Protein AF-0000000083313608 (afdb_homodimer)

Organism: NCBI:txid1204385

Solvent-accessible surface area (backbone atoms only — not comparable to full-atom values): 38342 Å² total; per-residue (Å²): 134,85,76,83,75,80,79,80,77,81,78,80,79,77,79,76,76,73,76,68,73,76,68,70,75,75,74,73,69,70,66,75,70,77,57,54,72,40,33,37,26,24,22,64,70,67,58,75,55,66,58,62,51,44,51,51,26,62,77,64,52,37,40,78,38,62,42,59,48,38,35,33,39,41,20,50,52,54,51,62,74,24,50,92,61,47,89,32,18,26,44,39,45,51,28,68,88,46,39,56,62,54,59,71,65,65,45,51,38,66,54,83,57,84,56,56,82,46,35,53,68,91,59,62,82,43,94,70,26,30,46,41,56,40,33,32,43,40,37,21,35,33,31,29,48,64,65,31,62,76,69,69,48,80,78,66,73,45,78,73,44,55,49,36,78,94,39,46,49,26,38,30,37,31,31,47,77,27,9,54,67,18,31,42,50,51,52,19,36,35,53,63,50,30,89,86,33,29,61,59,52,50,47,41,27,53,74,28,42,51,42,76,31,62,26,62,61,54,31,39,35,54,30,16,22,60,62,30,74,59,74,18,76,14,48,25,30,65,41,46,36,32,45,26,28,50,45,28,74,70,41,86,81,73,50,87,58,50,57,42,42,75,41,68,34,84,30,50,18,25,75,43,38,29,22,35,28,37,31,44,78,26,89,44,58,71,61,30,51,52,50,52,49,45,50,47,30,55,72,46,21,43,44,30,46,82,48,57,41,37,44,48,34,30,74,82,38,60,75,56,66,64,46,62,75,45,40,56,80,77,90,42,48,35,72,69,58,68,68,56,46,62,73,37,44,68,60,53,46,51,54,48,44,48,64,75,76,95,143,78,85,78,74,80,77,79,76,80,76,79,78,77,77,75,76,70,76,68,73,76,69,68,76,75,76,72,68,70,68,76,70,77,58,53,73,41,34,38,28,26,22,64,70,68,59,74,55,67,59,62,51,45,52,50,25,63,77,63,52,35,40,80,36,61,44,60,48,38,35,33,38,42,22,50,52,54,53,61,74,25,50,92,61,48,89,32,17,26,43,38,44,50,28,67,89,47,39,57,62,54,60,71,65,66,43,51,38,65,54,85,57,84,54,55,82,45,36,53,69,91,59,61,82,43,95,70,26,30,45,41,57,39,31,32,43,38,36,22,36,34,31,30,49,62,64,32,61,75,68,69,47,80,77,66,72,46,80,73,44,54,49,37,78,92,38,47,48,26,38,31,36,30,32,48,77,26,9,54,67,18,30,41,50,51,51,19,37,35,52,62,51,30,88,85,33,29,62,59,51,51,48,42,26,52,76,27,42,51,42,76,30,62,25,61,62,55,32,39,36,53,30,16,21,60,62,30,74,58,74,19,75,14,47,26,31,64,42,46,34,33,47,25,27,49,45,29,73,70,41,87,81,73,51,86,58,50,57,41,43,74,41,66,35,84,30,49,18,27,75,41,40,29,21,35,28,37,31,44,80,26,90,44,58,70,61,30,52,51,50,52,48,46,49,47,30,54,73,46,23,42,44,31,47,83,46,56,41,36,44,48,34,31,71,81,38,61,77,55,66,63,46,62,74,44,40,56,78,76,90,42,49,36,74,69,57,68,66,57,46,62,74,37,44,68,60,53,45,52,53,48,43,49,64,75,75,93

Sequence (716 aa):
MNRKTFFLLLCSLLLVAACQPVAPPANMSTSEAEPATVVLASHDSFNVSEEVLAQFEESNQIQVQFLQLGDAGEALNKVILSKDAPLADVFFGVDNTFLSRALDADIFEPYTSPLLDQIDDELKLDPENRLLPVDYGYVNLNADRAWFEERGIPLPQSLEDLIKPEYANLLVVQNPATSSPGLAFLLTTVAYFGEDGYLDFWQALKENGVLVTDGWSEAYFDHFTVGSGGSGDRPLVVSYSTSPPADVVYATDGRTEPASVNISPPGGTFRQIEFVGVLRGAAHPEEARKLIDFMLDVPFQEDIPLQMFVYPANVNAQLPEVFVRFAEKPAEPAQLDPAAIDANRERWIEAWTNVMLRMNRKTFFLLLCSLLLVAACQPVAPPANMSTSEAEPATVVLASHDSFNVSEEVLAQFEESNQIQVQFLQLGDAGEALNKVILSKDAPLADVFFGVDNTFLSRALDADIFEPYTSPLLDQIDDELKLDPENRLLPVDYGYVNLNADRAWFEERGIPLPQSLEDLIKPEYANLLVVQNPATSSPGLAFLLTTVAYFGEDGYLDFWQALKENGVLVTDGWSEAYFDHFTVGSGGSGDRPLVVSYSTSPPADVVYATDGRTEPASVNISPPGGTFRQIEFVGVLRGAAHPEEARKLIDFMLDVPFQEDIPLQMFVYPANVNAQLPEVFVRFAEKPAEPAQLDPAAIDANRERWIEAWTNVMLR

Structure (mmCIF, N/CA/C/O backbone):
data_AF-0000000083313608-model_v1
#
loop_
_entity.id
_entity.type
_entity.pdbx_description
1 polymer 'Thiamine ABC transporter substrate-binding protein'
#
loop_
_atom_site.group_PDB
_atom_site.id
_atom_site.type_symbol
_atom_site.label_atom_id
_atom_site.label_alt_id
_atom_site.label_comp_id
_atom_site.label_asym_id
_atom_site.label_entity_id
_atom_site.label_seq_id
_atom_site.pdbx_PDB_ins_code
_atom_site.Cartn_x
_atom_site.Cartn_y
_atom_site.Cartn_z
_atom_site.occupancy
_atom_site.B_iso_or_equiv
_atom_site.auth_seq_id
_atom_site.auth_comp_id
_atom_site.auth_asym_id
_atom_site.auth_atom_id
_atom_site.pdbx_PDB_model_num
ATOM 1 N N . MET A 1 1 ? 86.062 -55.344 36.031 1 22.14 1 MET A N 1
ATOM 2 C CA . MET A 1 1 ? 85.812 -56.406 35.094 1 22.14 1 MET A CA 1
ATOM 3 C C . MET A 1 1 ? 84.562 -56.156 34.25 1 22.14 1 MET A C 1
ATOM 5 O O . MET A 1 1 ? 84.562 -56.469 33.062 1 22.14 1 MET A O 1
ATOM 9 N N . ASN A 1 2 ? 83.375 -55.875 34.906 1 22.73 2 ASN A N 1
ATOM 10 C CA . ASN A 1 2 ? 82.062 -56.281 34.438 1 22.73 2 ASN A CA 1
ATOM 11 C C . ASN A 1 2 ? 81.562 -55.344 33.312 1 22.73 2 ASN A C 1
ATOM 13 O O . ASN A 1 2 ? 81.562 -54.125 33.469 1 22.73 2 ASN A O 1
ATOM 17 N N . ARG A 1 3 ? 81.375 -55.969 32.125 1 25.41 3 ARG A N 1
ATOM 18 C CA . ARG A 1 3 ? 81.312 -55.438 30.75 1 25.41 3 ARG A CA 1
ATOM 19 C C . ARG A 1 3 ? 80.062 -54.688 30.484 1 25.41 3 ARG A C 1
ATOM 21 O O . ARG A 1 3 ? 78.938 -55.25 30.594 1 25.41 3 ARG A O 1
ATOM 28 N N . LYS A 1 4 ? 79.938 -53.344 30.828 1 29.72 4 LYS A N 1
ATOM 29 C CA . LYS A 1 4 ? 78.75 -52.469 30.75 1 29.72 4 LYS A CA 1
ATOM 30 C C . LYS A 1 4 ? 78.188 -52.438 29.344 1 29.72 4 LYS A C 1
ATOM 32 O O . LYS A 1 4 ? 78.75 -51.812 28.453 1 29.72 4 LYS A O 1
ATOM 37 N N . THR A 1 5 ? 77.75 -53.688 28.75 1 27.55 5 THR A N 1
ATOM 38 C CA . THR A 1 5 ? 77.375 -53.969 27.359 1 27.55 5 THR A CA 1
ATOM 39 C C . THR A 1 5 ? 76.188 -53.125 26.953 1 27.55 5 THR A C 1
ATOM 41 O O . THR A 1 5 ? 75.062 -53.25 27.531 1 27.55 5 THR A O 1
ATOM 44 N N . PHE A 1 6 ? 76.312 -51.844 26.625 1 31.11 6 PHE A N 1
ATOM 45 C CA . PHE A 1 6 ? 75.312 -50.844 26.328 1 31.11 6 PHE A CA 1
ATOM 46 C C . PHE A 1 6 ? 74.562 -51.188 25.047 1 31.11 6 PHE A C 1
ATOM 48 O O . PHE A 1 6 ? 75.125 -51.156 23.953 1 31.11 6 PHE A O 1
ATOM 55 N N . PHE A 1 7 ? 73.625 -52.281 25.016 1 27.84 7 PHE A N 1
ATOM 56 C CA . PHE A 1 7 ? 72.938 -52.844 23.875 1 27.84 7 PHE A CA 1
ATOM 57 C C . PHE A 1 7 ? 72.062 -51.812 23.219 1 27.84 7 PHE A C 1
ATOM 59 O O . PHE A 1 7 ? 71.25 -51.156 23.891 1 27.84 7 PHE A O 1
ATOM 66 N N . LEU A 1 8 ? 72.375 -51.25 22.094 1 29.41 8 LEU A N 1
ATOM 67 C CA . LEU A 1 8 ? 71.875 -50.25 21.172 1 29.41 8 LEU A CA 1
ATOM 68 C C . LEU A 1 8 ? 70.625 -50.688 20.5 1 29.41 8 LEU A C 1
ATOM 70 O O . LEU A 1 8 ? 70.625 -51.594 19.656 1 29.41 8 LEU A O 1
ATOM 74 N N . LEU A 1 9 ? 69.5 -51.062 21.266 1 29.39 9 LEU A N 1
ATOM 75 C CA . LEU A 1 9 ? 68.312 -51.625 20.625 1 29.39 9 LEU A CA 1
ATOM 76 C C . LEU A 1 9 ? 67.75 -50.625 19.641 1 29.39 9 LEU A C 1
ATOM 78 O O . LEU A 1 9 ? 67.438 -49.5 20.016 1 29.39 9 LEU A O 1
ATOM 82 N N . LEU A 1 10 ? 67.875 -50.781 18.312 1 29.83 10 LEU A N 1
ATOM 83 C CA . LEU A 1 10 ? 67.5 -50.125 17.078 1 29.83 10 LEU A CA 1
ATOM 84 C C . LEU A 1 10 ? 66 -50.125 16.922 1 29.83 10 LEU A C 1
ATOM 86 O O . LEU A 1 10 ? 65.375 -51.188 16.75 1 29.83 10 LEU A O 1
ATOM 90 N N . CYS A 1 11 ? 65.188 -49.469 17.797 1 28.62 11 CYS A N 1
ATOM 91 C CA . CYS A 1 11 ? 63.719 -49.562 17.719 1 28.62 11 CYS A CA 1
ATOM 92 C C . CYS A 1 11 ? 63.219 -49 16.391 1 28.62 11 CYS A C 1
ATOM 94 O O . CYS A 1 11 ? 63.562 -47.906 16 1 28.62 11 CYS A O 1
ATOM 96 N N . SER A 1 12 ? 62.781 -49.844 15.406 1 28.28 12 SER A N 1
ATOM 97 C CA . SER A 1 12 ? 62.188 -49.719 14.078 1 28.28 12 SER A CA 1
ATOM 98 C C . SER A 1 12 ? 60.938 -48.906 14.125 1 28.28 12 SER A C 1
ATOM 100 O O . SER A 1 12 ? 59.969 -49.219 14.836 1 28.28 12 SER A O 1
ATOM 102 N N . LEU A 1 13 ? 61 -47.594 14.047 1 28.72 13 LEU A N 1
ATOM 103 C CA . LEU A 1 13 ? 59.938 -46.594 14.039 1 28.72 13 LEU A CA 1
ATOM 104 C C . LEU A 1 13 ? 59 -46.781 12.828 1 28.72 13 LEU A C 1
ATOM 106 O O . LEU A 1 13 ? 59.438 -46.656 11.688 1 28.72 13 LEU A O 1
ATOM 110 N N . LEU A 1 14 ? 58.094 -47.844 12.859 1 28.72 14 LEU A N 1
ATOM 111 C CA . LEU A 1 14 ? 57.125 -48.094 11.812 1 28.72 14 LEU A CA 1
ATOM 112 C C . LEU A 1 14 ? 56.312 -46.812 11.539 1 28.72 14 LEU A C 1
ATOM 114 O O . LEU A 1 14 ? 55.781 -46.219 12.469 1 28.72 14 LEU A O 1
ATOM 118 N N . LEU A 1 15 ? 56.562 -46.125 10.43 1 29.2 15 LEU A N 1
ATOM 119 C CA . LEU A 1 15 ? 55.969 -45 9.766 1 29.2 15 LEU A CA 1
ATOM 120 C C . LEU A 1 15 ? 54.5 -45.25 9.469 1 29.2 15 LEU A C 1
ATOM 122 O O . LEU A 1 15 ? 54.156 -46.125 8.648 1 29.2 15 LEU A O 1
ATOM 126 N N . VAL A 1 16 ? 53.625 -45.438 10.539 1 32.38 16 VAL A N 1
ATOM 127 C CA . VAL A 1 16 ? 52.188 -45.562 10.242 1 32.38 16 VAL A CA 1
ATOM 128 C C . VAL A 1 16 ? 51.75 -44.406 9.375 1 32.38 16 VAL A C 1
ATOM 130 O O . VAL A 1 16 ? 51.844 -43.25 9.773 1 32.38 16 VAL A O 1
ATOM 133 N N . ALA A 1 17 ? 51.812 -44.562 8.016 1 32.44 17 ALA A N 1
ATOM 134 C CA . ALA A 1 17 ? 51.219 -43.719 6.969 1 32.44 17 ALA A CA 1
ATOM 135 C C . ALA A 1 17 ? 49.781 -43.375 7.266 1 32.44 17 ALA A C 1
ATOM 137 O O . ALA A 1 17 ? 48.906 -44.281 7.273 1 32.44 17 ALA A O 1
ATOM 138 N N . ALA A 1 18 ? 49.469 -42.625 8.359 1 31.81 18 ALA A N 1
ATOM 139 C CA . ALA A 1 18 ? 48.094 -42.156 8.648 1 31.81 18 ALA A CA 1
ATOM 140 C C . ALA A 1 18 ? 47.469 -41.594 7.395 1 31.81 18 ALA A C 1
ATOM 142 O O . ALA A 1 18 ? 47.938 -40.594 6.84 1 31.81 18 ALA A O 1
ATOM 143 N N . CYS A 1 19 ? 46.969 -42.5 6.445 1 31.5 19 CYS A N 1
ATOM 144 C CA . CYS A 1 19 ? 46.062 -42.031 5.383 1 31.5 19 CYS A CA 1
ATOM 145 C C . CYS A 1 19 ? 45.094 -41 5.914 1 31.5 19 CYS A C 1
ATOM 147 O O . CYS A 1 19 ? 44.281 -41.312 6.789 1 31.5 19 CYS A O 1
ATOM 149 N N . GLN A 1 20 ? 45.562 -39.75 6.137 1 30.92 20 GLN A N 1
ATOM 150 C CA . GLN A 1 20 ? 44.656 -38.656 6.469 1 30.92 20 GLN A CA 1
ATOM 151 C C . GLN A 1 20 ? 43.406 -38.656 5.578 1 30.92 20 GLN A C 1
ATOM 153 O O . GLN A 1 20 ? 43.531 -38.75 4.352 1 30.92 20 GLN A O 1
ATOM 158 N N . PRO A 1 21 ? 42.281 -39.219 6.117 1 33.66 21 PRO A N 1
ATOM 159 C CA . PRO A 1 21 ? 41.062 -39.125 5.312 1 33.66 21 PRO A CA 1
ATOM 160 C C . PRO A 1 21 ? 40.906 -37.781 4.613 1 33.66 21 PRO A C 1
ATOM 162 O O . PRO A 1 21 ? 41.219 -36.75 5.191 1 33.66 21 PRO A O 1
ATOM 165 N N . VAL A 1 22 ? 41.094 -37.812 3.283 1 36.72 22 VAL A N 1
ATOM 166 C CA . VAL A 1 22 ? 40.688 -36.688 2.432 1 36.72 22 VAL A CA 1
ATOM 167 C C . VAL A 1 22 ? 39.312 -36.188 2.869 1 36.72 22 VAL A C 1
ATOM 169 O O . VAL A 1 22 ? 38.344 -36.938 2.877 1 36.72 22 VAL A O 1
ATOM 172 N N . ALA A 1 23 ? 39.344 -35.219 3.84 1 35.16 23 ALA A N 1
ATOM 173 C CA . ALA A 1 23 ? 38.094 -34.531 4.184 1 35.16 23 ALA A CA 1
ATOM 174 C C . ALA A 1 23 ? 37.281 -34.219 2.93 1 35.16 23 ALA A C 1
ATOM 176 O O . ALA A 1 23 ? 37.844 -33.75 1.928 1 35.16 23 ALA A O 1
ATOM 177 N N . PRO A 1 24 ? 36.188 -35.031 2.707 1 34.22 24 PRO A N 1
ATOM 178 C CA . PRO A 1 24 ? 35.344 -34.625 1.578 1 34.22 24 PRO A CA 1
ATOM 179 C C . PRO A 1 24 ? 35.25 -33.094 1.442 1 34.22 24 PRO A C 1
ATOM 181 O O . PRO A 1 24 ? 35.438 -32.375 2.43 1 34.22 24 PRO A O 1
ATOM 184 N N . PRO A 1 25 ? 35.594 -32.594 0.226 1 30.95 25 PRO A N 1
ATOM 185 C CA . PRO A 1 25 ? 35.438 -31.141 0.074 1 30.95 25 PRO A CA 1
ATOM 186 C C . PRO A 1 25 ? 34.281 -30.578 0.867 1 30.95 25 PRO A C 1
ATOM 188 O O . PRO A 1 25 ? 33.281 -31.281 1.115 1 30.95 25 PRO A O 1
ATOM 191 N N . ALA A 1 26 ? 34.625 -29.641 1.716 1 33.84 26 ALA A N 1
ATOM 192 C CA . ALA A 1 26 ? 33.656 -28.766 2.387 1 33.84 26 ALA A CA 1
ATOM 193 C C . ALA A 1 26 ? 32.469 -28.453 1.474 1 33.84 26 ALA A C 1
ATOM 195 O O . ALA A 1 26 ? 32.656 -27.938 0.366 1 33.84 26 ALA A O 1
ATOM 196 N N . ASN A 1 27 ? 31.516 -29.453 1.362 1 28.39 27 ASN A N 1
ATOM 197 C CA . ASN A 1 27 ? 30.234 -29.031 0.809 1 28.39 27 ASN A CA 1
ATOM 198 C C . ASN A 1 27 ? 29.969 -27.562 1.061 1 28.39 27 ASN A C 1
ATOM 200 O O . ASN A 1 27 ? 29.828 -27.125 2.209 1 28.39 27 ASN A O 1
ATOM 204 N N . MET A 1 28 ? 30.625 -26.688 0.359 1 31.11 28 MET A N 1
ATOM 205 C CA . MET A 1 28 ? 30.234 -25.281 0.35 1 31.11 28 MET A CA 1
ATOM 206 C C . MET A 1 28 ? 28.719 -25.141 0.322 1 31.11 28 MET A C 1
ATOM 208 O O . MET A 1 28 ? 28.094 -25.297 -0.729 1 31.11 28 MET A O 1
ATOM 212 N N . SER A 1 29 ? 28.016 -25.859 1.104 1 32.97 29 SER A N 1
ATOM 213 C CA . SER A 1 29 ? 26.641 -25.406 1.312 1 32.97 29 SER A CA 1
ATOM 214 C C . SER A 1 29 ? 26.562 -23.875 1.317 1 32.97 29 SER A C 1
ATOM 216 O O . SER A 1 29 ? 26.969 -23.234 2.283 1 32.97 29 SER A O 1
ATOM 218 N N . THR A 1 30 ? 27.031 -23.234 0.336 1 35.53 30 THR A N 1
ATOM 219 C CA . THR A 1 30 ? 26.734 -21.812 0.29 1 35.53 30 THR A CA 1
ATOM 220 C C . THR A 1 30 ? 25.328 -21.531 0.811 1 35.53 30 THR A C 1
ATOM 222 O O . THR A 1 30 ? 24.344 -21.828 0.132 1 35.53 30 THR A O 1
ATOM 225 N N . SER A 1 31 ? 24.953 -21.828 1.91 1 38.81 31 SER A N 1
ATOM 226 C CA . SER A 1 31 ? 23.797 -21.281 2.604 1 38.81 31 SER A CA 1
ATOM 227 C C . SER A 1 31 ? 23.547 -19.828 2.182 1 38.81 31 SER A C 1
ATOM 229 O O . SER A 1 31 ? 24.312 -18.938 2.51 1 38.81 31 SER A O 1
ATOM 231 N N . GLU A 1 32 ? 23.391 -19.531 0.973 1 44.31 32 GLU A N 1
ATOM 232 C CA . GLU A 1 32 ? 23.031 -18.156 0.649 1 44.31 32 GLU A CA 1
ATOM 233 C C . GLU A 1 32 ? 22.203 -17.516 1.768 1 44.31 32 GLU A C 1
ATOM 235 O O . GLU A 1 32 ? 21.156 -18.047 2.156 1 44.31 32 GLU A O 1
ATOM 240 N N . ALA A 1 33 ? 22.703 -16.922 2.666 1 52.75 33 ALA A N 1
ATOM 241 C CA . ALA A 1 33 ? 22.219 -16.188 3.832 1 52.75 33 ALA A CA 1
ATOM 242 C C . ALA A 1 33 ? 20.938 -15.422 3.508 1 52.75 33 ALA A C 1
ATOM 244 O O . ALA A 1 33 ? 20.828 -14.805 2.443 1 52.75 33 ALA A O 1
ATOM 245 N N . GLU A 1 34 ? 19.891 -15.812 4.086 1 70.69 34 GLU A N 1
ATOM 246 C CA . GLU A 1 34 ? 18.625 -15.07 4.012 1 70.69 34 GLU A CA 1
ATOM 247 C C . GLU A 1 34 ? 18.875 -13.562 4.066 1 70.69 34 GLU A C 1
ATOM 249 O O . GLU A 1 34 ? 19.719 -13.094 4.832 1 70.69 34 GLU A O 1
ATOM 254 N N . PRO A 1 35 ? 18.328 -12.875 3.062 1 83 35 PRO A N 1
ATOM 255 C CA . PRO A 1 35 ? 18.516 -11.422 3.055 1 83 35 PRO A CA 1
ATOM 256 C C . PRO A 1 35 ? 18.141 -10.773 4.387 1 83 35 PRO A C 1
ATOM 258 O O . PRO A 1 35 ? 17.219 -11.227 5.066 1 83 35 PRO A O 1
ATOM 261 N N . ALA A 1 36 ? 19.016 -9.859 4.73 1 91.44 36 ALA A N 1
ATOM 262 C CA . ALA A 1 36 ? 18.688 -9.07 5.918 1 91.44 36 ALA A CA 1
ATOM 263 C C . ALA A 1 36 ? 17.359 -8.359 5.754 1 91.44 36 ALA A C 1
ATOM 265 O O . ALA A 1 36 ? 17.016 -7.914 4.656 1 91.44 36 ALA A O 1
ATOM 266 N N . THR A 1 37 ? 16.609 -8.258 6.844 1 92.31 37 THR A N 1
ATOM 267 C CA . THR A 1 37 ? 15.352 -7.516 6.84 1 92.31 37 THR A CA 1
ATOM 268 C C . THR A 1 37 ? 15.516 -6.156 7.512 1 92.31 37 THR A C 1
ATOM 270 O O . THR A 1 37 ? 15.836 -6.086 8.703 1 92.31 37 THR A O 1
ATOM 273 N N . VAL A 1 38 ? 15.328 -5.137 6.754 1 96.75 38 VAL A N 1
ATOM 274 C CA . VAL A 1 38 ? 15.352 -3.773 7.273 1 96.75 38 VAL A CA 1
ATOM 275 C C . VAL A 1 38 ? 13.938 -3.307 7.582 1 96.75 38 VAL A C 1
ATOM 277 O O . VAL A 1 38 ? 13.039 -3.432 6.742 1 96.75 38 VAL A O 1
ATOM 280 N N . VAL A 1 39 ? 13.734 -2.725 8.773 1 95.25 39 VAL A N 1
ATOM 281 C CA . VAL A 1 39 ? 12.414 -2.246 9.18 1 95.25 39 VAL A CA 1
ATOM 282 C C . VAL A 1 39 ? 12.336 -0.733 8.992 1 95.25 39 VAL A C 1
ATOM 284 O O . VAL A 1 39 ? 13.148 0.012 9.539 1 95.25 39 VAL A O 1
ATOM 287 N N . LEU A 1 40 ? 11.391 -0.299 8.203 1 97.62 40 LEU A N 1
ATOM 288 C CA . LEU A 1 40 ? 11.086 1.114 8 1 97.62 40 LEU A CA 1
ATOM 289 C C . LEU A 1 40 ? 9.836 1.513 8.766 1 97.62 40 LEU A C 1
ATOM 291 O O . LEU A 1 40 ? 8.727 1.085 8.422 1 97.62 40 LEU A O 1
ATOM 295 N N . ALA A 1 41 ? 9.992 2.275 9.805 1 96.62 41 ALA A N 1
ATOM 296 C CA . ALA A 1 41 ? 8.852 2.887 10.477 1 96.62 41 ALA A CA 1
ATOM 297 C C . ALA A 1 41 ? 8.422 4.168 9.773 1 96.62 41 ALA A C 1
ATOM 299 O O . ALA A 1 41 ? 9.258 4.91 9.25 1 96.62 41 ALA A O 1
ATOM 300 N N . SER A 1 42 ? 7.117 4.383 9.734 1 96.44 42 SER A N 1
ATOM 301 C CA . SER A 1 42 ? 6.586 5.562 9.055 1 96.44 42 SER A CA 1
ATOM 302 C C . SER A 1 42 ? 5.199 5.926 9.586 1 96.44 42 SER A C 1
ATOM 304 O O . SER A 1 42 ? 4.676 5.254 10.477 1 96.44 42 SER A O 1
ATOM 306 N N . HIS A 1 43 ? 4.699 7.027 9.102 1 93.75 43 HIS A N 1
ATOM 307 C CA . HIS A 1 43 ? 3.283 7.32 9.297 1 93.75 43 HIS A CA 1
ATOM 308 C C . HIS A 1 43 ? 2.41 6.453 8.398 1 93.75 43 HIS A C 1
ATOM 310 O O . HIS A 1 43 ? 2.918 5.766 7.512 1 93.75 43 HIS A O 1
ATOM 316 N N . ASP A 1 44 ? 1.159 6.59 8.578 1 87.5 44 ASP A N 1
ATOM 317 C CA . ASP A 1 44 ? 0.195 5.668 7.984 1 87.5 44 ASP A CA 1
ATOM 318 C C . ASP A 1 44 ? 0.06 5.914 6.48 1 87.5 44 ASP A C 1
ATOM 320 O O . ASP A 1 44 ? -0.347 5.02 5.738 1 87.5 44 ASP A O 1
ATOM 324 N N . SER A 1 45 ? 0.437 7.082 6.055 1 90.5 45 SER A N 1
ATOM 325 C CA . SER A 1 45 ? 0.199 7.445 4.66 1 90.5 45 SER A CA 1
ATOM 326 C C . SER A 1 45 ? 1.384 7.066 3.779 1 90.5 45 SER A C 1
ATOM 328 O O . SER A 1 45 ? 1.375 7.324 2.574 1 90.5 45 SER A O 1
ATOM 330 N N . PHE A 1 46 ? 2.422 6.422 4.359 1 94.44 46 PHE A N 1
ATOM 331 C CA . PHE A 1 46 ? 3.547 5.965 3.557 1 94.44 46 PHE A CA 1
A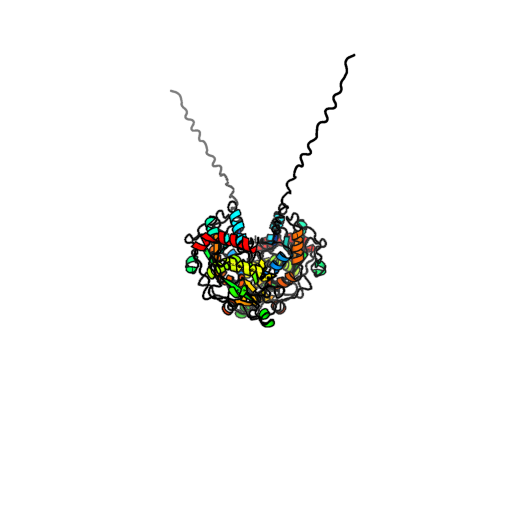TOM 332 C C . PHE A 1 46 ? 3.105 4.895 2.564 1 94.44 46 PHE A C 1
ATOM 334 O O . PHE A 1 46 ? 2.322 4.008 2.908 1 94.44 46 PHE A O 1
ATOM 341 N N . ASN A 1 47 ? 3.646 5.09 1.4 1 93.06 47 ASN A N 1
ATOM 342 C CA . ASN A 1 47 ? 3.377 4.074 0.387 1 93.06 47 ASN A CA 1
ATOM 343 C C . ASN A 1 47 ? 4.488 4.016 -0.657 1 93.06 47 ASN A C 1
ATOM 345 O O . ASN A 1 47 ? 5.148 5.023 -0.924 1 93.06 47 ASN A O 1
ATOM 349 N N . VAL A 1 48 ? 4.777 2.836 -1.2 1 94.5 48 VAL A N 1
ATOM 350 C CA . VAL A 1 48 ? 5.68 2.557 -2.312 1 94.5 48 VAL A CA 1
ATOM 351 C C . VAL A 1 48 ? 5.094 1.458 -3.193 1 94.5 48 VAL A C 1
ATOM 353 O O . VAL A 1 48 ? 4.492 0.505 -2.691 1 94.5 48 VAL A O 1
ATOM 356 N N . SER A 1 49 ? 5.238 1.679 -4.461 1 90.56 49 SER A N 1
ATOM 357 C CA . SER A 1 49 ? 4.711 0.656 -5.355 1 90.56 49 SER A CA 1
ATOM 358 C C . SER A 1 49 ? 5.492 -0.647 -5.23 1 90.56 49 SER A C 1
ATOM 360 O O . SER A 1 49 ? 6.695 -0.632 -4.961 1 90.56 49 SER A O 1
ATOM 362 N N . GLU A 1 50 ? 4.836 -1.734 -5.43 1 86.75 50 GLU A N 1
ATOM 363 C CA . GLU A 1 50 ? 5.449 -3.055 -5.32 1 86.75 50 GLU A CA 1
ATOM 364 C C . GLU A 1 50 ? 6.621 -3.201 -6.285 1 86.75 50 GLU A C 1
ATOM 366 O O . GLU A 1 50 ? 7.645 -3.789 -5.941 1 86.75 50 GLU A O 1
ATOM 371 N N . GLU A 1 51 ? 6.453 -2.723 -7.531 1 87.25 51 GLU A N 1
ATOM 372 C CA . GLU A 1 51 ? 7.496 -2.812 -8.547 1 87.25 51 GLU A CA 1
ATOM 373 C C . GLU A 1 51 ? 8.773 -2.127 -8.086 1 87.25 51 GLU A C 1
ATOM 375 O O . GLU A 1 51 ? 9.859 -2.713 -8.156 1 87.25 51 GLU A O 1
ATOM 380 N N . VAL A 1 52 ? 8.57 -0.93 -7.605 1 93.5 52 VAL A N 1
ATOM 381 C CA . VAL A 1 52 ? 9.719 -0.124 -7.199 1 93.5 52 VAL A CA 1
ATOM 382 C C . VAL A 1 52 ? 10.398 -0.762 -5.992 1 93.5 52 VAL A C 1
ATOM 384 O O . VAL A 1 52 ? 11.625 -0.836 -5.93 1 93.5 52 VAL A O 1
ATOM 387 N N . LEU A 1 53 ? 9.664 -1.287 -5.051 1 93.12 53 LEU A N 1
ATOM 388 C CA . LEU A 1 53 ? 10.219 -1.944 -3.871 1 93.12 53 LEU A CA 1
ATOM 389 C C . LEU A 1 53 ? 10.961 -3.221 -4.258 1 93.12 53 LEU A C 1
ATOM 391 O O . LEU A 1 53 ? 12.055 -3.486 -3.752 1 93.12 53 LEU A O 1
ATOM 395 N N . ALA A 1 54 ? 10.383 -3.98 -5.137 1 88.31 54 ALA A N 1
ATOM 396 C CA . ALA A 1 54 ? 10.977 -5.246 -5.559 1 88.31 54 ALA A CA 1
ATOM 397 C C . ALA A 1 54 ? 12.328 -5.027 -6.223 1 88.31 54 ALA A C 1
ATOM 399 O O . ALA A 1 54 ? 13.273 -5.785 -5.992 1 88.31 54 ALA A O 1
ATOM 400 N N . GLN A 1 55 ? 12.391 -4.055 -7.039 1 90.12 55 GLN A N 1
ATOM 401 C CA . GLN A 1 55 ? 13.648 -3.742 -7.711 1 90.12 55 GLN A CA 1
ATOM 402 C C . GLN A 1 55 ? 14.742 -3.408 -6.699 1 90.12 55 GLN A C 1
ATOM 404 O O . GLN A 1 55 ? 15.883 -3.854 -6.844 1 90.12 55 GLN A O 1
ATOM 409 N N . PHE A 1 56 ? 14.422 -2.652 -5.684 1 95.75 56 PHE A N 1
ATOM 410 C CA . PHE A 1 56 ? 15.383 -2.328 -4.633 1 95.75 56 PHE A CA 1
ATOM 411 C C . PHE A 1 56 ? 15.82 -3.588 -3.898 1 95.75 56 PHE A C 1
ATOM 413 O O . PHE A 1 56 ? 17.016 -3.797 -3.678 1 95.75 56 PHE A O 1
ATOM 420 N N . GLU A 1 57 ? 14.852 -4.352 -3.457 1 92.06 57 GLU A N 1
ATOM 421 C CA . GLU A 1 57 ? 15.148 -5.543 -2.666 1 92.06 57 GLU A CA 1
ATOM 422 C C . GLU A 1 57 ? 16.047 -6.508 -3.439 1 92.06 57 GLU A C 1
ATOM 424 O O . GLU A 1 57 ? 17 -7.062 -2.883 1 92.06 57 GLU A O 1
ATOM 429 N N . GLU A 1 58 ? 15.781 -6.621 -4.66 1 86.88 58 GLU A N 1
ATOM 430 C CA . GLU A 1 58 ? 16.578 -7.523 -5.492 1 86.88 58 GLU A CA 1
ATOM 431 C C . GLU A 1 58 ? 17.984 -6.992 -5.691 1 86.88 58 GLU A C 1
ATOM 433 O O . GLU A 1 58 ? 18.969 -7.719 -5.496 1 86.88 58 GLU A O 1
ATOM 438 N N . SER A 1 59 ? 18.062 -5.773 -5.992 1 92.12 59 SER A N 1
ATOM 439 C CA . SER A 1 59 ? 19.359 -5.172 -6.332 1 92.12 59 SER A CA 1
ATOM 440 C C . SER A 1 59 ? 20.281 -5.133 -5.125 1 92.12 59 SER A C 1
ATOM 442 O O . SER A 1 59 ? 21.5 -5.152 -5.273 1 92.12 59 SER A O 1
ATOM 444 N N . ASN A 1 60 ? 19.641 -5.125 -3.941 1 95.06 60 ASN A N 1
ATOM 445 C CA . ASN A 1 60 ? 20.453 -4.957 -2.744 1 95.06 60 ASN A CA 1
ATOM 446 C C . ASN A 1 60 ? 20.453 -6.211 -1.877 1 95.06 60 ASN A C 1
ATOM 448 O O . ASN A 1 60 ? 21.141 -6.273 -0.859 1 95.06 60 ASN A O 1
ATOM 452 N N . GLN A 1 61 ? 19.609 -7.172 -2.312 1 90.75 61 GLN A N 1
ATOM 453 C CA . GLN A 1 61 ? 19.453 -8.398 -1.541 1 90.75 61 GLN A CA 1
ATOM 454 C C . GLN A 1 61 ? 19.062 -8.094 -0.101 1 90.75 61 GLN A C 1
ATOM 456 O O . GLN A 1 61 ? 19.688 -8.586 0.841 1 90.75 61 GLN A O 1
ATOM 461 N N . ILE A 1 62 ? 18.109 -7.215 0.013 1 93.56 62 ILE A N 1
ATOM 462 C CA . ILE A 1 62 ? 17.531 -6.781 1.274 1 93.56 62 ILE A CA 1
ATOM 463 C C . ILE A 1 62 ? 16 -6.945 1.217 1 93.56 62 ILE A C 1
ATOM 465 O O . ILE A 1 62 ? 15.398 -6.801 0.151 1 93.56 62 ILE A O 1
ATOM 469 N N . GLN A 1 63 ? 15.453 -7.297 2.332 1 89.62 63 GLN A N 1
ATOM 470 C CA . GLN A 1 63 ? 14 -7.219 2.494 1 89.62 63 GLN A CA 1
ATOM 471 C C . GLN A 1 63 ? 13.609 -6.008 3.338 1 89.62 63 GLN A C 1
ATOM 473 O O . GLN A 1 63 ? 14.289 -5.676 4.312 1 89.62 63 GLN A O 1
ATOM 478 N N . VAL A 1 64 ? 12.523 -5.402 2.945 1 93.75 64 VAL A N 1
ATOM 479 C CA . VAL A 1 64 ? 12.055 -4.246 3.699 1 93.75 64 VAL A CA 1
ATOM 480 C C . VAL A 1 64 ? 10.727 -4.582 4.375 1 93.75 64 VAL A C 1
ATOM 482 O O . VAL A 1 64 ? 9.812 -5.105 3.738 1 93.75 64 VAL A O 1
ATOM 485 N N . GLN A 1 65 ? 10.68 -4.32 5.652 1 89.25 65 GLN A N 1
ATOM 486 C CA . GLN A 1 65 ? 9.445 -4.414 6.422 1 89.25 65 GLN A CA 1
ATOM 487 C C . GLN A 1 65 ? 8.953 -3.033 6.848 1 89.25 65 GLN A C 1
ATOM 489 O O . GLN A 1 65 ? 9.75 -2.197 7.281 1 89.25 65 GLN A O 1
ATOM 494 N N . PHE A 1 66 ? 7.664 -2.834 6.699 1 90.62 66 PHE A N 1
ATOM 495 C CA . PHE A 1 66 ? 7.09 -1.541 7.047 1 90.62 66 PHE A CA 1
ATOM 496 C C . PHE A 1 66 ? 6.359 -1.617 8.383 1 90.62 66 PHE A C 1
ATOM 498 O O . PHE A 1 66 ? 5.656 -2.59 8.656 1 90.62 66 PHE A O 1
ATOM 505 N N . LEU A 1 67 ? 6.641 -0.641 9.164 1 89.88 67 LEU A N 1
ATOM 506 C CA . LEU A 1 67 ? 5.965 -0.466 10.445 1 89.88 67 LEU A CA 1
ATOM 507 C C . LEU A 1 67 ? 5.281 0.895 10.523 1 89.88 67 LEU A C 1
ATOM 509 O O . LEU A 1 67 ? 5.906 1.887 10.906 1 89.88 67 LEU A O 1
ATOM 513 N N . GLN A 1 68 ? 3.998 0.916 10.211 1 87.81 68 GLN A N 1
ATOM 514 C CA . GLN A 1 68 ? 3.242 2.162 10.266 1 87.81 68 GLN A CA 1
ATOM 515 C C . GLN A 1 68 ? 2.707 2.422 11.672 1 87.81 68 GLN A C 1
ATOM 517 O O . GLN A 1 68 ? 2.002 1.582 12.234 1 87.81 68 GLN A O 1
ATOM 522 N N . LEU A 1 69 ? 2.998 3.586 12.148 1 88.31 69 LEU A N 1
ATOM 523 C CA . LEU A 1 69 ? 2.859 3.799 13.586 1 88.31 69 LEU A CA 1
ATOM 524 C C . LEU A 1 69 ? 1.865 4.918 13.883 1 88.31 69 LEU A C 1
ATOM 526 O O . LEU A 1 69 ? 1.959 5.582 14.914 1 88.31 69 LEU A O 1
ATOM 530 N N . GLY A 1 70 ? 0.981 5.238 12.906 1 85.69 70 GLY A N 1
ATOM 531 C CA . GLY A 1 70 ? 0.024 6.312 13.109 1 85.69 70 GLY A CA 1
ATOM 532 C C . GLY A 1 70 ? 0.352 7.559 12.305 1 85.69 70 GLY A C 1
ATOM 533 O O . GLY A 1 70 ? 1.056 7.484 11.297 1 85.69 70 GLY A O 1
ATOM 534 N N . ASP A 1 71 ? -0.3 8.609 12.664 1 89.88 71 ASP A N 1
ATOM 535 C CA . ASP A 1 71 ? 0.018 9.875 12.008 1 89.88 71 ASP A CA 1
ATOM 536 C C . ASP A 1 71 ? 1.416 10.359 12.383 1 89.88 71 ASP A C 1
ATOM 538 O O . ASP A 1 71 ? 2.021 9.836 13.328 1 89.88 71 ASP A O 1
ATOM 542 N N . ALA A 1 72 ? 1.944 11.312 11.727 1 92.75 72 ALA A N 1
ATOM 543 C CA . ALA A 1 72 ? 3.359 11.68 11.766 1 92.75 72 ALA A CA 1
ATOM 544 C C . ALA A 1 72 ? 3.809 11.984 13.195 1 92.75 72 ALA A C 1
ATOM 546 O O . ALA A 1 72 ? 4.844 11.484 13.648 1 92.75 72 ALA A O 1
ATOM 547 N N . GLY A 1 73 ? 3.068 12.852 13.93 1 91.81 73 GLY A N 1
ATOM 548 C CA . GLY A 1 73 ? 3.42 13.164 15.305 1 91.81 73 GLY A CA 1
ATOM 549 C C . GLY A 1 73 ? 3.338 11.969 16.234 1 91.81 73 GLY A C 1
ATOM 550 O O . GLY A 1 73 ? 4.215 11.766 17.078 1 91.81 73 GLY A O 1
ATOM 551 N N . GLU A 1 74 ? 2.301 11.219 16.062 1 90.12 74 GLU A N 1
ATOM 552 C CA . GLU A 1 74 ? 2.129 9.992 16.844 1 90.12 74 GLU A CA 1
ATOM 553 C C . GLU A 1 74 ? 3.266 9.008 16.578 1 90.12 74 GLU A C 1
ATOM 555 O O . GLU A 1 74 ? 3.814 8.422 17.516 1 90.12 74 GLU A O 1
ATOM 560 N N . ALA A 1 75 ? 3.611 8.836 15.336 1 93.31 75 ALA A N 1
ATOM 561 C CA . ALA A 1 75 ? 4.688 7.934 14.945 1 93.31 75 ALA A CA 1
ATOM 562 C C . ALA A 1 75 ? 6.02 8.367 15.555 1 93.31 75 ALA A C 1
ATOM 564 O O . ALA A 1 75 ? 6.758 7.547 16.094 1 93.31 75 ALA A O 1
ATOM 565 N N . LEU A 1 76 ? 6.324 9.633 15.484 1 95.06 76 LEU A N 1
ATOM 566 C CA . LEU A 1 76 ? 7.566 10.148 16.047 1 95.06 76 LEU A CA 1
ATOM 567 C C . LEU A 1 76 ? 7.641 9.883 17.547 1 95.06 76 LEU A C 1
ATOM 569 O O . LEU A 1 76 ? 8.68 9.461 18.047 1 95.06 76 LEU A O 1
ATOM 573 N N . ASN A 1 77 ? 6.559 10.133 18.234 1 93.56 77 ASN A N 1
ATOM 574 C CA . ASN A 1 77 ? 6.531 9.883 19.672 1 93.56 77 ASN A CA 1
ATOM 575 C C . ASN A 1 77 ? 6.832 8.422 20 1 93.56 77 ASN A C 1
ATOM 577 O O . ASN A 1 77 ? 7.609 8.133 20.906 1 93.56 77 ASN A O 1
ATOM 581 N N . LYS A 1 78 ? 6.254 7.543 19.266 1 91.75 78 LYS A N 1
ATOM 582 C CA . LYS A 1 78 ? 6.477 6.117 19.484 1 91.75 78 LYS A CA 1
ATOM 583 C C . LYS A 1 78 ? 7.93 5.738 19.219 1 91.75 78 LYS A C 1
ATOM 585 O O . LYS A 1 78 ? 8.508 4.938 19.953 1 91.75 78 LYS A O 1
ATOM 590 N N . VAL A 1 79 ? 8.469 6.312 18.219 1 96.56 79 VAL A N 1
ATOM 591 C CA . VAL A 1 79 ? 9.867 6.039 17.891 1 96.56 79 VAL A CA 1
ATOM 592 C C . VAL A 1 79 ? 10.773 6.59 18.984 1 96.56 79 VAL A C 1
ATOM 594 O O . VAL A 1 79 ? 11.727 5.93 19.391 1 96.56 79 VAL A O 1
ATOM 597 N N . ILE A 1 80 ? 10.508 7.766 19.516 1 96.12 80 ILE A N 1
ATOM 598 C CA . ILE A 1 80 ? 11.289 8.367 20.594 1 96.12 80 ILE A CA 1
ATOM 599 C C . ILE A 1 80 ? 11.195 7.504 21.844 1 96.12 80 ILE A C 1
ATOM 601 O O . ILE A 1 80 ? 12.203 7.246 22.5 1 96.12 80 ILE A O 1
ATOM 605 N N . LEU A 1 81 ? 10.016 7 22.141 1 94.38 81 LEU A N 1
ATOM 606 C CA . LEU A 1 81 ? 9.781 6.211 23.344 1 94.38 81 LEU A CA 1
ATOM 607 C C . LEU A 1 81 ? 10.5 4.867 23.266 1 94.38 81 LEU A C 1
ATOM 609 O O . LEU A 1 81 ? 10.781 4.246 24.297 1 94.38 81 LEU A O 1
ATOM 613 N N . SER A 1 82 ? 10.844 4.449 22.047 1 94 82 SER A N 1
ATOM 614 C CA . SER A 1 82 ? 11.477 3.148 21.844 1 94 82 SER A CA 1
ATOM 615 C C . SER A 1 82 ? 12.977 3.291 21.641 1 94 82 SER A C 1
ATOM 617 O O . SER A 1 82 ? 13.633 2.373 21.141 1 94 82 SER A O 1
ATOM 619 N N . LYS A 1 83 ? 13.539 4.375 21.984 1 93.62 83 LYS A N 1
ATOM 620 C CA . LYS A 1 83 ? 14.914 4.711 21.625 1 93.62 83 LYS A CA 1
ATOM 621 C C . LYS A 1 83 ? 15.898 3.711 22.219 1 93.62 83 LYS A C 1
ATOM 623 O O . LYS A 1 83 ? 16.953 3.457 21.641 1 93.62 83 LYS A O 1
ATOM 628 N N . ASP A 1 84 ? 15.648 3.105 23.359 1 92.81 84 ASP A N 1
ATOM 629 C CA . ASP A 1 84 ? 16.578 2.188 24.016 1 92.81 84 ASP A CA 1
ATOM 630 C C . ASP A 1 84 ? 16.516 0.801 23.375 1 92.81 84 ASP A C 1
ATOM 632 O O . ASP A 1 84 ? 17.422 -0.012 23.562 1 92.81 84 ASP A O 1
ATOM 636 N N . ALA A 1 85 ? 15.453 0.54 22.766 1 92.62 85 ALA A N 1
ATOM 637 C CA . ALA A 1 85 ? 15.25 -0.65 21.938 1 92.62 85 ALA A CA 1
ATOM 638 C C . ALA A 1 85 ? 14.469 -0.315 20.672 1 92.62 85 ALA A C 1
ATOM 640 O O . ALA A 1 85 ? 13.273 -0.606 20.578 1 92.62 85 ALA A O 1
ATOM 641 N N . PRO A 1 86 ? 15.133 0.149 19.75 1 92.5 86 PRO A N 1
ATOM 642 C CA . PRO A 1 86 ? 14.438 0.703 18.594 1 92.5 86 PRO A CA 1
ATOM 643 C C . PRO A 1 86 ? 13.547 -0.325 17.891 1 92.5 86 PRO A C 1
ATOM 645 O O . PRO A 1 86 ? 13.938 -1.488 17.766 1 92.5 86 PRO A O 1
ATOM 648 N N . LEU A 1 87 ? 12.43 0.157 17.453 1 90.12 87 LEU A N 1
ATOM 649 C CA . LEU A 1 87 ? 11.438 -0.666 16.781 1 90.12 87 LEU A CA 1
ATOM 650 C C . LEU A 1 87 ? 11.805 -0.871 15.312 1 90.12 87 LEU A C 1
ATOM 652 O O . LEU A 1 87 ? 11.266 -1.76 14.648 1 90.12 87 LEU A O 1
ATOM 656 N N . ALA A 1 88 ? 12.695 -0.021 14.828 1 96.94 88 ALA A N 1
ATOM 657 C CA . ALA A 1 88 ? 12.984 0.019 13.398 1 96.94 88 ALA A CA 1
ATOM 658 C C . ALA A 1 88 ? 14.438 0.419 13.148 1 96.94 88 ALA A C 1
ATOM 660 O O . ALA A 1 88 ? 15.172 0.734 14.086 1 96.94 88 ALA A O 1
ATOM 661 N N . ASP A 1 89 ? 14.805 0.279 11.906 1 98.38 89 ASP A N 1
ATOM 662 C CA . ASP A 1 89 ? 16.141 0.674 11.477 1 98.38 89 ASP A CA 1
ATOM 663 C C . ASP A 1 89 ? 16.141 2.094 10.914 1 98.38 89 ASP A C 1
ATOM 665 O O . ASP A 1 89 ? 17.141 2.805 11.016 1 98.38 89 ASP A O 1
ATOM 669 N N . VAL A 1 90 ? 15.039 2.393 10.258 1 98.69 90 VAL A N 1
ATOM 670 C CA . VAL A 1 90 ? 14.852 3.668 9.578 1 98.69 90 VAL A CA 1
ATOM 671 C C . VAL A 1 90 ? 13.508 4.277 9.969 1 98.69 90 VAL A C 1
ATOM 673 O O . VAL A 1 90 ? 12.531 3.555 10.188 1 98.69 90 VAL A O 1
ATOM 676 N N . PHE A 1 91 ? 13.469 5.559 10.18 1 98.62 91 PHE A N 1
ATOM 677 C CA . PHE A 1 91 ? 12.203 6.25 10.383 1 98.62 91 PHE A CA 1
ATOM 678 C C . PHE A 1 91 ? 11.992 7.32 9.312 1 98.62 91 PHE A C 1
ATOM 680 O O . PHE A 1 91 ? 12.867 8.172 9.102 1 98.62 91 PHE A O 1
ATOM 687 N N . PHE A 1 92 ? 10.922 7.227 8.586 1 98.5 92 PHE A N 1
ATOM 688 C CA . PHE A 1 92 ? 10.453 8.227 7.633 1 98.5 92 PHE A CA 1
ATOM 689 C C . PHE A 1 92 ? 9.188 8.906 8.133 1 98.5 92 PHE A C 1
ATOM 691 O O . PHE A 1 92 ? 8.289 8.242 8.656 1 98.5 92 PHE A O 1
ATOM 698 N N . GLY A 1 93 ? 9.188 10.227 7.949 1 95.69 93 GLY A N 1
ATOM 699 C CA . GLY A 1 93 ? 7.906 10.891 8.133 1 95.69 93 GLY A CA 1
ATOM 700 C C . GLY A 1 93 ? 7.973 12.062 9.102 1 95.69 93 GLY A C 1
ATOM 701 O O . GLY A 1 93 ? 6.98 12.758 9.305 1 95.69 93 GLY A O 1
ATOM 702 N N . VAL A 1 94 ? 9.195 12.289 9.617 1 94.44 94 VAL A N 1
ATOM 703 C CA . VAL A 1 94 ? 9.398 13.555 10.32 1 94.44 94 VAL A CA 1
ATOM 704 C C . VAL A 1 94 ? 9.328 14.711 9.328 1 94.44 94 VAL A C 1
ATOM 706 O O . VAL A 1 94 ? 9.992 14.688 8.289 1 94.44 94 VAL A O 1
ATOM 709 N N . ASP A 1 95 ? 8.484 15.688 9.68 1 96.25 95 ASP A N 1
ATOM 710 C CA . ASP A 1 95 ? 8.5 16.859 8.797 1 96.25 95 ASP A CA 1
ATOM 711 C C . ASP A 1 95 ? 9.07 18.078 9.516 1 96.25 95 ASP A C 1
ATOM 713 O O . ASP A 1 95 ? 9.547 17.969 10.641 1 96.25 95 ASP A O 1
ATOM 717 N N . ASN A 1 96 ? 9.148 19.172 8.805 1 94.94 96 ASN A N 1
ATOM 718 C CA . ASN A 1 96 ? 9.781 20.391 9.32 1 94.94 96 ASN A CA 1
ATOM 719 C C . ASN A 1 96 ? 8.977 20.984 10.477 1 94.94 96 ASN A C 1
ATOM 721 O O . ASN A 1 96 ? 9.492 21.828 11.227 1 94.94 96 ASN A O 1
ATOM 725 N N . THR A 1 97 ? 7.797 20.531 10.695 1 93.06 97 THR A N 1
ATOM 726 C CA . THR A 1 97 ? 7.059 21 11.867 1 93.06 97 THR A CA 1
ATOM 727 C C . THR A 1 97 ? 7.527 20.281 13.125 1 93.06 97 THR A C 1
ATOM 729 O O . THR A 1 97 ? 7.508 20.844 14.219 1 93.06 97 THR A O 1
ATOM 732 N N . PHE A 1 98 ? 7.973 19.062 12.984 1 92.56 98 PHE A N 1
ATOM 733 C CA . PHE A 1 98 ? 8.414 18.234 14.109 1 92.56 98 PHE A CA 1
ATOM 734 C C . PHE A 1 98 ? 9.93 18.078 14.094 1 92.56 98 PHE A C 1
ATOM 736 O O . PHE A 1 98 ? 10.477 17.312 14.898 1 92.56 98 PHE A O 1
ATOM 743 N N . LEU A 1 99 ? 10.648 18.719 13.312 1 94 99 LEU A N 1
ATOM 744 C CA . LEU A 1 99 ? 12.062 18.469 13.062 1 94 99 LEU A CA 1
ATOM 745 C C . LEU A 1 99 ? 12.891 18.688 14.328 1 94 99 LEU A C 1
ATOM 747 O O . LEU A 1 99 ? 13.703 17.828 14.688 1 94 99 LEU A O 1
ATOM 751 N N . SER A 1 100 ? 12.742 19.781 15.016 1 92.75 100 SER A N 1
ATOM 752 C CA . SER A 1 100 ? 13.547 20.078 16.203 1 92.75 100 SER A CA 1
ATOM 753 C C . SER A 1 100 ? 13.32 19.047 17.297 1 92.75 100 SER A C 1
ATOM 755 O O . SER A 1 100 ? 14.258 18.656 17.984 1 92.75 100 SER A O 1
ATOM 757 N N . ARG A 1 101 ? 12.055 18.672 17.453 1 91.31 101 ARG A N 1
ATOM 758 C CA . ARG A 1 101 ? 11.75 17.641 18.438 1 91.31 101 ARG A CA 1
ATOM 759 C C . ARG A 1 101 ? 12.5 16.344 18.125 1 91.31 101 ARG A C 1
ATOM 761 O O . ARG A 1 101 ? 13.047 15.703 19.016 1 91.31 101 ARG A O 1
ATOM 768 N N . ALA A 1 102 ? 12.422 15.984 16.891 1 95.25 102 ALA A N 1
ATOM 769 C CA . ALA A 1 102 ? 13.102 14.773 16.438 1 95.25 102 ALA A CA 1
ATOM 770 C C . ALA A 1 102 ? 14.602 14.859 16.672 1 95.25 102 ALA A C 1
ATOM 772 O O . ALA A 1 102 ? 15.219 13.914 17.156 1 95.25 102 ALA A O 1
ATOM 773 N N . LEU A 1 103 ? 15.211 15.977 16.344 1 95.44 103 LEU A N 1
ATOM 774 C CA . LEU A 1 103 ? 16.656 16.156 16.469 1 95.44 103 LEU A CA 1
ATOM 775 C C . LEU A 1 103 ? 17.062 16.234 17.938 1 95.44 103 LEU A C 1
ATOM 777 O O . LEU A 1 103 ? 18.094 15.688 18.328 1 95.44 103 LEU A O 1
ATOM 781 N N . ASP A 1 104 ? 16.25 16.828 18.797 1 94.25 104 ASP A N 1
ATOM 782 C CA . ASP A 1 104 ? 16.531 16.969 20.219 1 94.25 104 ASP A CA 1
ATOM 783 C C . ASP A 1 104 ? 16.484 15.625 20.922 1 94.25 104 ASP A C 1
ATOM 785 O O . ASP A 1 104 ? 17.172 15.414 21.922 1 94.25 104 ASP A O 1
ATOM 789 N N . ALA A 1 105 ? 15.664 14.773 20.422 1 96.19 105 ALA A N 1
ATOM 790 C CA . ALA A 1 105 ? 15.523 13.445 21.016 1 96.19 105 ALA A CA 1
ATOM 791 C C . ALA A 1 105 ? 16.781 12.617 20.797 1 96.19 105 ALA A C 1
ATOM 793 O O . ALA A 1 105 ? 16.984 11.586 21.438 1 96.19 105 ALA A O 1
ATOM 794 N N . ASP A 1 106 ? 17.656 12.992 19.828 1 97.25 106 ASP A N 1
ATOM 795 C CA . ASP A 1 106 ? 18.953 12.383 19.578 1 97.25 106 ASP A CA 1
ATOM 796 C C . ASP A 1 106 ? 18.812 10.898 19.25 1 97.25 106 ASP A C 1
ATOM 798 O O . ASP A 1 106 ? 19.531 10.07 19.828 1 97.25 106 ASP A O 1
ATOM 802 N N . ILE A 1 107 ? 17.922 10.602 18.391 1 98.06 107 ILE A N 1
ATOM 803 C CA . ILE A 1 107 ? 17.641 9.203 18.094 1 98.06 107 ILE A CA 1
ATOM 804 C C . ILE A 1 107 ? 18.125 8.852 16.688 1 98.06 107 ILE A C 1
ATOM 806 O O . ILE A 1 107 ? 17.969 7.719 16.234 1 98.06 107 ILE A O 1
ATOM 810 N N . PHE A 1 108 ? 18.734 9.727 15.992 1 98.44 108 PHE A N 1
ATOM 811 C CA . PHE A 1 108 ? 19.156 9.5 14.617 1 98.44 108 PHE A CA 1
ATOM 812 C C . PHE A 1 108 ? 20.672 9.539 14.5 1 98.44 108 PHE A C 1
ATOM 814 O O . PHE A 1 108 ? 21.344 10.32 15.18 1 98.44 108 PHE A O 1
ATOM 821 N N . GLU A 1 109 ? 21.188 8.711 13.617 1 98.19 109 GLU A N 1
ATOM 822 C CA . GLU A 1 109 ? 22.609 8.734 13.234 1 98.19 109 GLU A CA 1
ATOM 823 C C . GLU A 1 109 ? 22.828 9.586 11.992 1 98.19 109 GLU A C 1
ATOM 825 O O . GLU A 1 109 ? 22.031 9.531 11.047 1 98.19 109 GLU A O 1
ATOM 830 N N . PRO A 1 110 ? 23.922 10.375 12.047 1 98.5 110 PRO A N 1
ATOM 831 C CA . PRO A 1 110 ? 24.234 11.117 10.82 1 98.5 110 PRO A CA 1
ATOM 832 C C . PRO A 1 110 ? 24.609 10.195 9.656 1 98.5 110 PRO A C 1
ATOM 834 O O . PRO A 1 110 ? 25.266 9.18 9.852 1 98.5 110 PRO A O 1
ATOM 837 N N . TYR A 1 111 ? 24.156 10.523 8.5 1 98.69 111 TYR A N 1
ATOM 838 C CA . TYR A 1 111 ? 24.5 9.844 7.258 1 98.69 111 TYR A CA 1
ATOM 839 C C . TYR A 1 111 ? 24.5 10.812 6.082 1 98.69 111 TYR A C 1
ATOM 841 O O . TYR A 1 111 ? 23.469 11.422 5.77 1 98.69 111 TYR A O 1
ATOM 849 N N . THR A 1 112 ? 25.641 10.945 5.434 1 98.56 112 THR A N 1
ATOM 850 C CA . THR A 1 112 ? 25.75 11.797 4.254 1 98.56 112 THR A CA 1
ATOM 851 C C . THR A 1 112 ? 25.609 10.969 2.979 1 98.56 112 THR A C 1
ATOM 853 O O . THR A 1 112 ? 26.594 10.477 2.432 1 98.56 112 THR A O 1
ATOM 856 N N . SER A 1 113 ? 24.453 10.859 2.562 1 98.62 113 SER A N 1
ATOM 857 C CA . SER A 1 113 ? 24.172 10.117 1.333 1 98.62 113 SER A CA 1
ATOM 858 C C . SER A 1 113 ? 24.859 10.773 0.135 1 98.62 113 SER A C 1
ATOM 860 O O . SER A 1 113 ? 24.844 12 0.007 1 98.62 113 SER A O 1
ATOM 862 N N . PRO A 1 114 ? 25.344 9.992 -0.767 1 98.25 114 PRO A N 1
ATOM 863 C CA . PRO A 1 114 ? 25.906 10.57 -1.997 1 98.25 114 PRO A CA 1
ATOM 864 C C . PRO A 1 114 ? 24.828 11.219 -2.875 1 98.25 114 PRO A C 1
ATOM 866 O O . PRO A 1 114 ? 25.156 12.031 -3.748 1 98.25 114 PRO A O 1
ATOM 869 N N . LEU A 1 115 ? 23.609 10.922 -2.631 1 98.56 115 LEU A N 1
ATOM 870 C CA . LEU A 1 115 ? 22.531 11.414 -3.473 1 98.56 115 LEU A CA 1
ATOM 871 C C . LEU A 1 115 ? 22.078 12.805 -3.021 1 98.56 115 LEU A C 1
ATOM 873 O O . LEU A 1 115 ? 21.281 13.453 -3.699 1 98.56 115 LEU A O 1
ATOM 877 N N . LEU A 1 116 ? 22.594 13.297 -1.932 1 98.56 116 LEU A N 1
ATOM 878 C CA . LEU A 1 116 ? 22.25 14.625 -1.455 1 98.56 116 LEU A CA 1
ATOM 879 C C . LEU A 1 116 ? 22.578 15.688 -2.496 1 98.56 116 LEU A C 1
ATOM 881 O O . LEU A 1 116 ? 21.984 16.766 -2.518 1 98.56 116 LEU A O 1
ATOM 885 N N . ASP A 1 117 ? 23.516 15.375 -3.389 1 97.81 117 ASP A N 1
ATOM 886 C CA . ASP A 1 117 ? 23.891 16.297 -4.457 1 97.81 117 ASP A CA 1
ATOM 887 C C . ASP A 1 117 ? 22.734 16.5 -5.441 1 97.81 117 ASP A C 1
ATOM 889 O O . ASP A 1 117 ? 22.734 17.469 -6.199 1 97.81 117 ASP A O 1
ATOM 893 N N . GLN A 1 118 ? 21.812 15.586 -5.441 1 98.5 118 GLN A N 1
ATOM 894 C CA . GLN A 1 118 ? 20.688 15.641 -6.371 1 98.5 118 GLN A CA 1
ATOM 895 C C . GLN A 1 118 ? 19.422 16.156 -5.688 1 98.5 118 GLN A C 1
ATOM 897 O O . GLN A 1 118 ? 18.359 16.203 -6.297 1 98.5 118 GLN A O 1
ATOM 902 N N . ILE A 1 119 ? 19.547 16.562 -4.441 1 98.62 119 ILE A N 1
ATOM 903 C CA . ILE A 1 119 ? 18.422 17.078 -3.672 1 98.62 119 ILE A CA 1
ATOM 904 C C . ILE A 1 119 ? 18.516 18.609 -3.611 1 98.62 119 ILE A C 1
ATOM 906 O O . ILE A 1 119 ? 19.594 19.172 -3.416 1 98.62 119 ILE A O 1
ATOM 910 N N . ASP A 1 120 ? 17.438 19.266 -3.809 1 96.31 120 ASP A N 1
ATOM 911 C CA . ASP A 1 120 ? 17.359 20.719 -3.715 1 96.31 120 ASP A CA 1
ATOM 912 C C . ASP A 1 120 ? 17.891 21.203 -2.369 1 96.31 120 ASP A C 1
ATOM 914 O O . ASP A 1 120 ? 17.453 20.734 -1.315 1 96.31 120 ASP A O 1
ATOM 918 N N . ASP A 1 121 ? 18.781 22.188 -2.381 1 96.19 121 ASP A N 1
ATOM 919 C CA . ASP A 1 121 ? 19.422 22.688 -1.173 1 96.19 121 ASP A CA 1
ATOM 920 C C . ASP A 1 121 ? 18.406 23.328 -0.228 1 96.19 121 ASP A C 1
ATOM 922 O O . ASP A 1 121 ? 18.562 23.266 0.993 1 96.19 121 ASP A O 1
ATOM 926 N N . GLU A 1 122 ? 17.359 23.844 -0.751 1 94.88 122 GLU A N 1
ATOM 927 C CA . GLU A 1 122 ? 16.344 24.531 0.055 1 94.88 122 GLU A CA 1
ATOM 928 C C . GLU A 1 122 ? 15.625 23.547 0.973 1 94.88 122 GLU A C 1
ATOM 930 O O . GLU A 1 122 ? 14.984 23.953 1.947 1 94.88 122 GLU A O 1
ATOM 935 N N . LEU A 1 123 ? 15.719 22.266 0.651 1 97.44 123 LEU A N 1
ATOM 936 C CA . LEU A 1 123 ? 15 21.266 1.431 1 97.44 123 LEU A CA 1
ATOM 937 C C . LEU A 1 123 ? 15.883 20.719 2.551 1 97.44 123 LEU A C 1
ATOM 939 O O . LEU A 1 123 ? 15.398 20.031 3.455 1 97.44 123 LEU A O 1
ATOM 943 N N . LYS A 1 124 ? 17.141 21 2.465 1 97.25 124 LYS A N 1
ATOM 944 C CA . LYS A 1 124 ? 18.094 20.5 3.455 1 97.25 124 LYS A CA 1
ATOM 945 C C . LYS A 1 124 ? 18.094 21.375 4.707 1 97.25 124 LYS A C 1
ATOM 947 O O . LYS A 1 124 ? 18.688 22.453 4.719 1 97.25 124 LYS A O 1
ATOM 952 N N . LEU A 1 125 ? 17.531 20.828 5.809 1 95.19 125 LEU A N 1
ATOM 953 C CA . LEU A 1 125 ? 17.312 21.688 6.973 1 95.19 125 LEU A CA 1
ATOM 954 C C . LEU A 1 125 ? 18.172 21.219 8.148 1 95.19 125 LEU A C 1
ATOM 956 O O . LEU A 1 125 ? 18.25 21.906 9.172 1 95.19 125 LEU A O 1
ATOM 960 N N . ASP A 1 126 ? 18.812 20.062 8.062 1 96.12 126 ASP A N 1
ATOM 961 C CA . ASP A 1 126 ? 19.672 19.547 9.109 1 96.12 126 ASP A CA 1
ATOM 962 C C . ASP A 1 126 ? 21.141 19.531 8.664 1 96.12 126 ASP A C 1
ATOM 964 O O . ASP A 1 126 ? 21.562 18.594 7.98 1 96.12 126 ASP A O 1
ATOM 968 N N . PRO A 1 127 ? 21.969 20.375 9.117 1 95.31 127 PRO A N 1
ATOM 969 C CA . PRO A 1 127 ? 23.344 20.469 8.656 1 95.31 127 PRO A CA 1
ATOM 970 C C . PRO A 1 127 ? 24.172 19.219 8.992 1 95.31 127 PRO A C 1
ATOM 972 O O . PRO A 1 127 ? 25.188 18.953 8.352 1 95.31 127 PRO A O 1
ATOM 975 N N . GLU A 1 128 ? 23.734 18.453 9.93 1 97.31 128 GLU A N 1
ATOM 976 C CA . GLU A 1 128 ? 24.484 17.266 10.32 1 97.31 128 GLU A CA 1
ATOM 977 C C . GLU A 1 128 ? 24.016 16.031 9.555 1 97.31 128 GLU A C 1
ATOM 979 O O . GLU A 1 128 ? 24.578 14.945 9.711 1 97.31 128 GLU A O 1
ATOM 984 N N . ASN A 1 129 ? 22.984 16.125 8.773 1 98.44 129 ASN A N 1
ATOM 985 C CA . ASN A 1 129 ? 22.469 15.078 7.914 1 98.44 129 ASN A CA 1
ATOM 986 C C . ASN A 1 129 ? 21.969 13.883 8.727 1 98.44 129 ASN A C 1
ATOM 988 O O . ASN A 1 129 ? 22.203 12.734 8.352 1 98.44 129 ASN A O 1
ATOM 992 N N . ARG A 1 130 ? 21.391 14.227 9.906 1 98.5 130 ARG A N 1
ATOM 993 C CA . ARG A 1 130 ? 20.703 13.164 10.633 1 98.5 130 ARG A CA 1
ATOM 994 C C . ARG A 1 130 ? 19.359 12.859 9.992 1 98.5 130 ARG A C 1
ATOM 996 O O . ARG A 1 130 ? 18.891 11.711 10.023 1 98.5 130 ARG A O 1
ATOM 1003 N N . LEU A 1 131 ? 18.766 13.828 9.461 1 98.62 131 LEU A N 1
ATOM 1004 C CA . LEU A 1 131 ? 17.484 13.742 8.75 1 98.62 131 LEU A CA 1
ATOM 1005 C C . LEU A 1 131 ? 17.609 14.305 7.34 1 98.62 131 LEU A C 1
ATOM 1007 O O . LEU A 1 131 ? 17.953 15.477 7.168 1 98.62 131 LEU A O 1
ATOM 1011 N N . LEU A 1 132 ? 17.359 13.453 6.348 1 98.88 132 LEU A N 1
ATOM 1012 C CA . LEU A 1 132 ? 17.5 13.82 4.945 1 98.88 132 LEU A CA 1
ATOM 1013 C C . LEU A 1 132 ? 16.141 14.031 4.293 1 98.88 132 LEU A C 1
ATOM 1015 O O . LEU A 1 132 ? 15.211 13.258 4.523 1 98.88 132 LEU A O 1
ATOM 1019 N N . PRO A 1 133 ? 15.992 15.094 3.51 1 98.75 133 PRO A N 1
ATOM 1020 C CA . PRO A 1 133 ? 14.703 15.359 2.877 1 98.75 133 PRO A CA 1
ATOM 1021 C C . PRO A 1 133 ? 14.367 14.352 1.779 1 98.75 133 PRO A C 1
ATOM 1023 O O . PRO A 1 133 ? 15.219 14.016 0.958 1 98.75 133 PRO A O 1
ATOM 1026 N N . VAL A 1 134 ? 13.109 13.859 1.749 1 98.81 134 VAL A N 1
ATOM 1027 C CA . VAL A 1 134 ? 12.664 12.859 0.788 1 98.81 134 VAL A CA 1
ATOM 1028 C C . VAL A 1 134 ? 11.609 13.461 -0.138 1 98.81 134 VAL A C 1
ATOM 1030 O O . VAL A 1 134 ? 11.57 13.141 -1.329 1 98.81 134 VAL A O 1
ATOM 1033 N N . ASP A 1 135 ? 10.703 14.242 0.392 1 98.69 135 ASP A N 1
ATOM 1034 C CA . ASP A 1 135 ? 9.609 14.828 -0.374 1 98.69 135 ASP A CA 1
ATOM 1035 C C . ASP A 1 135 ? 9.156 16.156 0.241 1 98.69 135 ASP A C 1
ATOM 1037 O O . ASP A 1 135 ? 9.68 16.578 1.274 1 98.69 135 ASP A O 1
ATOM 1041 N N . TYR A 1 136 ? 8.312 16.844 -0.463 1 98.06 136 TYR A N 1
ATOM 1042 C CA . TYR A 1 136 ? 7.727 18.078 0.063 1 98.06 136 TYR A CA 1
ATOM 1043 C C . TYR A 1 136 ? 6.344 18.312 -0.534 1 98.06 136 TYR A C 1
ATOM 1045 O O . TYR A 1 136 ? 5.973 17.688 -1.529 1 98.06 136 TYR A O 1
ATOM 1053 N N . GLY A 1 137 ? 5.613 19.078 0.117 1 97.56 137 GLY A N 1
ATOM 1054 C CA . GLY A 1 137 ? 4.281 19.484 -0.313 1 97.56 137 GLY A CA 1
ATOM 1055 C C . GLY A 1 137 ? 3.797 20.75 0.363 1 97.56 137 GLY A C 1
ATOM 1056 O O . GLY A 1 137 ? 4.551 21.406 1.086 1 97.56 137 GLY A O 1
ATOM 1057 N N . TYR A 1 138 ? 2.611 21.109 0.027 1 98 138 TYR A N 1
ATOM 1058 C CA . TYR A 1 138 ? 2 22.312 0.602 1 98 138 TYR A CA 1
ATOM 1059 C C . TYR A 1 138 ? 0.667 21.969 1.262 1 98 138 TYR A C 1
ATOM 1061 O O . TYR A 1 138 ? -0.258 21.5 0.6 1 98 138 TYR A O 1
ATOM 1069 N N . VAL A 1 139 ? 0.67 22.234 2.557 1 98.12 139 VAL A N 1
ATOM 1070 C CA . VAL A 1 139 ? -0.577 22.078 3.295 1 98.12 139 VAL A CA 1
ATOM 1071 C C . VAL A 1 139 ? -1.461 23.312 3.094 1 98.12 139 VAL A C 1
ATOM 1073 O O . VAL A 1 139 ? -1.008 24.438 3.268 1 98.12 139 VAL A O 1
ATOM 1076 N N . ASN A 1 140 ? -2.674 23.094 2.65 1 97.81 140 ASN A N 1
ATOM 1077 C CA . ASN A 1 140 ? -3.654 24.156 2.414 1 97.81 140 ASN A CA 1
ATOM 1078 C C . ASN A 1 140 ? -5.078 23.656 2.658 1 97.81 140 ASN A C 1
ATOM 1080 O O . ASN A 1 140 ? -5.281 22.625 3.303 1 97.81 140 ASN A O 1
ATOM 1084 N N . LEU A 1 141 ? -6.051 24.484 2.332 1 98.31 141 LEU A N 1
ATOM 1085 C CA . LEU A 1 141 ? -7.457 24.094 2.383 1 98.31 141 LEU A CA 1
ATOM 1086 C C . LEU A 1 141 ? -7.918 23.547 1.04 1 98.31 141 LEU A C 1
ATOM 1088 O O . LEU A 1 141 ? -7.531 24.047 -0.014 1 98.31 141 LEU A O 1
ATOM 1092 N N . ASN A 1 142 ? -8.625 22.484 1.088 1 98.5 142 ASN A N 1
ATOM 1093 C CA . ASN A 1 142 ? -9.336 21.953 -0.067 1 98.5 142 ASN A CA 1
ATOM 1094 C C . ASN A 1 142 ? -10.852 22.062 0.115 1 98.5 142 ASN A C 1
ATOM 1096 O O . ASN A 1 142 ? -11.359 21.906 1.228 1 98.5 142 ASN A O 1
ATOM 1100 N N . ALA A 1 143 ? -11.562 22.328 -0.96 1 98.75 143 ALA A N 1
ATOM 1101 C CA . ALA A 1 143 ? -13.016 22.484 -0.92 1 98.75 143 ALA A CA 1
ATOM 1102 C C . ALA A 1 143 ? -13.688 21.578 -1.946 1 98.75 143 ALA A C 1
ATOM 1104 O O . ALA A 1 143 ? -13.141 21.328 -3.021 1 98.75 143 ALA A O 1
ATOM 1105 N N . ASP A 1 144 ? -14.836 21.094 -1.55 1 98.06 144 ASP A N 1
ATOM 1106 C CA . ASP A 1 144 ? -15.734 20.406 -2.473 1 98.06 144 ASP A CA 1
ATOM 1107 C C . ASP A 1 144 ? -16.453 21.422 -3.369 1 98.06 144 ASP A C 1
ATOM 1109 O O . ASP A 1 144 ? -17.5 21.969 -2.988 1 98.06 144 ASP A O 1
ATOM 1113 N N . ARG A 1 145 ? -15.992 21.531 -4.551 1 96.56 145 ARG A N 1
ATOM 1114 C CA . ARG A 1 145 ? -16.484 22.562 -5.461 1 96.56 145 ARG A CA 1
ATOM 1115 C C . ARG A 1 145 ? -17.984 22.359 -5.738 1 96.56 145 ARG A C 1
ATOM 1117 O O . ARG A 1 145 ? -18.75 23.312 -5.668 1 96.56 145 ARG A O 1
ATOM 1124 N N . ALA A 1 146 ? -18.344 21.203 -6.043 1 96.25 146 ALA A N 1
ATOM 1125 C CA . ALA A 1 146 ? -19.734 20.906 -6.391 1 96.25 146 ALA A CA 1
ATOM 1126 C C . ALA A 1 146 ? -20.656 21.203 -5.219 1 96.25 146 ALA A C 1
ATOM 1128 O O . ALA A 1 146 ? -21.766 21.719 -5.41 1 96.25 146 ALA A O 1
ATOM 1129 N N . TRP A 1 147 ? -20.297 20.828 -4.043 1 97.56 147 TRP A N 1
ATOM 1130 C CA . TRP A 1 147 ? -21.078 21.062 -2.842 1 97.56 147 TRP A CA 1
ATOM 1131 C C . TRP A 1 147 ? -21.391 22.562 -2.688 1 97.56 147 TRP A C 1
ATOM 1133 O O . TRP A 1 147 ? -22.531 22.938 -2.439 1 97.56 147 TRP A O 1
ATOM 1143 N N . PHE A 1 148 ? -20.422 23.406 -2.828 1 98.31 148 PHE A N 1
ATOM 1144 C CA . PHE A 1 148 ? -20.562 24.859 -2.66 1 98.31 148 PHE A CA 1
ATOM 1145 C C . PHE A 1 148 ? -21.406 25.453 -3.777 1 98.31 148 PHE A C 1
ATOM 1147 O O . PHE A 1 148 ? -22.266 26.297 -3.525 1 98.31 148 PHE A O 1
ATOM 1154 N N . GLU A 1 149 ? -21.172 25.016 -5.023 1 97.69 149 GLU A N 1
ATOM 1155 C CA . GLU A 1 149 ? -21.938 25.516 -6.164 1 97.69 149 GLU A CA 1
ATOM 1156 C C . GLU A 1 149 ? -23.422 25.188 -6.012 1 97.69 149 GLU A C 1
ATOM 1158 O O . GLU A 1 149 ? -24.281 26.047 -6.227 1 97.69 149 GLU A O 1
ATOM 1163 N N . GLU A 1 150 ? -23.734 24.016 -5.637 1 97.75 150 GLU A N 1
ATOM 1164 C CA . GLU A 1 150 ? -25.125 23.562 -5.48 1 97.75 150 GLU A CA 1
ATOM 1165 C C . GLU A 1 150 ? -25.859 24.375 -4.422 1 97.75 150 GLU A C 1
ATOM 1167 O O . GLU A 1 150 ? -27.062 24.594 -4.523 1 97.75 150 GLU A O 1
ATOM 1172 N N . ARG A 1 151 ? -25.188 24.844 -3.525 1 97.44 151 ARG A N 1
ATOM 1173 C CA . ARG A 1 151 ? -25.812 25.531 -2.398 1 97.44 151 ARG A CA 1
ATOM 1174 C C . ARG A 1 151 ? -25.672 27.047 -2.533 1 97.44 151 ARG A C 1
ATOM 1176 O O . ARG A 1 151 ? -26.234 27.797 -1.738 1 97.44 151 ARG A O 1
ATOM 1183 N N . GLY A 1 152 ? -24.938 27.453 -3.455 1 97.75 152 GLY A N 1
ATOM 1184 C CA . GLY A 1 152 ? -24.75 28.875 -3.719 1 97.75 152 GLY A CA 1
ATOM 1185 C C . GLY A 1 152 ? -23.922 29.578 -2.662 1 97.75 152 GLY A C 1
ATOM 1186 O O . GLY A 1 152 ? -24.125 30.766 -2.395 1 97.75 152 GLY A O 1
ATOM 1187 N N . ILE A 1 153 ? -23.109 28.922 -2.016 1 98.25 153 ILE A N 1
ATOM 1188 C CA . ILE A 1 153 ? -22.188 29.5 -1.043 1 98.25 153 ILE A CA 1
ATOM 1189 C C . ILE A 1 153 ? -20.828 29.766 -1.705 1 98.25 153 ILE A C 1
ATOM 1191 O O . ILE A 1 153 ? -20.266 28.859 -2.336 1 98.25 153 ILE A O 1
ATOM 1195 N N . PRO A 1 154 ? -20.328 30.953 -1.643 1 97.94 154 PRO A N 1
ATOM 1196 C CA . PRO A 1 154 ? -19 31.188 -2.215 1 97.94 154 PRO A CA 1
ATOM 1197 C C . PRO A 1 154 ? -17.891 30.438 -1.479 1 97.94 154 PRO A C 1
ATOM 1199 O O . PRO A 1 154 ? -18.016 30.172 -0.278 1 97.94 154 PRO A O 1
ATOM 1202 N N . LEU A 1 155 ? -16.859 30.125 -2.199 1 98.31 155 LEU A N 1
ATOM 1203 C CA . LEU A 1 155 ? -15.68 29.547 -1.551 1 98.31 155 LEU A CA 1
ATOM 1204 C C . LEU A 1 155 ? -15.016 30.578 -0.635 1 98.31 155 LEU A C 1
ATOM 1206 O O . LEU A 1 155 ? -14.984 31.766 -0.944 1 98.31 155 LEU A O 1
ATOM 1210 N N . PRO A 1 156 ? -14.492 30.109 0.476 1 98.12 156 PRO A N 1
ATOM 1211 C CA . PRO A 1 156 ? -13.719 31.047 1.291 1 98.12 156 PRO A CA 1
ATOM 1212 C C . PRO A 1 156 ? -12.516 31.609 0.549 1 98.12 156 PRO A C 1
ATOM 1214 O O . PRO A 1 156 ? -11.867 30.906 -0.227 1 98.12 156 PRO A O 1
ATOM 1217 N N . GLN A 1 157 ? -12.156 32.875 0.847 1 96.25 157 GLN A N 1
ATOM 1218 C CA . GLN A 1 157 ? -11.07 33.562 0.146 1 96.25 157 GLN A CA 1
ATOM 1219 C C . GLN A 1 157 ? -9.922 33.875 1.096 1 96.25 157 GLN A C 1
ATOM 1221 O O . GLN A 1 157 ? -8.844 34.281 0.656 1 96.25 157 GLN A O 1
ATOM 1226 N N . SER A 1 158 ? -10.195 33.75 2.34 1 96.94 158 SER A N 1
ATOM 1227 C CA . SER A 1 158 ? -9.227 34.031 3.395 1 96.94 158 SER A CA 1
ATOM 1228 C C . SER A 1 158 ? -9.453 33.125 4.598 1 96.94 158 SER A C 1
ATOM 1230 O O . SER A 1 158 ? -10.477 32.438 4.688 1 96.94 158 SER A O 1
ATOM 1232 N N . LEU A 1 159 ? -8.477 33.125 5.496 1 98 159 LEU A N 1
ATOM 1233 C CA . LEU A 1 159 ? -8.672 32.344 6.723 1 98 159 LEU A CA 1
ATOM 1234 C C . LEU A 1 159 ? -9.789 32.938 7.566 1 98 159 LEU A C 1
ATOM 1236 O O . LEU A 1 159 ? -10.523 32.219 8.242 1 98 159 LEU A O 1
ATOM 1240 N N . GLU A 1 160 ? -10 34.312 7.488 1 98.06 160 GLU A N 1
ATOM 1241 C CA . GLU A 1 160 ? -11.055 34.969 8.234 1 98.06 160 GLU A CA 1
ATOM 1242 C C . GLU A 1 160 ? -12.438 34.5 7.801 1 98.06 160 GLU A C 1
ATOM 1244 O O . GLU A 1 160 ? -13.367 34.438 8.617 1 98.06 160 GLU A O 1
ATOM 1249 N N . ASP A 1 161 ? -12.539 34.094 6.562 1 98.31 161 ASP A N 1
ATOM 1250 C CA . ASP A 1 161 ? -13.828 33.656 6.055 1 98.31 161 ASP A CA 1
ATOM 1251 C C . ASP A 1 161 ? -14.297 32.406 6.781 1 98.31 161 ASP A C 1
ATOM 1253 O O . ASP A 1 161 ? -15.5 32.188 6.941 1 98.31 161 ASP A O 1
ATOM 1257 N N . LEU A 1 162 ? -13.438 31.609 7.254 1 98.56 162 LEU A N 1
ATOM 1258 C CA . LEU A 1 162 ? -13.742 30.297 7.824 1 98.56 162 LEU A CA 1
ATOM 1259 C C . LEU A 1 162 ? -14.555 30.453 9.109 1 98.56 162 LEU A C 1
ATOM 1261 O O . LEU A 1 162 ? -15.188 29.484 9.562 1 98.56 162 LEU A O 1
ATOM 1265 N N . IL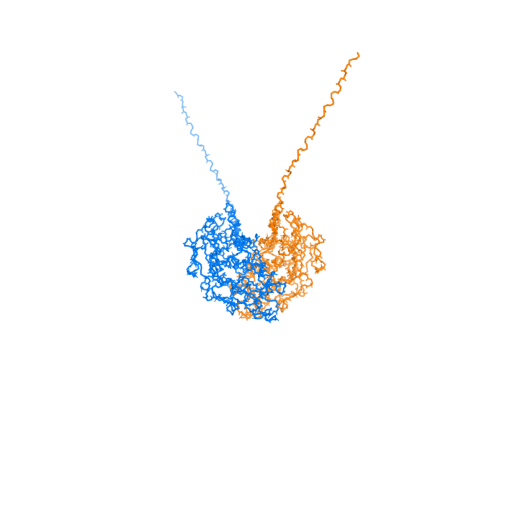E A 1 163 ? -14.484 31.641 9.742 1 98.38 163 ILE A N 1
ATOM 1266 C CA . ILE A 1 163 ? -15.18 31.797 11.016 1 98.38 163 ILE A CA 1
ATOM 1267 C C . ILE A 1 163 ? -16.484 32.562 10.789 1 98.38 163 ILE A C 1
ATOM 1269 O O . ILE A 1 163 ? -17.188 32.906 11.75 1 98.38 163 ILE A O 1
ATOM 1273 N N . LYS A 1 164 ? -16.828 32.875 9.562 1 98.38 164 LYS A N 1
ATOM 1274 C CA . LYS A 1 164 ? -18.141 33.469 9.258 1 98.38 164 LYS A CA 1
ATOM 1275 C C . LYS A 1 164 ? -19.25 32.438 9.398 1 98.38 164 LYS A C 1
ATOM 1277 O O . LYS A 1 164 ? -19.031 31.234 9.18 1 98.38 164 LYS A O 1
ATOM 1282 N N . PRO A 1 165 ? -20.484 32.906 9.656 1 98.19 165 PRO A N 1
ATOM 1283 C CA . PRO A 1 165 ? -21.609 32 9.891 1 98.19 165 PRO A CA 1
ATOM 1284 C C . PRO A 1 165 ? -21.938 31.141 8.672 1 98.19 165 PRO A C 1
ATOM 1286 O O . PRO A 1 165 ? -22.391 30 8.812 1 98.19 165 PRO A O 1
ATOM 1289 N N . GLU A 1 166 ? -21.703 31.578 7.496 1 97.81 166 GLU A N 1
ATOM 1290 C CA . GLU A 1 166 ? -22.047 30.844 6.285 1 97.81 166 GLU A CA 1
ATOM 1291 C C . GLU A 1 166 ? -21.156 29.609 6.117 1 97.81 166 GLU A C 1
ATOM 1293 O O . GLU A 1 166 ? -21.484 28.703 5.348 1 97.81 166 GLU A O 1
ATOM 1298 N N . TYR A 1 167 ? -20.062 29.547 6.887 1 98.62 167 TYR A N 1
ATOM 1299 C CA . TYR A 1 167 ? -19.156 28.406 6.793 1 98.62 167 TYR A CA 1
ATOM 1300 C C . TYR A 1 167 ? -19.219 27.547 8.055 1 98.62 167 TYR A C 1
ATOM 1302 O O . TYR A 1 167 ? -18.328 26.75 8.32 1 98.62 167 TYR A O 1
ATOM 1310 N N . ALA A 1 168 ? -20.312 27.75 8.906 1 98.5 168 ALA A N 1
ATOM 1311 C CA . ALA A 1 168 ? -20.484 27 10.141 1 98.5 168 ALA A CA 1
ATOM 1312 C C . ALA A 1 168 ? -20.609 25.5 9.852 1 98.5 168 ALA A C 1
ATOM 1314 O O . ALA A 1 168 ? -21.328 25.094 8.938 1 98.5 168 ALA A O 1
ATOM 1315 N N . ASN A 1 169 ? -19.859 24.703 10.586 1 98.56 169 ASN A N 1
ATOM 1316 C CA . ASN A 1 169 ? -19.906 23.25 10.586 1 98.56 169 ASN A CA 1
ATOM 1317 C C . ASN A 1 169 ? -19.422 22.672 9.258 1 98.56 169 ASN A C 1
ATOM 1319 O O . ASN A 1 169 ? -19.828 21.578 8.875 1 98.56 169 ASN A O 1
ATOM 1323 N N . LEU A 1 170 ? -18.5 23.391 8.539 1 98.81 170 LEU A N 1
ATOM 1324 C CA . LEU A 1 170 ? -18.156 22.922 7.203 1 98.81 170 LEU A CA 1
ATOM 1325 C C . LEU A 1 170 ? -16.719 22.422 7.16 1 98.81 170 LEU A C 1
ATOM 1327 O O . LEU A 1 170 ? -16.344 21.703 6.238 1 98.81 170 LEU A O 1
ATOM 1331 N N . LEU A 1 171 ? -15.891 22.734 8.164 1 98.88 171 LEU A N 1
ATOM 1332 C CA . LEU A 1 171 ? -14.453 22.516 8.078 1 98.88 171 LEU A CA 1
ATOM 1333 C C . LEU A 1 171 ? -14.023 21.375 9.008 1 98.88 171 LEU A C 1
ATOM 1335 O O . LEU A 1 171 ? -14.438 21.328 10.172 1 98.88 171 LEU A O 1
ATOM 1339 N N . VAL A 1 172 ? -13.25 20.453 8.469 1 98.81 172 VAL A N 1
ATOM 1340 C CA . VAL A 1 172 ? -12.547 19.469 9.289 1 98.81 172 VAL A CA 1
ATOM 1341 C C . VAL A 1 172 ? -11.047 19.719 9.227 1 98.81 172 VAL A C 1
ATOM 1343 O O . VAL A 1 172 ? -10.5 20.031 8.164 1 98.81 172 VAL A O 1
ATOM 1346 N N . VAL A 1 173 ? -10.367 19.703 10.383 1 98.69 173 VAL A N 1
ATOM 1347 C CA . VAL A 1 173 ? -8.922 19.844 10.547 1 98.69 173 VAL A CA 1
ATOM 1348 C C . VAL A 1 173 ? -8.383 18.703 11.398 1 98.69 173 VAL A C 1
ATOM 1350 O O . VAL A 1 173 ? -9.117 17.766 11.734 1 98.69 173 VAL A O 1
ATOM 1353 N N . GLN A 1 174 ? -7.051 18.703 11.625 1 97.88 174 GLN A N 1
ATOM 1354 C CA . GLN A 1 174 ? -6.445 17.672 12.445 1 97.88 174 GLN A CA 1
ATOM 1355 C C . GLN A 1 174 ? -5.801 18.25 13.695 1 97.88 174 GLN A C 1
ATOM 1357 O O . GLN A 1 174 ? -5.5 19.453 13.742 1 97.88 174 GLN A O 1
ATOM 1362 N N . ASN A 1 175 ? -5.66 17.406 14.648 1 97.5 175 ASN A N 1
ATOM 1363 C CA . ASN A 1 175 ? -4.988 17.75 15.906 1 97.5 175 ASN A CA 1
ATOM 1364 C C . ASN A 1 175 ? -3.502 18 15.695 1 97.5 175 ASN A C 1
ATOM 1366 O O . ASN A 1 175 ? -2.764 17.109 15.273 1 97.5 175 ASN A O 1
ATOM 1370 N N . PRO A 1 176 ? -3.035 19.234 16.016 1 97.75 176 PRO A N 1
ATOM 1371 C CA . PRO A 1 176 ? -1.629 19.562 15.781 1 97.75 176 PRO A CA 1
ATOM 1372 C C . PRO A 1 176 ? -0.674 18.734 16.625 1 97.75 176 PRO A C 1
ATOM 1374 O O . PRO A 1 176 ? 0.517 18.641 16.328 1 97.75 176 PRO A O 1
ATOM 1377 N N . ALA A 1 177 ? -1.14 18.125 17.688 1 93.62 177 ALA A N 1
ATOM 1378 C CA . ALA A 1 177 ? -0.281 17.344 18.562 1 93.62 177 ALA A CA 1
ATOM 1379 C C . ALA A 1 177 ? 0.045 15.984 17.938 1 93.62 177 ALA A C 1
ATOM 1381 O O . ALA A 1 177 ? 1.063 15.367 18.266 1 93.62 177 ALA A O 1
ATOM 1382 N N . THR A 1 178 ? -0.811 15.492 17 1 92.06 178 THR A N 1
ATOM 1383 C CA . THR A 1 178 ? -0.65 14.125 16.531 1 92.06 178 THR A CA 1
ATOM 1384 C C . THR A 1 178 ? -0.486 14.102 15.008 1 92.06 178 THR A C 1
ATOM 1386 O O . THR A 1 178 ? -0.043 13.094 14.445 1 92.06 178 THR A O 1
ATOM 1389 N N . SER A 1 179 ? -0.846 15.188 14.367 1 94.94 179 SER A N 1
ATOM 1390 C CA . SER A 1 179 ? -0.903 15.203 12.906 1 94.94 179 SER A CA 1
ATOM 1391 C C . SER A 1 179 ? -0.034 16.312 12.336 1 94.94 179 SER A C 1
ATOM 1393 O O . SER A 1 179 ? -0.105 17.469 12.781 1 94.94 179 SER A O 1
ATOM 1395 N N . SER A 1 180 ? 0.724 15.977 11.32 1 94.88 180 SER A N 1
ATOM 1396 C CA . SER A 1 180 ? 1.602 16.984 10.727 1 94.88 180 SER A CA 1
ATOM 1397 C C . SER A 1 180 ? 0.806 18.016 9.93 1 94.88 180 SER A C 1
ATOM 1399 O O . SER A 1 180 ? 1.069 19.203 10.016 1 94.88 180 SER A O 1
ATOM 1401 N N . PRO A 1 181 ? -0.211 17.625 9.164 1 96.94 181 PRO A N 1
ATOM 1402 C CA . PRO A 1 181 ? -1.011 18.672 8.539 1 96.94 181 PRO A CA 1
ATOM 1403 C C . PRO A 1 181 ? -1.745 19.547 9.555 1 96.94 181 PRO A C 1
ATOM 1405 O O . PRO A 1 181 ? -1.932 20.75 9.32 1 96.94 181 PRO A O 1
ATOM 1408 N N . GLY A 1 182 ? -2.189 18.984 10.617 1 98.06 182 GLY A N 1
ATOM 1409 C CA . GLY A 1 182 ? -2.766 19.781 11.695 1 98.06 182 GLY A CA 1
ATOM 1410 C C . GLY A 1 182 ? -1.806 20.797 12.258 1 98.06 182 GLY A C 1
ATOM 1411 O O . GLY A 1 182 ? -2.172 21.969 12.445 1 98.06 182 GLY A O 1
ATOM 1412 N N . LEU A 1 183 ? -0.608 20.359 12.531 1 97.44 183 LEU A N 1
ATOM 1413 C CA . LEU A 1 183 ? 0.4 21.266 13.055 1 97.44 183 LEU A CA 1
ATOM 1414 C C . LEU A 1 183 ? 0.767 22.328 12.016 1 97.44 183 LEU A C 1
ATOM 1416 O O . LEU A 1 183 ? 0.954 23.5 12.352 1 97.44 183 LEU A O 1
ATOM 1420 N N . ALA A 1 184 ? 0.875 21.938 10.789 1 97.69 184 ALA A N 1
ATOM 1421 C CA . ALA A 1 184 ? 1.145 22.875 9.711 1 97.69 184 ALA A CA 1
ATOM 1422 C C . ALA A 1 184 ? 0.08 23.969 9.664 1 97.69 184 ALA A C 1
ATOM 1424 O O . ALA A 1 184 ? 0.397 25.156 9.477 1 97.69 184 ALA A O 1
ATOM 1425 N N . PHE A 1 185 ? -1.163 23.578 9.797 1 98.56 185 PHE A N 1
ATOM 1426 C CA . PHE A 1 185 ? -2.236 24.578 9.773 1 98.56 185 PHE A CA 1
ATOM 1427 C C . PHE A 1 185 ? -2.168 25.484 10.992 1 98.56 185 PHE A C 1
ATOM 1429 O O . PHE A 1 185 ? -2.377 26.688 10.891 1 98.56 185 PHE A O 1
ATOM 1436 N N . LEU A 1 186 ? -1.884 24.906 12.164 1 98.56 186 LEU A N 1
ATOM 1437 C CA . LEU A 1 186 ? -1.691 25.75 13.344 1 98.56 186 LEU A CA 1
ATOM 1438 C C . LEU A 1 186 ? -0.584 26.766 13.109 1 98.56 186 LEU A C 1
ATOM 1440 O O . LEU A 1 186 ? -0.769 27.953 13.375 1 98.56 186 LEU A O 1
ATOM 1444 N N . LEU A 1 187 ? 0.54 26.312 12.602 1 97.94 187 LEU A N 1
ATOM 1445 C CA . LEU A 1 187 ? 1.667 27.203 12.352 1 97.94 187 LEU A CA 1
ATOM 1446 C C . LEU A 1 187 ? 1.31 28.266 11.312 1 97.94 187 LEU A C 1
ATOM 1448 O O . LEU A 1 187 ? 1.743 29.406 11.414 1 97.94 187 LEU A O 1
ATOM 1452 N N . THR A 1 188 ? 0.545 27.828 10.336 1 97.88 188 THR A N 1
ATOM 1453 C CA . THR A 1 188 ? 0.038 28.781 9.359 1 97.88 188 THR A CA 1
ATOM 1454 C C . THR A 1 188 ? -0.76 29.891 10.039 1 97.88 188 THR A C 1
ATOM 1456 O O . THR A 1 188 ? -0.579 31.078 9.734 1 97.88 188 THR A O 1
ATOM 1459 N N . THR A 1 189 ? -1.638 29.531 10.992 1 98.12 189 THR A N 1
ATOM 1460 C CA . THR A 1 189 ? -2.477 30.531 11.656 1 98.12 189 THR A CA 1
ATOM 1461 C C . THR A 1 189 ? -1.638 31.422 12.562 1 98.12 189 THR A C 1
ATOM 1463 O O . THR A 1 189 ? -1.934 32.594 12.719 1 98.12 189 THR A O 1
ATOM 1466 N N . VAL A 1 190 ? -0.6 30.875 13.156 1 98.06 190 VAL A N 1
ATOM 1467 C CA . VAL A 1 190 ? 0.317 31.672 13.953 1 98.06 190 VAL A CA 1
ATOM 1468 C C . VAL A 1 190 ? 1.01 32.719 13.062 1 98.06 190 VAL A C 1
ATOM 1470 O O . VAL A 1 190 ? 1.108 33.875 13.43 1 98.06 190 VAL A O 1
ATOM 1473 N N . ALA A 1 191 ? 1.452 32.281 11.961 1 97 191 ALA A N 1
ATOM 1474 C CA . ALA A 1 191 ? 2.133 33.188 11.023 1 97 191 ALA A CA 1
ATOM 1475 C C . ALA A 1 191 ? 1.176 34.219 10.477 1 97 191 ALA A C 1
ATOM 1477 O O . ALA A 1 191 ? 1.559 35.375 10.297 1 97 191 ALA A O 1
ATOM 1478 N N . TYR A 1 192 ? -0.011 33.844 10.203 1 96.25 192 TYR A N 1
ATOM 1479 C CA . TYR A 1 192 ? -1.007 34.656 9.516 1 96.25 192 TYR A CA 1
ATOM 1480 C C . TYR A 1 192 ? -1.595 35.688 10.461 1 96.25 192 TYR A C 1
ATOM 1482 O O . TYR A 1 192 ? -1.688 36.875 10.109 1 96.25 192 TYR A O 1
ATOM 1490 N N . PHE A 1 193 ? -1.939 35.312 11.703 1 97.19 193 PHE A N 1
ATOM 1491 C CA . PHE A 1 193 ? -2.658 36.188 12.633 1 97.19 193 PHE A CA 1
ATOM 1492 C C . PHE A 1 193 ? -1.719 36.75 13.695 1 97.19 193 PHE A C 1
ATOM 1494 O O . PHE A 1 193 ? -2.074 37.656 14.43 1 97.19 193 PHE A O 1
ATOM 1501 N N . GLY A 1 194 ? -0.559 36.156 13.82 1 95.25 194 GLY A N 1
ATOM 1502 C CA . GLY A 1 194 ? 0.373 36.531 14.867 1 95.25 194 GLY A CA 1
ATOM 1503 C C . GLY A 1 194 ? 0.084 35.875 16.188 1 95.25 194 GLY A C 1
ATOM 1504 O O . GLY A 1 194 ? -0.974 35.25 16.375 1 95.25 194 GLY A O 1
ATOM 1505 N N . GLU A 1 195 ? 0.997 35.938 17.125 1 92.31 195 GLU A N 1
ATOM 1506 C CA . GLU A 1 195 ? 0.932 35.312 18.438 1 92.31 195 GLU A CA 1
ATOM 1507 C C . GLU A 1 195 ? -0.278 35.812 19.234 1 92.31 195 GLU A C 1
ATOM 1509 O O . GLU A 1 195 ? -0.861 35.062 20.016 1 92.31 195 GLU A O 1
ATOM 1514 N N . ASP A 1 196 ? -0.66 36.938 18.953 1 90.88 196 ASP A N 1
ATOM 1515 C CA . ASP A 1 196 ? -1.741 37.562 19.719 1 90.88 196 ASP A CA 1
ATOM 1516 C C . ASP A 1 196 ? -3.1 37.25 19.094 1 90.88 196 ASP A C 1
ATOM 1518 O O . ASP A 1 196 ? -4.137 37.406 19.75 1 90.88 196 ASP A O 1
ATOM 1522 N N . GLY A 1 197 ? -3.105 36.75 17.875 1 97 197 GLY A N 1
ATOM 1523 C CA . GLY A 1 197 ? -4.371 36.656 17.172 1 97 197 GLY A CA 1
ATOM 1524 C C . GLY A 1 197 ? -4.777 35.219 16.844 1 97 197 GLY A C 1
ATOM 1525 O O . GLY A 1 197 ? -5.961 34.938 16.625 1 97 197 GLY A O 1
ATOM 1526 N N . TYR A 1 198 ? -3.848 34.312 16.812 1 97.94 198 TYR A N 1
ATOM 1527 C CA . TYR A 1 198 ? -4.148 32.969 16.312 1 97.94 198 TYR A CA 1
ATOM 1528 C C . TYR A 1 198 ? -5.125 32.25 17.219 1 97.94 198 TYR A C 1
ATOM 1530 O O . TYR A 1 198 ? -6.012 31.516 16.75 1 97.94 198 TYR A O 1
ATOM 1538 N N . LEU A 1 199 ? -5.098 32.469 18.531 1 98.31 199 LEU A N 1
ATOM 1539 C CA . LEU A 1 199 ? -5.98 31.75 19.453 1 98.31 199 LEU A CA 1
ATOM 1540 C C . LEU A 1 199 ? -7.41 32.281 19.344 1 98.31 199 LEU A C 1
ATOM 1542 O O . LEU A 1 199 ? -8.367 31.516 19.5 1 98.31 199 LEU A O 1
ATOM 1546 N N . ASP A 1 200 ? -7.566 33.594 19.125 1 98.19 200 ASP A N 1
ATOM 1547 C CA . ASP A 1 200 ? -8.898 34.156 18.891 1 98.19 200 ASP A CA 1
ATOM 1548 C C . ASP A 1 200 ? -9.547 33.531 17.656 1 98.19 200 ASP A C 1
ATOM 1550 O O . ASP A 1 200 ? -10.742 33.25 17.656 1 98.19 200 ASP A O 1
ATOM 1554 N N . PHE A 1 201 ? -8.805 33.406 16.641 1 98.5 201 PHE A N 1
ATOM 1555 C CA . PHE A 1 201 ? -9.289 32.75 15.438 1 98.5 201 PHE A CA 1
ATOM 1556 C C . PHE A 1 201 ? -9.758 31.312 15.742 1 98.5 201 PHE A C 1
ATOM 1558 O O . PHE A 1 201 ? -10.852 30.922 15.336 1 98.5 201 PHE A O 1
ATOM 1565 N N . TRP A 1 202 ? -8.938 30.516 16.469 1 98.75 202 TRP A N 1
ATOM 1566 C CA . TRP A 1 202 ? -9.266 29.125 16.766 1 98.75 202 TRP A CA 1
ATOM 1567 C C . TRP A 1 202 ? -10.477 29.047 17.672 1 98.75 202 TRP A C 1
ATOM 1569 O O . TRP A 1 202 ? -11.305 28.141 17.547 1 98.75 202 TRP A O 1
ATOM 1579 N N . GLN A 1 203 ? -10.578 29.969 18.656 1 98.31 203 GLN A N 1
ATOM 1580 C CA . GLN A 1 203 ? -11.789 30.016 19.469 1 98.31 203 GLN A CA 1
ATOM 1581 C C . GLN A 1 203 ? -13.023 30.266 18.609 1 98.31 203 GLN A C 1
ATOM 1583 O O . GLN A 1 203 ? -14.062 29.625 18.812 1 98.31 203 GLN A O 1
ATOM 1588 N N . ALA A 1 204 ? -12.93 31.172 17.703 1 98.5 204 ALA A N 1
ATOM 1589 C CA . ALA A 1 204 ? -14.039 31.469 16.797 1 98.5 204 ALA A CA 1
ATOM 1590 C C . ALA A 1 204 ? -14.359 30.266 15.914 1 98.5 204 ALA A C 1
ATOM 1592 O O . ALA A 1 204 ? -15.523 30 15.617 1 98.5 204 ALA A O 1
ATOM 1593 N N . LEU A 1 205 ? -13.305 29.578 15.438 1 98.56 205 LEU A N 1
ATOM 1594 C CA . LEU A 1 205 ? -13.5 28.359 14.648 1 98.56 205 LEU A CA 1
ATOM 1595 C C . LEU A 1 205 ? -14.266 27.312 15.445 1 98.56 205 LEU A C 1
ATOM 1597 O O . LEU A 1 205 ? -15.133 26.625 14.906 1 98.56 205 LEU A O 1
ATOM 1601 N N . LYS A 1 206 ? -13.828 27.141 16.688 1 98.38 206 LYS A N 1
ATOM 1602 C CA . LYS A 1 206 ? -14.508 26.219 17.578 1 98.38 206 LYS A CA 1
ATOM 1603 C C . LYS A 1 206 ? -15.992 26.562 17.703 1 98.38 206 LYS A C 1
ATOM 1605 O O . LYS A 1 206 ? -16.844 25.688 17.578 1 98.38 206 LYS A O 1
ATOM 1610 N N . GLU A 1 207 ? -16.297 27.797 17.922 1 97.94 207 GLU A N 1
ATOM 1611 C CA . GLU A 1 207 ? -17.672 28.266 18.047 1 97.94 207 GLU A CA 1
ATOM 1612 C C . GLU A 1 207 ? -18.453 28.094 16.734 1 97.94 207 GLU A C 1
ATOM 1614 O O . GLU A 1 207 ? -19.656 27.891 16.75 1 97.94 207 GLU A O 1
ATOM 1619 N N . ASN A 1 208 ? -17.656 28.125 15.633 1 98.19 208 ASN A N 1
ATOM 1620 C CA . ASN A 1 208 ? -18.266 27.969 14.32 1 98.19 208 ASN A CA 1
ATOM 1621 C C . ASN A 1 208 ? -18.391 26.5 13.922 1 98.19 208 ASN A C 1
ATOM 1623 O O . ASN A 1 208 ? -18.75 26.172 12.789 1 98.19 208 ASN A O 1
ATOM 1627 N N . GLY A 1 209 ? -18.016 25.562 14.805 1 98.38 209 GLY A N 1
ATOM 1628 C CA . GLY A 1 209 ? -18.344 24.156 14.633 1 98.38 209 GLY A CA 1
ATOM 1629 C C . GLY A 1 209 ? -17.297 23.375 13.867 1 98.38 209 GLY A C 1
ATOM 1630 O O . GLY A 1 209 ? -17.594 22.359 13.227 1 98.38 209 GLY A O 1
ATOM 1631 N N . VAL A 1 210 ? -16.016 23.812 13.867 1 98.69 210 VAL A N 1
ATOM 1632 C CA . VAL A 1 210 ? -14.945 23.062 13.219 1 98.69 210 VAL A CA 1
ATOM 1633 C C . VAL A 1 210 ? -14.836 21.672 13.836 1 98.69 210 VAL A C 1
ATOM 1635 O O . VAL A 1 210 ? -14.992 21.5 15.047 1 98.69 210 VAL A O 1
ATOM 1638 N N . LEU A 1 211 ? -14.602 20.656 12.992 1 98.56 211 LEU A N 1
ATOM 1639 C CA . LEU A 1 211 ? -14.328 19.297 13.453 1 98.56 211 LEU A CA 1
ATOM 1640 C C . LEU A 1 211 ? -12.82 19.047 13.523 1 98.56 211 LEU A C 1
ATOM 1642 O O . LEU A 1 211 ? -12.086 19.375 12.594 1 98.56 211 LEU A O 1
ATOM 1646 N N . VAL A 1 212 ? -12.344 18.516 14.672 1 98.19 212 VAL A N 1
ATOM 1647 C CA . VAL A 1 212 ? -10.938 18.156 14.852 1 98.19 212 VAL A CA 1
ATOM 1648 C C . VAL A 1 212 ? -10.789 16.641 14.914 1 98.19 212 VAL A C 1
ATOM 1650 O O . VAL A 1 212 ? -11.422 15.984 15.75 1 98.19 212 VAL A O 1
ATOM 1653 N N . THR A 1 213 ? -10.008 16.094 14 1 95.38 213 THR A N 1
ATOM 1654 C CA . THR A 1 213 ? -9.672 14.672 14.047 1 95.38 213 THR A CA 1
ATOM 1655 C C . THR A 1 213 ? -8.234 14.477 14.531 1 95.38 213 THR A C 1
ATOM 1657 O O . THR A 1 213 ? -7.438 15.422 14.523 1 95.38 213 THR A O 1
ATOM 1660 N N . ASP A 1 214 ? -7.906 13.266 14.891 1 90 214 ASP A N 1
ATOM 1661 C CA . ASP A 1 214 ? -6.562 13 15.391 1 90 214 ASP A CA 1
ATOM 1662 C C . ASP A 1 214 ? -5.566 12.859 14.242 1 90 214 ASP A C 1
ATOM 1664 O O . ASP A 1 214 ? -4.363 13.078 14.422 1 90 214 ASP A O 1
ATOM 1668 N N . GLY A 1 215 ? -6.078 12.469 13.086 1 92.25 215 GLY A N 1
ATOM 1669 C CA . GLY A 1 215 ? -5.184 12.242 11.961 1 92.25 215 GLY A CA 1
ATOM 1670 C C . GLY A 1 215 ? -5.77 12.688 10.633 1 92.25 215 GLY A C 1
ATOM 1671 O O . GLY A 1 215 ? -6.965 12.961 10.539 1 92.25 215 GLY A O 1
ATOM 1672 N N . TRP A 1 216 ? -4.91 12.789 9.633 1 94.5 216 TRP A N 1
ATOM 1673 C CA . TRP A 1 216 ? -5.273 13.258 8.305 1 94.5 216 TRP A CA 1
ATOM 1674 C C . TRP A 1 216 ? -6.211 12.273 7.613 1 94.5 216 TRP A C 1
ATOM 1676 O O . TRP A 1 216 ? -7.195 12.68 6.988 1 94.5 216 TRP A O 1
ATOM 1686 N N . SER A 1 217 ? -5.898 11.016 7.699 1 91.88 217 SER A N 1
ATOM 1687 C CA . SER A 1 217 ? -6.68 10 7.004 1 91.88 217 SER A CA 1
ATOM 1688 C C . SER A 1 217 ? -8.148 10.062 7.395 1 91.88 217 SER A C 1
ATOM 1690 O O . SER A 1 217 ? -9.031 9.992 6.535 1 91.88 217 SER A O 1
ATOM 1692 N N . GLU A 1 218 ? -8.398 10.148 8.648 1 90.94 218 GLU A N 1
ATOM 1693 C CA . GLU A 1 218 ? -9.781 10.281 9.109 1 90.94 218 GLU A CA 1
ATOM 1694 C C . GLU A 1 218 ? -10.43 11.539 8.547 1 90.94 218 GLU A C 1
ATOM 1696 O O . GLU A 1 218 ? -11.555 11.492 8.055 1 90.94 218 GLU A O 1
ATOM 1701 N N . ALA A 1 219 ? -9.719 12.633 8.609 1 96.56 219 ALA A N 1
ATOM 1702 C CA . ALA A 1 219 ? -10.25 13.898 8.109 1 96.56 219 ALA A CA 1
ATOM 1703 C C . ALA A 1 219 ? -10.609 13.797 6.629 1 96.56 219 ALA A C 1
ATOM 1705 O O . ALA A 1 219 ? -11.711 14.188 6.223 1 96.56 219 ALA A O 1
ATOM 1706 N N . TYR A 1 220 ? -9.766 13.25 5.895 1 95.19 220 TYR A N 1
ATOM 1707 C CA . TYR A 1 220 ? -9.883 13.273 4.441 1 95.19 220 TYR A CA 1
ATOM 1708 C C . TYR A 1 220 ? -10.844 12.195 3.959 1 95.19 220 TYR A C 1
ATOM 1710 O O . TYR A 1 220 ? -11.742 12.461 3.156 1 95.19 220 TYR A O 1
ATOM 1718 N N . PHE A 1 221 ? -10.789 10.984 4.457 1 91.69 221 PHE A N 1
ATOM 1719 C CA . PHE A 1 221 ? -11.508 9.859 3.873 1 91.69 221 PHE A CA 1
ATOM 1720 C C . PHE A 1 221 ? -12.836 9.633 4.586 1 91.69 221 PHE A C 1
ATOM 1722 O O . PHE A 1 221 ? -13.734 8.984 4.047 1 91.69 221 PHE A O 1
ATOM 1729 N N . ASP A 1 222 ? -12.992 10.133 5.84 1 91.75 222 ASP A N 1
ATOM 1730 C CA . ASP A 1 222 ? -14.234 9.883 6.566 1 91.75 222 ASP A CA 1
ATOM 1731 C C . ASP A 1 222 ? -15.125 11.125 6.562 1 91.75 222 ASP A C 1
ATOM 1733 O O . ASP A 1 222 ? -16.359 11.008 6.516 1 91.75 222 ASP A O 1
ATOM 1737 N N . HIS A 1 223 ? -14.469 12.273 6.586 1 96.5 223 HIS A N 1
ATOM 1738 C CA . HIS A 1 223 ? -15.289 13.438 6.875 1 96.5 223 HIS A CA 1
ATOM 1739 C C . HIS A 1 223 ? -15.367 14.375 5.668 1 96.5 223 HIS A C 1
ATOM 1741 O O . HIS A 1 223 ? -16.391 15.023 5.445 1 96.5 223 HIS A O 1
ATOM 1747 N N . PHE A 1 224 ? -14.32 14.531 4.918 1 97.31 224 PHE A N 1
ATOM 1748 C CA . PHE A 1 224 ? -14.352 15.383 3.734 1 97.31 224 PHE A CA 1
ATOM 1749 C C . PHE A 1 224 ? -15.281 14.797 2.676 1 97.31 224 PHE A C 1
ATOM 1751 O O . PHE A 1 224 ? -15.156 13.625 2.312 1 97.31 224 PHE A O 1
ATOM 1758 N N . THR A 1 225 ? -16.125 15.609 2.16 1 96.38 225 THR A N 1
ATOM 1759 C CA . THR A 1 225 ? -17.188 15.141 1.271 1 96.38 225 THR A CA 1
ATOM 1760 C C . THR A 1 225 ? -16.594 14.516 0.01 1 96.38 225 THR A C 1
ATOM 1762 O O . THR A 1 225 ? -17.094 13.5 -0.479 1 96.38 225 THR A O 1
ATOM 1765 N N . VAL A 1 226 ? -15.508 15.039 -0.503 1 93.94 226 VAL A N 1
ATOM 1766 C CA . VAL A 1 226 ? -14.914 14.523 -1.731 1 93.94 226 VAL A CA 1
ATOM 1767 C C . VAL A 1 226 ? -14.148 13.242 -1.432 1 93.94 226 VAL A C 1
ATOM 1769 O O . VAL A 1 226 ? -14.359 12.211 -2.078 1 93.94 226 VAL A O 1
ATOM 1772 N N . GLY A 1 227 ? -13.297 13.281 -0.429 1 91.69 227 GLY A N 1
ATOM 1773 C CA . GLY A 1 227 ? -12.438 12.156 -0.1 1 91.69 227 GLY A CA 1
ATOM 1774 C C . GLY A 1 227 ? -13.211 10.93 0.348 1 91.69 227 GLY A C 1
ATOM 1775 O O . GLY A 1 227 ? -12.766 9.797 0.131 1 91.69 227 GLY A O 1
ATOM 1776 N N . SER A 1 228 ? -14.367 11.102 0.897 1 89 228 SER A N 1
ATOM 1777 C CA . SER A 1 228 ? -15.203 10.016 1.399 1 89 228 SER A CA 1
ATOM 1778 C C . SER A 1 228 ? -16.109 9.469 0.305 1 89 228 SER A C 1
ATOM 1780 O O . SER A 1 228 ? -16.969 8.625 0.571 1 89 228 SER A O 1
ATOM 1782 N N . GLY A 1 229 ? -15.969 10.031 -0.842 1 85 229 GLY A N 1
ATOM 1783 C CA . GLY A 1 229 ? -16.844 9.602 -1.921 1 85 229 GLY A CA 1
ATOM 1784 C C . GLY A 1 229 ? -18.281 10.086 -1.755 1 85 229 GLY A C 1
ATOM 1785 O O . GLY A 1 229 ? -19.203 9.461 -2.266 1 85 229 GLY A O 1
ATOM 1786 N N . GLY A 1 230 ? -18.453 11.039 -0.943 1 88.5 230 GLY A N 1
ATOM 1787 C CA . GLY A 1 230 ? -19.781 11.641 -0.792 1 88.5 230 GLY A CA 1
ATOM 1788 C C . GLY A 1 230 ? -20.422 11.328 0.544 1 88.5 230 GLY A C 1
ATOM 1789 O O . GLY A 1 230 ? -21.453 11.914 0.891 1 88.5 230 GLY A O 1
ATOM 1790 N N . SER A 1 231 ? -19.828 10.539 1.352 1 88.62 231 SER A N 1
ATOM 1791 C CA . SER A 1 231 ? -20.453 10.133 2.605 1 88.62 231 SER A CA 1
ATOM 1792 C C . SER A 1 231 ? -20.094 11.086 3.74 1 88.62 231 SER A C 1
ATOM 1794 O O . SER A 1 231 ? -20.734 11.07 4.793 1 88.62 231 SER A O 1
ATOM 1796 N N . GLY A 1 232 ? -19.078 11.875 3.553 1 94.88 232 GLY A N 1
ATOM 1797 C CA . GLY A 1 232 ? -18.641 12.797 4.586 1 94.88 232 GLY A CA 1
ATOM 1798 C C . GLY A 1 232 ? -19.562 14 4.746 1 94.88 232 GLY A C 1
ATOM 1799 O O . GLY A 1 232 ? -20.406 14.25 3.891 1 94.88 232 GLY A O 1
ATOM 1800 N N . ASP A 1 233 ? -19.344 14.727 5.883 1 97.62 233 ASP A N 1
ATOM 1801 C CA . ASP A 1 233 ? -20.25 15.828 6.211 1 97.62 233 ASP A CA 1
ATOM 1802 C C . ASP A 1 233 ? -19.516 17.172 6.203 1 97.62 233 ASP A C 1
ATOM 1804 O O . ASP A 1 233 ? -20.078 18.188 6.617 1 97.62 233 ASP A O 1
ATOM 1808 N N . ARG A 1 234 ? -18.25 17.203 5.84 1 98.75 234 ARG A N 1
ATOM 1809 C CA . ARG A 1 234 ? -17.453 18.422 5.824 1 98.75 234 ARG A CA 1
ATOM 1810 C C . ARG A 1 234 ? -16.953 18.75 4.414 1 98.75 234 ARG A C 1
ATOM 1812 O O . ARG A 1 234 ? -16.094 18.047 3.879 1 98.75 234 ARG A O 1
ATOM 1819 N N . PRO A 1 235 ? -17.375 19.812 3.77 1 98.81 235 PRO A N 1
ATOM 1820 C CA . PRO A 1 235 ? -16.969 20.125 2.4 1 98.81 235 PRO A CA 1
ATOM 1821 C C . PRO A 1 235 ? -15.656 20.906 2.342 1 98.81 235 PRO A C 1
ATOM 1823 O O . PRO A 1 235 ? -15.172 21.219 1.252 1 98.81 235 PRO A O 1
ATOM 1826 N N . LEU A 1 236 ? -15.078 21.25 3.51 1 98.81 236 LEU A N 1
ATOM 1827 C CA . LEU A 1 236 ? -13.766 21.875 3.645 1 98.81 236 LEU A CA 1
ATOM 1828 C C . LEU A 1 236 ? -12.844 21 4.492 1 98.81 236 LEU A C 1
ATOM 1830 O O . LEU A 1 236 ? -13.273 20.422 5.496 1 98.81 236 LEU A O 1
ATOM 1834 N N . VAL A 1 237 ? -11.562 20.922 4.004 1 98.81 237 VAL A N 1
ATOM 1835 C CA . VAL A 1 237 ? -10.602 20.125 4.762 1 98.81 237 VAL A CA 1
ATOM 1836 C C . VAL A 1 237 ? -9.211 20.75 4.664 1 98.81 237 VAL A C 1
ATOM 1838 O O . VAL A 1 237 ? -8.852 21.312 3.633 1 98.81 237 VAL A O 1
ATOM 1841 N N . VAL A 1 238 ? -8.477 20.719 5.789 1 98.69 238 VAL A N 1
ATOM 1842 C CA . VAL A 1 238 ? -7.039 20.953 5.719 1 98.69 238 VAL A CA 1
ATOM 1843 C C . VAL A 1 238 ? -6.336 19.719 5.156 1 98.69 238 VAL A C 1
ATOM 1845 O O . VAL A 1 238 ? -6.422 18.641 5.73 1 98.69 238 VAL A O 1
ATOM 1848 N N . SER A 1 239 ? -5.723 19.891 4.066 1 98 239 SER A N 1
ATOM 1849 C CA . SER A 1 239 ? -4.996 18.844 3.359 1 98 239 SER A CA 1
ATOM 1850 C C . SER A 1 239 ? -3.885 19.438 2.492 1 98 239 SER A C 1
ATOM 1852 O O . SER A 1 239 ? -3.211 20.391 2.895 1 98 239 SER A O 1
ATOM 1854 N N . TYR A 1 240 ? -3.656 18.812 1.363 1 97.69 240 TYR A N 1
ATOM 1855 C CA . TYR A 1 240 ? -2.52 19.219 0.545 1 97.69 240 TYR A CA 1
ATOM 1856 C C . TYR A 1 240 ? -2.986 19.828 -0.771 1 97.69 240 TYR A C 1
ATOM 1858 O O . TYR A 1 240 ? -4.055 19.484 -1.278 1 97.69 240 TYR A O 1
ATOM 1866 N N . SER A 1 241 ? -2.119 20.703 -1.302 1 97.44 241 SER A N 1
ATOM 1867 C CA . SER A 1 241 ? -2.385 21.312 -2.604 1 97.44 241 SER A CA 1
ATOM 1868 C C . SER A 1 241 ? -2.346 20.266 -3.715 1 97.44 241 SER A C 1
ATOM 1870 O O . SER A 1 241 ? -2.754 20.547 -4.848 1 97.44 241 SER A O 1
ATOM 1872 N N . THR A 1 242 ? -1.947 19.047 -3.406 1 96.56 242 THR A N 1
ATOM 1873 C CA . THR A 1 242 ? -1.871 17.922 -4.344 1 96.56 242 THR A CA 1
ATOM 1874 C C . THR A 1 242 ? -3.016 16.938 -4.109 1 96.56 242 THR A C 1
ATOM 1876 O O . THR A 1 242 ? -3.014 15.836 -4.656 1 96.56 242 THR A O 1
ATOM 1879 N N . SER A 1 243 ? -4 17.344 -3.387 1 94.31 243 SER A N 1
ATOM 1880 C CA . SER A 1 243 ? -5.199 16.531 -3.219 1 94.31 243 SER A CA 1
ATOM 1881 C C . SER A 1 243 ? -5.992 16.438 -4.52 1 94.31 243 SER A C 1
ATOM 1883 O O . SER A 1 243 ? -6.535 15.383 -4.848 1 94.31 243 SER A O 1
ATOM 1885 N N . PRO A 1 244 ? -6.066 17.453 -5.348 1 93.88 244 PRO A N 1
ATOM 1886 C CA . PRO A 1 244 ? -6.863 17.391 -6.574 1 93.88 244 PRO A CA 1
ATOM 1887 C C . PRO A 1 244 ? -6.402 16.281 -7.523 1 93.88 244 PRO A C 1
ATOM 1889 O O . PRO A 1 244 ? -7.223 15.508 -8.016 1 93.88 244 PRO A O 1
ATOM 1892 N N . PRO A 1 245 ? -5.113 16.094 -7.793 1 92.44 245 PRO A N 1
ATOM 1893 C CA . PRO A 1 245 ? -4.754 14.945 -8.633 1 92.44 245 PRO A CA 1
ATOM 1894 C C . PRO A 1 245 ? -5.152 13.609 -8.008 1 92.44 245 PRO A C 1
ATOM 1896 O O . PRO A 1 245 ? -5.5 12.672 -8.727 1 92.44 245 PRO A O 1
ATOM 1899 N N . ALA A 1 246 ? -5.121 13.477 -6.738 1 88.56 246 ALA A N 1
ATOM 1900 C CA . ALA A 1 246 ? -5.535 12.242 -6.066 1 88.56 246 ALA A CA 1
ATOM 1901 C C . ALA A 1 246 ? -7.004 11.938 -6.336 1 88.56 246 ALA A C 1
ATOM 1903 O O . ALA A 1 246 ? -7.383 10.781 -6.508 1 88.56 246 ALA A O 1
ATOM 1904 N N . ASP A 1 247 ? -7.805 13.016 -6.402 1 88.44 247 ASP A N 1
ATOM 1905 C CA . ASP A 1 247 ? -9.227 12.875 -6.691 1 88.44 247 ASP A CA 1
ATOM 1906 C C . ASP A 1 247 ? -9.453 12.18 -8.031 1 88.44 247 ASP A C 1
ATOM 1908 O O . ASP A 1 247 ? -10.453 11.484 -8.219 1 88.44 247 ASP A O 1
ATOM 1912 N N . VAL A 1 248 ? -8.57 12.461 -8.914 1 85.81 248 VAL A N 1
ATOM 1913 C CA . VAL A 1 248 ? -8.711 11.938 -10.273 1 85.81 248 VAL A CA 1
ATOM 1914 C C . VAL A 1 248 ? -8.203 10.5 -10.328 1 85.81 248 VAL A C 1
ATOM 1916 O O . VAL A 1 248 ? -8.875 9.617 -10.867 1 85.81 248 VAL A O 1
ATOM 1919 N N . VAL A 1 249 ? -7.102 10.312 -9.758 1 80.44 249 VAL A N 1
ATOM 1920 C CA . VAL A 1 249 ? -6.414 9.031 -9.867 1 80.44 249 VAL A CA 1
ATOM 1921 C C . VAL A 1 249 ? -7.207 7.957 -9.125 1 80.44 249 VAL A C 1
ATOM 1923 O O . VAL A 1 249 ? -7.285 6.812 -9.57 1 80.44 249 VAL A O 1
ATOM 1926 N N . TYR A 1 250 ? -7.816 8.289 -8.008 1 75.88 250 TYR A N 1
ATOM 1927 C CA . TYR A 1 250 ? -8.516 7.312 -7.184 1 75.88 250 TYR A CA 1
ATOM 1928 C C . TYR A 1 250 ? -10 7.273 -7.523 1 75.88 250 TYR A C 1
ATOM 1930 O O . TYR A 1 250 ? -10.766 6.535 -6.898 1 75.88 250 TYR A O 1
ATOM 1938 N N . ALA A 1 251 ? -10.367 7.988 -8.516 1 75.62 251 ALA A N 1
ATOM 1939 C CA . ALA A 1 251 ? -11.789 8.062 -8.844 1 75.62 251 ALA A CA 1
ATOM 1940 C C . ALA A 1 251 ? -12.305 6.723 -9.336 1 75.62 251 ALA A C 1
ATOM 1942 O O . ALA A 1 251 ? -11.625 6.027 -10.094 1 75.62 251 ALA A O 1
ATOM 1943 N N . THR A 1 252 ? -13.438 6.332 -8.781 1 66.5 252 THR A N 1
ATOM 1944 C CA . THR A 1 252 ? -14.086 5.105 -9.234 1 66.5 252 THR A CA 1
ATOM 1945 C C . THR A 1 252 ? -15.227 5.422 -10.195 1 66.5 252 THR A C 1
ATOM 1947 O O . THR A 1 252 ? -15.828 4.512 -10.766 1 66.5 252 THR A O 1
ATOM 1950 N N . ASP A 1 253 ? -15.484 6.688 -10.383 1 71 253 ASP A N 1
ATOM 1951 C CA . ASP A 1 253 ? -16.625 7.094 -11.203 1 71 253 ASP A CA 1
ATOM 1952 C C . ASP A 1 253 ? -16.172 7.527 -12.594 1 71 253 ASP A C 1
ATOM 1954 O O . ASP A 1 253 ? -16.953 8.07 -13.367 1 71 253 ASP A O 1
ATOM 1958 N N . GLY A 1 254 ? -14.93 7.383 -12.883 1 73.88 254 GLY A N 1
ATOM 1959 C CA . GLY A 1 254 ? -14.414 7.676 -14.211 1 73.88 254 GLY A CA 1
ATOM 1960 C C . GLY A 1 254 ? -14.148 9.148 -14.438 1 73.88 254 GLY A C 1
ATOM 1961 O O . GLY A 1 254 ? -13.898 9.578 -15.57 1 73.88 254 GLY A O 1
ATOM 1962 N N . ARG A 1 255 ? -14.148 9.992 -13.391 1 83.25 255 ARG A N 1
ATOM 1963 C CA . ARG A 1 255 ? -13.922 11.422 -13.562 1 83.25 255 ARG A CA 1
ATOM 1964 C C . ARG A 1 255 ? -12.508 11.695 -14.078 1 83.25 255 ARG A C 1
ATOM 1966 O O . ARG A 1 255 ? -11.57 10.977 -13.727 1 83.25 255 ARG A O 1
ATOM 1973 N N . THR A 1 256 ? -12.391 12.781 -14.898 1 87.88 256 THR A N 1
ATOM 1974 C CA . THR A 1 256 ? -11.102 13.164 -15.469 1 87.88 256 THR A CA 1
ATOM 1975 C C . THR A 1 256 ? -10.656 14.523 -14.93 1 87.88 256 THR A C 1
ATOM 1977 O O . THR A 1 256 ? -9.578 15.008 -15.281 1 87.88 256 THR A O 1
ATOM 1980 N N . GLU A 1 257 ? -11.547 15.133 -14.125 1 93 257 GLU A N 1
ATOM 1981 C CA . GLU A 1 257 ? -11.258 16.391 -13.438 1 93 257 GLU A CA 1
ATOM 1982 C C . GLU A 1 257 ? -11.391 16.234 -11.93 1 93 257 GLU A C 1
ATOM 1984 O O . GLU A 1 257 ? -12.203 15.438 -11.445 1 93 257 GLU A O 1
ATOM 1989 N N . PRO A 1 258 ? -10.594 17.016 -11.25 1 95.06 258 PRO A N 1
ATOM 1990 C CA . PRO A 1 258 ? -10.688 16.891 -9.789 1 95.06 258 PRO A CA 1
ATOM 1991 C C . PRO A 1 258 ? -12.031 17.375 -9.242 1 95.06 258 PRO A C 1
ATOM 1993 O O . PRO A 1 258 ? -12.617 18.312 -9.773 1 95.06 258 PRO A O 1
ATOM 1996 N N . ALA A 1 259 ? -12.438 16.734 -8.188 1 94 259 ALA A N 1
ATOM 1997 C CA . ALA A 1 259 ? -13.656 17.125 -7.492 1 94 259 ALA A CA 1
ATOM 1998 C C . ALA A 1 259 ? -13.383 18.234 -6.48 1 94 259 ALA A C 1
ATOM 2000 O O . ALA A 1 259 ? -14.25 19.078 -6.211 1 94 259 ALA A O 1
ATOM 2001 N N . SER A 1 260 ? -12.211 18.219 -5.953 1 96.44 260 SER A N 1
ATOM 2002 C CA . SER A 1 260 ? -11.852 19.234 -4.977 1 96.44 260 SER A CA 1
ATOM 2003 C C . SER A 1 260 ? -11.047 20.359 -5.625 1 96.44 260 SER A C 1
ATOM 2005 O O . SER A 1 260 ? -10.469 20.172 -6.699 1 96.44 260 SER A O 1
ATOM 2007 N N . VAL A 1 261 ? -11.07 21.547 -5.02 1 97.25 261 VAL A N 1
ATOM 2008 C CA . VAL A 1 261 ? -10.273 22.688 -5.438 1 97.25 261 VAL A CA 1
ATOM 2009 C C . VAL A 1 261 ? -9.453 23.219 -4.258 1 97.25 261 VAL A C 1
ATOM 2011 O O . VAL A 1 261 ? -9.844 23.047 -3.102 1 97.25 261 VAL A O 1
ATOM 2014 N N . ASN A 1 262 ? -8.336 23.766 -4.594 1 97.56 262 ASN A N 1
ATOM 2015 C CA . ASN A 1 262 ? -7.465 24.344 -3.586 1 97.56 262 ASN A CA 1
ATOM 2016 C C . ASN A 1 262 ? -7.941 25.734 -3.178 1 97.56 262 ASN A C 1
ATOM 2018 O O . ASN A 1 262 ? -8.383 26.516 -4.02 1 97.56 262 ASN A O 1
ATOM 2022 N N . ILE A 1 263 ? -7.953 26 -1.921 1 97.06 263 ILE A N 1
ATOM 2023 C CA . ILE A 1 263 ? -8.078 27.344 -1.34 1 97.06 263 ILE A CA 1
ATOM 2024 C C . ILE A 1 263 ? -6.754 27.734 -0.689 1 97.06 263 ILE A C 1
ATOM 2026 O O . ILE A 1 263 ? -6.438 27.297 0.416 1 97.06 263 ILE A O 1
ATOM 2030 N N . SER A 1 264 ? -6.055 28.641 -1.402 1 95.44 264 SER A N 1
ATOM 2031 C CA . SER A 1 264 ? -4.699 28.984 -0.979 1 95.44 264 SER A CA 1
ATOM 2032 C C . SER A 1 264 ? -4.5 30.5 -0.917 1 95.44 264 SER A C 1
ATOM 2034 O O . SER A 1 264 ? -3.68 31.047 -1.652 1 95.44 264 SER A O 1
ATOM 2036 N N . PRO A 1 265 ? -5.137 31.172 0.018 1 95.5 265 PRO A N 1
ATOM 2037 C CA . PRO A 1 265 ? -4.879 32.625 0.135 1 95.5 265 PRO A CA 1
ATOM 2038 C C . PRO A 1 265 ? -3.43 32.938 0.501 1 95.5 265 PRO A C 1
ATOM 2040 O O . PRO A 1 265 ? -2.732 32.062 1.056 1 95.5 265 PRO A O 1
ATOM 2043 N N . PRO A 1 266 ? -3.002 34.188 0.122 1 95.06 266 PRO A N 1
ATOM 2044 C CA . PRO A 1 266 ? -1.639 34.562 0.506 1 95.06 266 PRO A CA 1
ATOM 2045 C C . PRO A 1 266 ? -1.368 34.375 1.995 1 95.06 266 PRO A C 1
ATOM 2047 O O . PRO A 1 266 ? -2.145 34.844 2.836 1 95.06 266 PRO A O 1
ATOM 2050 N N . GLY A 1 267 ? -0.339 33.656 2.248 1 96.19 267 GLY A N 1
ATOM 2051 C CA . GLY A 1 267 ? 0.043 33.406 3.627 1 96.19 267 GLY A CA 1
ATOM 2052 C C . GLY A 1 267 ? -0.777 32.312 4.285 1 96.19 267 GLY A C 1
ATOM 2053 O O . GLY A 1 267 ? -0.578 32 5.461 1 96.19 267 GLY A O 1
ATOM 2054 N N . GLY A 1 268 ? -1.651 31.672 3.533 1 96.94 268 GLY A N 1
ATOM 2055 C CA . GLY A 1 268 ? -2.586 30.719 4.105 1 96.94 268 GLY A CA 1
ATOM 2056 C C . GLY A 1 268 ? -2.178 29.281 3.883 1 96.94 268 GLY A C 1
ATOM 2057 O O . GLY A 1 268 ? -2.971 28.359 4.105 1 96.94 268 GLY A O 1
ATOM 2058 N N . THR A 1 269 ? -0.939 29.016 3.41 1 97.75 269 THR A N 1
ATOM 2059 C CA . THR A 1 269 ? -0.427 27.688 3.135 1 97.75 269 THR A CA 1
ATOM 2060 C C . THR A 1 269 ? 0.91 27.453 3.834 1 97.75 269 THR A C 1
ATOM 2062 O O . THR A 1 269 ? 1.545 28.406 4.289 1 97.75 269 THR A O 1
ATOM 2065 N N . PHE A 1 270 ? 1.302 26.234 4 1 97.62 270 PHE A N 1
ATOM 2066 C CA . PHE A 1 270 ? 2.549 25.875 4.668 1 97.62 270 PHE A CA 1
ATOM 2067 C C . PHE A 1 270 ? 3.342 24.875 3.83 1 97.62 270 PHE A C 1
ATOM 2069 O O . PHE A 1 270 ? 2.816 23.828 3.441 1 97.62 270 PHE A O 1
ATOM 2076 N N . ARG A 1 271 ? 4.578 25.172 3.545 1 96.81 271 ARG A N 1
ATOM 2077 C CA . ARG A 1 271 ? 5.438 24.203 2.875 1 96.81 271 ARG A CA 1
ATOM 2078 C C . ARG A 1 271 ? 5.914 23.125 3.85 1 96.81 271 ARG A C 1
ATOM 2080 O O . ARG A 1 271 ? 6.57 23.438 4.848 1 96.81 271 ARG A O 1
ATOM 2087 N N . GLN A 1 272 ? 5.566 21.953 3.58 1 96.94 272 GLN A N 1
ATOM 2088 C CA . GLN A 1 272 ? 5.957 20.797 4.391 1 96.94 272 GLN A CA 1
ATOM 2089 C C . GLN A 1 272 ? 7.074 20 3.715 1 96.94 272 GLN A C 1
ATOM 2091 O O . GLN A 1 272 ? 7.02 19.75 2.51 1 96.94 272 GLN A O 1
ATOM 2096 N N . ILE A 1 273 ? 8.102 19.734 4.441 1 97.56 273 ILE A N 1
ATOM 2097 C CA . ILE A 1 273 ? 9.211 18.891 4 1 97.56 273 ILE A CA 1
ATOM 2098 C C . ILE A 1 273 ? 9.297 17.656 4.895 1 97.56 273 ILE A C 1
ATOM 2100 O O . ILE A 1 273 ? 9.273 17.766 6.125 1 97.56 273 ILE A O 1
ATOM 2104 N N . GLU A 1 274 ? 9.336 16.469 4.316 1 98.38 274 GLU A N 1
ATOM 2105 C CA . GLU A 1 274 ? 9.445 15.242 5.102 1 98.38 274 GLU A CA 1
ATOM 2106 C C . GLU A 1 274 ? 10.844 14.641 4.98 1 98.38 274 GLU A C 1
ATOM 2108 O O . GLU A 1 274 ? 11.461 14.695 3.916 1 98.38 274 GLU A O 1
ATOM 2113 N N . PHE A 1 275 ? 11.305 14.023 6.117 1 98.69 275 PHE A N 1
ATOM 2114 C CA . PHE A 1 275 ? 12.688 13.562 6.234 1 98.69 275 PHE A CA 1
ATOM 2115 C C . PHE A 1 275 ? 12.734 12.086 6.594 1 98.69 275 PHE A C 1
ATOM 2117 O O . PHE A 1 275 ? 11.742 11.523 7.07 1 98.69 275 PHE A O 1
ATOM 2124 N N . VAL A 1 276 ? 13.82 11.484 6.301 1 98.81 276 VAL A N 1
ATOM 2125 C CA . VAL A 1 276 ? 14.133 10.109 6.672 1 98.81 276 VAL A CA 1
ATOM 2126 C C . VAL A 1 276 ? 15.484 10.062 7.387 1 98.81 276 VAL A C 1
ATOM 2128 O O . VAL A 1 276 ? 16.359 10.883 7.113 1 98.81 276 VAL A O 1
ATOM 2131 N N . GLY A 1 277 ? 15.633 9.133 8.359 1 98.75 277 GLY A N 1
ATOM 2132 C CA . GLY A 1 277 ? 16.891 8.977 9.062 1 98.75 277 GLY A CA 1
ATOM 2133 C C . GLY A 1 277 ? 17.125 7.562 9.562 1 98.75 277 GLY A C 1
ATOM 2134 O O . GLY A 1 277 ? 16.172 6.812 9.781 1 98.75 277 GLY A O 1
ATOM 2135 N N . VAL A 1 278 ? 18.375 7.234 9.727 1 98.75 278 VAL A N 1
ATOM 2136 C CA . VAL A 1 278 ? 18.781 5.988 10.375 1 98.75 278 VAL A CA 1
ATOM 2137 C C . VAL A 1 278 ? 18.641 6.125 11.883 1 98.75 278 VAL A C 1
ATOM 2139 O O . VAL A 1 278 ? 19.156 7.082 12.477 1 98.75 278 VAL A O 1
ATOM 2142 N N . LEU A 1 279 ? 17.953 5.18 12.477 1 98.62 279 LEU A N 1
ATOM 2143 C CA . LEU A 1 279 ? 17.797 5.234 13.922 1 98.62 279 LEU A CA 1
ATOM 2144 C C . LEU A 1 279 ? 19.047 4.75 14.633 1 98.62 279 LEU A C 1
ATOM 2146 O O . LEU A 1 279 ? 19.672 3.777 14.195 1 98.62 279 LEU A O 1
ATOM 2150 N N . ARG A 1 280 ? 19.391 5.465 15.695 1 97.94 280 ARG A N 1
ATOM 2151 C CA . ARG A 1 280 ? 20.469 4.977 16.562 1 97.94 280 ARG A CA 1
ATOM 2152 C C . ARG A 1 280 ? 20.109 3.609 17.156 1 97.94 280 ARG A C 1
ATOM 2154 O O . ARG A 1 280 ? 19 3.404 17.625 1 97.94 280 ARG A O 1
ATOM 2161 N N . GLY A 1 281 ? 21.125 2.688 17.047 1 97.06 281 GLY A N 1
ATOM 2162 C CA . GLY A 1 281 ? 20.875 1.354 17.578 1 97.06 281 GLY A CA 1
ATOM 2163 C C . GLY A 1 281 ? 20.188 0.44 16.578 1 97.06 281 GLY A C 1
ATOM 2164 O O . GLY A 1 281 ? 19.781 -0.672 16.922 1 97.06 281 GLY A O 1
ATOM 2165 N N . ALA A 1 282 ? 20.109 0.841 15.359 1 96.88 282 ALA A N 1
ATOM 2166 C CA . ALA A 1 282 ? 19.531 0.013 14.312 1 96.88 282 ALA A CA 1
ATOM 2167 C C . ALA A 1 282 ? 20.188 -1.362 14.266 1 96.88 282 ALA A C 1
ATOM 2169 O O . ALA A 1 282 ? 21.406 -1.481 14.43 1 96.88 282 ALA A O 1
ATOM 2170 N N . ALA A 1 283 ? 19.438 -2.361 13.992 1 96.56 283 ALA A N 1
ATOM 2171 C CA . ALA A 1 283 ? 19.953 -3.727 13.867 1 96.56 283 ALA A CA 1
ATOM 2172 C C . ALA A 1 283 ? 20.75 -3.898 12.586 1 96.56 283 ALA A C 1
ATOM 2174 O O . ALA A 1 283 ? 21.719 -4.668 12.547 1 96.56 283 ALA A O 1
ATOM 2175 N N . HIS A 1 284 ? 20.391 -3.162 11.562 1 97.44 284 HIS A N 1
ATOM 2176 C CA . HIS A 1 284 ? 21.016 -3.268 10.258 1 97.44 284 HIS A CA 1
ATOM 2177 C C . HIS A 1 284 ? 21.391 -1.891 9.711 1 97.44 284 HIS A C 1
ATOM 2179 O O . HIS A 1 284 ? 20.875 -1.477 8.664 1 97.44 284 HIS A O 1
ATOM 2185 N N . PRO A 1 285 ? 22.359 -1.23 10.289 1 97.62 285 PRO A N 1
ATOM 2186 C CA . PRO A 1 285 ? 22.641 0.156 9.922 1 97.62 285 PRO A CA 1
ATOM 2187 C C . PRO A 1 285 ? 23.156 0.29 8.484 1 97.62 285 PRO A C 1
ATOM 2189 O O . PRO A 1 285 ? 22.859 1.278 7.812 1 97.62 285 PRO A O 1
ATOM 2192 N N . GLU A 1 286 ? 23.906 -0.677 8 1 97.69 286 GLU A N 1
ATOM 2193 C CA . GLU A 1 286 ? 24.406 -0.59 6.637 1 97.69 286 GLU A CA 1
ATOM 2194 C C . GLU A 1 286 ? 23.281 -0.715 5.621 1 97.69 286 GLU A C 1
ATOM 2196 O O . GLU A 1 286 ? 23.203 0.066 4.672 1 97.69 286 GLU A O 1
ATOM 2201 N N . GLU A 1 287 ? 22.406 -1.646 5.84 1 98.06 287 GLU A N 1
ATOM 2202 C CA . GLU A 1 287 ? 21.25 -1.829 4.973 1 98.06 287 GLU A CA 1
ATOM 2203 C C . GLU A 1 287 ? 20.281 -0.647 5.074 1 98.06 287 GLU A C 1
ATOM 2205 O O . GLU A 1 287 ? 19.641 -0.277 4.094 1 98.06 287 GLU A O 1
ATOM 2210 N N . ALA A 1 288 ? 20.203 -0.083 6.262 1 98.5 288 ALA A N 1
ATOM 2211 C CA . ALA A 1 288 ? 19.391 1.116 6.461 1 98.5 288 ALA A CA 1
ATOM 2212 C C . ALA A 1 288 ? 19.875 2.26 5.578 1 98.5 288 ALA A C 1
ATOM 2214 O O . ALA A 1 288 ? 19.078 2.969 4.969 1 98.5 288 ALA A O 1
ATOM 2215 N N . ARG A 1 289 ? 21.156 2.443 5.504 1 98.69 289 ARG A N 1
ATOM 2216 C CA . ARG A 1 289 ? 21.734 3.492 4.668 1 98.69 289 ARG A CA 1
ATOM 2217 C C . ARG A 1 289 ? 21.438 3.242 3.193 1 98.69 289 ARG A C 1
ATOM 2219 O O . ARG A 1 289 ? 21.141 4.176 2.445 1 98.69 289 ARG A O 1
ATOM 2226 N N . LYS A 1 290 ? 21.438 1.983 2.785 1 98.5 290 LYS A N 1
ATOM 2227 C CA . LYS A 1 290 ? 21.078 1.641 1.411 1 98.5 290 LYS A CA 1
ATOM 2228 C C . LYS A 1 290 ? 19.625 1.986 1.115 1 98.5 290 LYS A C 1
ATOM 2230 O O . LYS A 1 290 ? 19.297 2.436 0.014 1 98.5 290 LYS A O 1
ATOM 2235 N N . LEU A 1 291 ? 18.781 1.737 2.1 1 98.56 291 LEU A N 1
ATOM 2236 C CA . LEU A 1 291 ? 17.375 2.07 1.947 1 98.56 291 LEU A CA 1
ATOM 2237 C C . LEU A 1 291 ? 17.188 3.578 1.811 1 98.56 291 LEU A C 1
ATOM 2239 O O . LEU A 1 291 ? 16.391 4.035 0.988 1 98.56 291 LEU A O 1
ATOM 2243 N N . ILE A 1 292 ? 17.906 4.344 2.59 1 98.81 292 ILE A N 1
ATOM 2244 C CA . ILE A 1 292 ? 17.812 5.797 2.5 1 98.81 292 ILE A CA 1
ATOM 2245 C C . ILE A 1 292 ? 18.297 6.262 1.132 1 98.81 292 ILE A C 1
ATOM 2247 O O . ILE A 1 292 ? 17.672 7.117 0.5 1 98.81 292 ILE A O 1
ATOM 2251 N N . ASP A 1 293 ? 19.422 5.676 0.66 1 98.81 293 ASP A N 1
ATOM 2252 C CA . ASP A 1 293 ? 19.891 6.008 -0.68 1 98.81 293 ASP A CA 1
ATOM 2253 C C . ASP A 1 293 ? 18.828 5.707 -1.73 1 98.81 293 ASP A C 1
ATOM 2255 O O . ASP A 1 293 ? 18.594 6.508 -2.643 1 98.81 293 ASP A O 1
ATOM 2259 N N . PHE A 1 294 ? 18.203 4.621 -1.601 1 98.5 294 PHE A N 1
ATOM 2260 C CA . PHE A 1 294 ? 17.125 4.238 -2.496 1 98.5 294 PHE A CA 1
ATOM 2261 C C . PHE A 1 294 ? 15.992 5.266 -2.461 1 98.5 294 PHE A C 1
ATOM 2263 O O . PHE A 1 294 ? 15.484 5.668 -3.508 1 98.5 294 PHE A O 1
ATOM 2270 N N . MET A 1 295 ? 15.555 5.738 -1.28 1 98.75 295 MET A N 1
ATOM 2271 C CA . MET A 1 295 ? 14.445 6.676 -1.104 1 98.75 295 MET A CA 1
ATOM 2272 C C . MET A 1 295 ? 14.789 8.039 -1.694 1 98.75 295 MET A C 1
ATOM 2274 O O . MET A 1 295 ? 13.898 8.836 -1.999 1 98.75 295 MET A O 1
ATOM 2278 N N . LEU A 1 296 ? 16.094 8.297 -1.872 1 98.81 296 LEU A N 1
ATOM 2279 C CA . LEU A 1 296 ? 16.531 9.586 -2.416 1 98.81 296 LEU A CA 1
ATOM 2280 C C . LEU A 1 296 ? 16.797 9.477 -3.914 1 98.81 296 LEU A C 1
ATOM 2282 O O . LEU A 1 296 ? 16.922 10.492 -4.598 1 98.81 296 LEU A O 1
ATOM 2286 N N . ASP A 1 297 ? 16.812 8.25 -4.438 1 98.5 297 ASP A N 1
ATOM 2287 C CA . ASP A 1 297 ? 17.172 8.031 -5.836 1 98.5 297 ASP A CA 1
ATOM 2288 C C . ASP A 1 297 ? 15.953 8.18 -6.742 1 98.5 297 ASP A C 1
ATOM 2290 O O . ASP A 1 297 ? 14.82 8.242 -6.262 1 98.5 297 ASP A O 1
ATOM 2294 N N . VAL A 1 298 ? 16.141 8.242 -8.023 1 98.06 298 VAL A N 1
ATOM 2295 C CA . VAL A 1 298 ? 15.164 8.648 -9.023 1 98.06 298 VAL A CA 1
ATOM 2296 C C . VAL A 1 298 ? 14.008 7.645 -9.062 1 98.06 298 VAL A C 1
ATOM 2298 O O . VAL A 1 298 ? 12.844 8.031 -9.078 1 98.06 298 VAL A O 1
ATOM 2301 N N . PRO A 1 299 ? 14.234 6.285 -9 1 95.81 299 PRO A N 1
ATOM 2302 C CA . PRO A 1 299 ? 13.102 5.363 -9.102 1 95.81 299 PRO A CA 1
ATOM 2303 C C . PRO A 1 299 ? 12.078 5.562 -7.984 1 95.81 299 PRO A C 1
ATOM 2305 O O . PRO A 1 299 ? 10.867 5.598 -8.242 1 95.81 299 PRO A O 1
ATOM 2308 N N . PHE A 1 300 ? 12.531 5.688 -6.754 1 98 300 PHE A N 1
ATOM 2309 C CA . PHE A 1 300 ? 11.609 5.934 -5.648 1 98 300 PHE A CA 1
ATOM 2310 C C . PHE A 1 300 ? 10.992 7.32 -5.758 1 98 300 PHE A C 1
ATOM 2312 O O . PHE A 1 300 ? 9.789 7.492 -5.523 1 98 300 PHE A O 1
ATOM 2319 N N . GLN A 1 301 ? 11.82 8.297 -6.059 1 98.69 301 GLN A N 1
ATOM 2320 C CA . GLN A 1 301 ? 11.383 9.688 -6.137 1 98.69 301 GLN A CA 1
ATOM 2321 C C . GLN A 1 301 ? 10.32 9.867 -7.211 1 98.69 301 GLN A C 1
ATOM 2323 O O . GLN A 1 301 ? 9.383 10.656 -7.039 1 98.69 301 GLN A O 1
ATOM 2328 N N . GLU A 1 302 ? 10.367 9.156 -8.312 1 96.88 302 GLU A N 1
ATOM 2329 C CA . GLU A 1 302 ? 9.367 9.234 -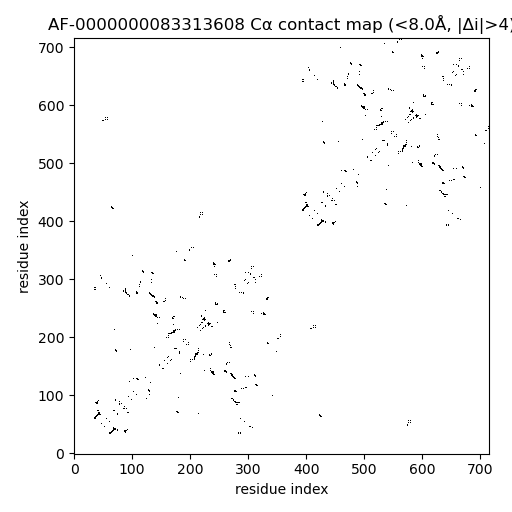9.367 1 96.88 302 GLU A CA 1
ATOM 2330 C C . GLU A 1 302 ? 8.094 8.492 -8.977 1 96.88 302 GLU A C 1
ATOM 2332 O O . GLU A 1 302 ? 7.035 8.703 -9.57 1 96.88 302 GLU A O 1
ATOM 2337 N N . ASP A 1 303 ? 8.211 7.621 -8 1 95.81 303 ASP A N 1
ATOM 2338 C CA . ASP A 1 303 ? 7.082 6.859 -7.484 1 95.81 303 ASP A CA 1
ATOM 2339 C C . ASP A 1 303 ? 6.234 7.707 -6.539 1 95.81 303 ASP A C 1
ATOM 2341 O O . ASP A 1 303 ? 5.027 7.484 -6.406 1 95.81 303 ASP A O 1
ATOM 2345 N N . ILE A 1 304 ? 6.746 8.727 -5.906 1 97.44 304 ILE A N 1
ATOM 2346 C CA . ILE A 1 304 ? 6.191 9.484 -4.789 1 97.44 304 ILE A CA 1
ATOM 2347 C C . ILE A 1 304 ? 4.902 10.18 -5.227 1 97.44 304 ILE A C 1
ATOM 2349 O O . ILE A 1 304 ? 3.875 10.07 -4.555 1 97.44 304 ILE A O 1
ATOM 2353 N N . PRO A 1 305 ? 4.82 10.75 -6.414 1 96.12 305 PRO A N 1
ATOM 2354 C CA . PRO A 1 305 ? 3.67 11.602 -6.73 1 96.12 305 PRO A CA 1
ATOM 2355 C C . PRO A 1 305 ? 2.367 10.812 -6.844 1 96.12 305 PRO A C 1
ATOM 2357 O O . PRO A 1 305 ? 1.293 11.344 -6.547 1 96.12 305 PRO A O 1
ATOM 2360 N N . LEU A 1 306 ? 2.469 9.578 -7.195 1 91.5 306 LEU A N 1
ATOM 2361 C CA . LEU A 1 306 ? 1.229 8.828 -7.367 1 91.5 306 LEU A CA 1
ATOM 2362 C C . LEU A 1 306 ? 1.032 7.832 -6.227 1 91.5 306 LEU A C 1
ATOM 2364 O O . LEU A 1 306 ? 0.021 7.129 -6.18 1 91.5 306 LEU A O 1
ATOM 2368 N N . GLN A 1 307 ? 1.959 7.77 -5.348 1 93.06 307 GLN A N 1
ATOM 2369 C CA . GLN A 1 307 ? 1.838 6.887 -4.195 1 93.06 307 GLN A CA 1
ATOM 2370 C C . GLN A 1 307 ? 1.466 7.668 -2.939 1 93.06 307 GLN A C 1
ATOM 2372 O O . GLN A 1 307 ? 0.656 7.211 -2.131 1 93.06 307 GLN A O 1
ATOM 2377 N N . MET A 1 308 ? 2.051 8.852 -2.818 1 95.31 308 MET A N 1
ATOM 2378 C CA . MET A 1 308 ? 1.825 9.656 -1.622 1 95.31 308 MET A CA 1
ATOM 2379 C C . MET A 1 308 ? 1.321 11.047 -1.991 1 95.31 308 MET A C 1
ATOM 2381 O O . MET A 1 308 ? 0.953 11.828 -1.114 1 95.31 308 MET A O 1
ATOM 2385 N N . PHE A 1 309 ? 1.287 11.391 -3.219 1 94.38 309 PHE A N 1
ATOM 2386 C CA . PHE A 1 309 ? 0.722 12.609 -3.787 1 94.38 309 PHE A CA 1
ATOM 2387 C C . PHE A 1 309 ? 1.36 13.844 -3.162 1 94.38 309 PHE A C 1
ATOM 2389 O O . PHE A 1 309 ? 0.658 14.742 -2.703 1 94.38 309 PHE A O 1
ATOM 2396 N N . VAL A 1 310 ? 2.576 13.859 -3.076 1 97.62 310 VAL A N 1
ATOM 2397 C CA . VAL A 1 310 ? 3.434 14.992 -2.748 1 97.62 310 VAL A CA 1
ATOM 2398 C C . VAL A 1 310 ? 4.57 15.086 -3.762 1 97.62 310 VAL A C 1
ATOM 2400 O O . VAL A 1 310 ? 4.727 14.211 -4.617 1 97.62 310 VAL A O 1
ATOM 2403 N N . TYR A 1 311 ? 5.332 16.203 -3.75 1 97.94 311 TYR A N 1
ATOM 2404 C CA . TYR A 1 311 ? 6.434 16.422 -4.68 1 97.94 311 TYR A CA 1
ATOM 2405 C C . TYR A 1 311 ? 7.688 15.688 -4.238 1 97.94 311 TYR A C 1
ATOM 2407 O O . TYR A 1 311 ? 8 15.641 -3.045 1 97.94 311 TYR A O 1
ATOM 2415 N N . PRO A 1 312 ? 8.398 15.086 -5.176 1 98.5 312 PRO A N 1
ATOM 2416 C CA . PRO A 1 312 ? 9.695 14.484 -4.848 1 98.5 312 PRO A CA 1
ATOM 2417 C C . PRO A 1 312 ? 10.773 15.531 -4.578 1 98.5 312 PRO A C 1
ATOM 2419 O O . PRO A 1 312 ? 10.695 16.656 -5.078 1 98.5 312 PRO A O 1
ATOM 2422 N N . ALA A 1 313 ? 11.789 15.156 -3.84 1 98.75 313 ALA A N 1
ATOM 2423 C CA . ALA A 1 313 ? 12.883 16.062 -3.484 1 98.75 313 ALA A CA 1
ATOM 2424 C C . ALA A 1 313 ? 13.969 16.047 -4.551 1 98.75 313 ALA A C 1
ATOM 2426 O O . ALA A 1 313 ? 14.672 17.047 -4.742 1 98.75 313 ALA A O 1
ATOM 2427 N N . ASN A 1 314 ? 14.164 14.938 -5.176 1 98.81 314 ASN A N 1
ATOM 2428 C CA . ASN A 1 314 ? 15.219 14.789 -6.176 1 98.81 314 ASN A CA 1
ATOM 2429 C C . ASN A 1 314 ? 14.922 15.609 -7.426 1 98.81 314 ASN A C 1
ATOM 2431 O O . ASN A 1 314 ? 13.883 15.43 -8.062 1 98.81 314 ASN A O 1
ATOM 2435 N N . VAL A 1 315 ? 15.828 16.422 -7.867 1 98.19 315 VAL A N 1
ATOM 2436 C CA . VAL A 1 315 ? 15.609 17.406 -8.93 1 98.19 315 VAL A CA 1
ATOM 2437 C C . VAL A 1 315 ? 15.508 16.688 -10.273 1 98.19 315 VAL A C 1
ATOM 2439 O O . VAL A 1 315 ? 15.008 17.25 -11.25 1 98.19 315 VAL A O 1
ATOM 2442 N N . ASN A 1 316 ? 15.961 15.438 -10.367 1 98.31 316 ASN A N 1
ATOM 2443 C CA . ASN A 1 316 ? 15.953 14.688 -11.617 1 98.31 316 ASN A CA 1
ATOM 2444 C C . ASN A 1 316 ? 14.664 13.883 -11.781 1 98.31 316 ASN A C 1
ATOM 2446 O O . ASN A 1 316 ? 14.43 13.281 -12.828 1 98.31 316 ASN A O 1
ATOM 2450 N N . ALA A 1 317 ? 13.836 13.828 -10.758 1 97.88 317 ALA A N 1
ATOM 2451 C CA . ALA A 1 317 ? 12.602 13.047 -10.828 1 97.88 317 ALA A CA 1
ATOM 2452 C C . ALA A 1 317 ? 11.602 13.688 -11.781 1 97.88 317 ALA A C 1
ATOM 2454 O O . ALA A 1 317 ? 11.344 14.891 -11.703 1 97.88 317 ALA A O 1
ATOM 2455 N N . GLN A 1 318 ? 11.055 12.867 -12.602 1 95.44 318 GLN A N 1
ATOM 2456 C CA . GLN A 1 318 ? 10 13.32 -13.5 1 95.44 318 GLN A CA 1
ATOM 2457 C C . GLN A 1 318 ? 8.625 13.141 -12.859 1 95.44 318 GLN A C 1
ATOM 2459 O O . GLN A 1 318 ? 8.375 12.148 -12.18 1 95.44 318 GLN A O 1
ATOM 2464 N N . LEU A 1 319 ? 7.797 14.125 -13.078 1 95.06 319 LEU A N 1
ATOM 2465 C CA . LEU A 1 319 ? 6.445 14.078 -12.531 1 95.06 319 LEU A CA 1
ATOM 2466 C C . LEU A 1 319 ? 5.469 13.5 -13.555 1 95.06 319 LEU A C 1
ATOM 2468 O O . LEU A 1 319 ? 5.562 13.805 -14.742 1 95.06 319 LEU A O 1
ATOM 2472 N N . PRO A 1 320 ? 4.574 12.648 -13.117 1 91.62 320 PRO A N 1
ATOM 2473 C CA . PRO A 1 320 ? 3.553 12.133 -14.031 1 91.62 320 PRO A CA 1
ATOM 2474 C C . PRO A 1 320 ? 2.613 13.227 -14.531 1 91.62 320 PRO A C 1
ATOM 2476 O O . PRO A 1 320 ? 2.367 14.211 -13.828 1 91.62 320 PRO A O 1
ATOM 2479 N N . GLU A 1 321 ? 1.99 12.984 -15.641 1 88.69 321 GLU A N 1
ATOM 2480 C CA . GLU A 1 321 ? 1.182 13.984 -16.328 1 88.69 321 GLU A CA 1
ATOM 2481 C C . GLU A 1 321 ? 0.005 14.438 -15.461 1 88.69 321 GLU A C 1
ATOM 2483 O O . GLU A 1 321 ? -0.268 15.633 -15.352 1 88.69 321 GLU A O 1
ATOM 2488 N N . VAL A 1 322 ? -0.698 13.477 -14.875 1 87.5 322 VAL A N 1
ATOM 2489 C CA . VAL A 1 322 ? -1.896 13.797 -14.102 1 87.5 322 VAL A CA 1
ATOM 2490 C C . VAL A 1 322 ? -1.521 14.664 -12.898 1 87.5 322 VAL A C 1
ATOM 2492 O O . VAL A 1 322 ? -2.281 15.547 -12.5 1 87.5 322 VAL A O 1
ATOM 2495 N N . PHE A 1 323 ? -0.383 14.438 -12.406 1 92.81 323 PHE A N 1
ATOM 2496 C CA . PHE A 1 323 ? 0.112 15.211 -11.281 1 92.81 323 PHE A CA 1
ATOM 2497 C C . PHE A 1 323 ? 0.426 16.641 -11.695 1 92.81 323 PHE A C 1
ATOM 2499 O O . PHE A 1 323 ? 0.018 17.594 -11.031 1 92.81 323 PHE A O 1
ATOM 2506 N N . VAL A 1 324 ? 1.067 16.781 -12.773 1 92.5 324 VAL A N 1
ATOM 2507 C CA . VAL A 1 324 ? 1.452 18.094 -13.289 1 92.5 324 VAL A CA 1
ATOM 2508 C C . VAL A 1 324 ? 0.202 18.906 -13.641 1 92.5 324 VAL A C 1
ATOM 2510 O O . VAL A 1 324 ? 0.13 20.109 -13.367 1 92.5 324 VAL A O 1
ATOM 2513 N N . ARG A 1 325 ? -0.759 18.266 -14.172 1 91.69 325 ARG A N 1
ATOM 2514 C CA . ARG A 1 325 ? -1.961 18.938 -14.664 1 91.69 325 ARG A CA 1
ATOM 2515 C C . ARG A 1 325 ? -2.762 19.531 -13.516 1 91.69 325 ARG A C 1
ATOM 2517 O O . ARG A 1 325 ? -3.354 20.609 -13.656 1 91.69 325 ARG A O 1
ATOM 2524 N N . PHE A 1 326 ? -2.701 18.859 -12.344 1 93.31 326 PHE A N 1
ATOM 2525 C CA . PHE A 1 326 ? -3.701 19.234 -11.352 1 93.31 326 PHE A CA 1
ATOM 2526 C C . PHE A 1 326 ? -3.035 19.688 -10.055 1 93.31 326 PHE A C 1
ATOM 2528 O O . PHE A 1 326 ? -3.684 20.281 -9.195 1 93.31 326 PHE A O 1
ATOM 2535 N N . ALA A 1 327 ? -1.786 19.375 -9.922 1 91.69 327 ALA A N 1
ATOM 2536 C CA . ALA A 1 327 ? -1.09 19.844 -8.727 1 91.69 327 ALA A CA 1
ATOM 2537 C C . ALA A 1 327 ? -0.77 21.328 -8.82 1 91.69 327 ALA A C 1
ATOM 2539 O O . ALA A 1 327 ? -0.477 21.844 -9.906 1 91.69 327 ALA A O 1
ATOM 2540 N N . GLU A 1 328 ? -0.822 22.016 -7.656 1 91.94 328 GLU A N 1
ATOM 2541 C CA . GLU A 1 328 ? -0.539 23.453 -7.59 1 91.94 328 GLU A CA 1
ATOM 2542 C C . GLU A 1 328 ? 0.495 23.75 -6.508 1 91.94 328 GLU A C 1
ATOM 2544 O O . GLU A 1 328 ? 0.462 23.172 -5.426 1 91.94 328 GLU A O 1
ATOM 2549 N N . LYS A 1 329 ? 1.375 24.609 -6.883 1 93.31 329 LYS A N 1
ATOM 2550 C CA . LYS A 1 329 ? 2.273 25.188 -5.887 1 93.31 329 LYS A CA 1
ATOM 2551 C C . LYS A 1 329 ? 1.825 26.594 -5.492 1 93.31 329 LYS A C 1
ATOM 2553 O O . LYS A 1 329 ? 1.827 27.516 -6.32 1 93.31 329 LYS A O 1
ATOM 2558 N N . PRO A 1 330 ? 1.49 26.703 -4.254 1 94.69 330 PRO A N 1
ATOM 2559 C CA . PRO A 1 330 ? 1.091 28.047 -3.826 1 94.69 330 PRO A CA 1
ATOM 2560 C C . PRO A 1 330 ? 2.217 29.062 -3.967 1 94.69 330 PRO A C 1
ATOM 2562 O O . PRO A 1 330 ? 3.381 28.75 -3.713 1 94.69 330 PRO A O 1
ATOM 2565 N N . ALA A 1 331 ? 1.861 30.266 -4.238 1 89.31 331 ALA A N 1
ATOM 2566 C CA . ALA A 1 331 ? 2.832 31.328 -4.535 1 89.31 331 ALA A CA 1
ATOM 2567 C C . ALA A 1 331 ? 3.426 31.906 -3.256 1 89.31 331 ALA A C 1
ATOM 2569 O O . ALA A 1 331 ? 4.586 32.312 -3.234 1 89.31 331 ALA A O 1
ATOM 2570 N N . GLU A 1 332 ? 2.654 31.984 -2.215 1 91.56 332 GLU A N 1
ATOM 2571 C CA . GLU A 1 332 ? 3.076 32.688 -1.003 1 91.56 332 GLU A CA 1
ATOM 2572 C C . GLU A 1 332 ? 2.771 31.844 0.244 1 91.56 332 GLU A C 1
ATOM 2574 O O . GLU A 1 332 ? 1.899 32.219 1.036 1 91.56 332 GLU A O 1
ATOM 2579 N N . PRO A 1 333 ? 3.543 30.828 0.453 1 94.06 333 PRO A N 1
ATOM 2580 C CA . PRO A 1 333 ? 3.334 30.078 1.695 1 94.06 333 PRO A CA 1
ATOM 2581 C C . PRO A 1 333 ? 3.672 30.906 2.939 1 94.06 333 PRO A C 1
ATOM 2583 O O . PRO A 1 333 ? 4.34 31.938 2.844 1 94.06 333 PRO A O 1
ATOM 2586 N N . ALA A 1 334 ? 3.115 30.453 4.023 1 93.06 334 ALA A N 1
ATOM 2587 C CA . ALA A 1 334 ? 3.404 31.094 5.301 1 93.06 334 ALA A CA 1
ATOM 2588 C C . ALA A 1 334 ? 4.898 31.031 5.617 1 93.06 334 ALA A C 1
ATOM 2590 O O . ALA A 1 334 ? 5.57 30.047 5.305 1 93.06 334 ALA A O 1
ATOM 2591 N N . GLN A 1 335 ? 5.336 32.094 6.188 1 84.38 335 GLN A N 1
ATOM 2592 C CA . GLN A 1 335 ? 6.738 32.188 6.578 1 84.38 335 GLN A CA 1
ATOM 2593 C C . GLN A 1 335 ? 6.883 32.25 8.094 1 84.38 335 GLN A C 1
ATOM 2595 O O . GLN A 1 335 ? 6.391 33.156 8.75 1 84.38 335 GLN A O 1
ATOM 2600 N N . LEU A 1 336 ? 7.379 31.219 8.633 1 88.5 336 LEU A N 1
ATOM 2601 C CA . LEU A 1 336 ? 7.746 31.156 10.047 1 88.5 336 LEU A CA 1
ATOM 2602 C C . LEU A 1 336 ? 9.203 30.75 10.211 1 88.5 336 LEU A C 1
ATOM 2604 O O . LEU A 1 336 ? 9.648 29.766 9.609 1 88.5 336 LEU A O 1
ATOM 2608 N N . ASP A 1 337 ? 9.898 31.531 10.977 1 84.19 337 ASP A N 1
ATOM 2609 C CA . ASP A 1 337 ? 11.297 31.203 11.25 1 84.19 337 ASP A CA 1
ATOM 2610 C C . ASP A 1 337 ? 11.422 29.828 11.906 1 84.19 337 ASP A C 1
ATOM 2612 O O . ASP A 1 337 ? 10.773 29.562 12.922 1 84.19 337 ASP A O 1
ATOM 2616 N N . PRO A 1 338 ? 12.211 28.969 11.312 1 83.44 338 PRO A N 1
ATOM 2617 C CA . PRO A 1 338 ? 12.398 27.641 11.914 1 83.44 338 PRO A CA 1
ATOM 2618 C C . PRO A 1 338 ? 12.805 27.719 13.383 1 83.44 338 PRO A C 1
ATOM 2620 O O . PRO A 1 338 ? 12.391 26.875 14.188 1 83.44 338 PRO A O 1
ATOM 2623 N N . ALA A 1 339 ? 13.555 28.703 13.711 1 85.31 339 ALA A N 1
ATOM 2624 C CA . ALA A 1 339 ? 13.961 28.891 15.109 1 85.31 339 ALA A CA 1
ATOM 2625 C C . ALA A 1 339 ? 12.75 29.219 15.984 1 85.31 339 ALA A C 1
ATOM 2627 O O . ALA A 1 339 ? 12.688 28.781 17.141 1 85.31 339 ALA A O 1
ATOM 2628 N N . ALA A 1 340 ? 11.867 30.016 15.461 1 90.75 340 ALA A N 1
ATOM 2629 C CA . ALA A 1 340 ? 10.641 30.328 16.203 1 90.75 340 ALA A CA 1
ATOM 2630 C C . ALA A 1 340 ? 9.797 29.062 16.406 1 90.75 340 ALA A C 1
ATOM 2632 O O . ALA A 1 340 ? 9.203 28.891 17.484 1 90.75 340 ALA A O 1
ATOM 2633 N N . ILE A 1 341 ? 9.75 28.266 15.43 1 90.75 341 ILE A N 1
ATOM 2634 C CA . ILE A 1 341 ? 9 27.016 15.555 1 90.75 341 ILE A CA 1
ATOM 2635 C C . ILE A 1 341 ? 9.617 26.141 16.641 1 90.75 341 ILE A C 1
ATOM 2637 O O . ILE A 1 341 ? 8.914 25.641 17.531 1 90.75 341 ILE A O 1
ATOM 2641 N N . ASP A 1 342 ? 10.836 26.031 16.625 1 88.5 342 ASP A N 1
ATOM 2642 C CA . ASP A 1 342 ? 11.555 25.234 17.609 1 88.5 342 ASP A CA 1
ATOM 2643 C C . ASP A 1 342 ? 11.281 25.719 19.031 1 88.5 342 ASP A C 1
ATOM 2645 O O . ASP A 1 342 ? 11.055 24.906 19.938 1 88.5 342 ASP A O 1
ATOM 2649 N N . ALA A 1 343 ? 11.266 27 19.156 1 92.19 343 ALA A N 1
ATOM 2650 C CA . ALA A 1 343 ? 11.18 27.594 20.484 1 92.19 343 ALA A CA 1
ATOM 2651 C C . ALA A 1 343 ? 9.75 27.562 21.016 1 92.19 343 ALA A C 1
ATOM 2653 O O . ALA A 1 343 ? 9.539 27.531 22.234 1 92.19 343 ALA A O 1
ATOM 2654 N N . ASN A 1 344 ? 8.781 27.531 20.094 1 95.44 344 ASN A N 1
ATOM 2655 C CA . ASN A 1 344 ? 7.441 27.875 20.562 1 95.44 344 ASN A CA 1
ATOM 2656 C C . ASN A 1 344 ? 6.438 26.766 20.234 1 95.44 344 ASN A C 1
ATOM 2658 O O . ASN A 1 344 ? 5.301 26.797 20.703 1 95.44 344 ASN A O 1
ATOM 2662 N N . ARG A 1 345 ? 6.812 25.797 19.531 1 94.5 345 ARG A N 1
ATOM 2663 C CA . ARG A 1 345 ? 5.895 24.781 19.016 1 94.5 345 ARG A CA 1
ATOM 2664 C C . ARG A 1 345 ? 5.074 24.172 20.156 1 94.5 345 ARG A C 1
ATOM 2666 O O . ARG A 1 345 ? 3.846 24.125 20.078 1 94.5 345 ARG A O 1
ATOM 2673 N N . GLU A 1 346 ? 5.785 23.703 21.156 1 94.44 346 GLU A N 1
ATOM 2674 C CA . GLU A 1 346 ? 5.102 23.031 22.25 1 94.44 346 GLU A CA 1
ATOM 2675 C C . GLU A 1 346 ? 4.117 23.969 22.953 1 94.44 346 GLU A C 1
ATOM 2677 O O . GLU A 1 346 ? 3.006 23.562 23.297 1 94.44 346 GLU A O 1
ATOM 2682 N N . ARG A 1 347 ? 4.547 25.156 23.172 1 96.31 347 ARG A N 1
ATOM 2683 C CA . ARG A 1 347 ? 3.68 26.141 23.797 1 96.31 347 ARG A CA 1
ATOM 2684 C C . ARG A 1 347 ? 2.449 26.422 22.938 1 96.31 347 ARG A C 1
ATOM 2686 O O . ARG A 1 347 ? 1.337 26.531 23.453 1 96.31 347 ARG A O 1
ATOM 2693 N N . TRP A 1 348 ? 2.664 26.594 21.625 1 97.5 348 TRP A N 1
ATOM 2694 C CA . TRP A 1 348 ? 1.553 26.844 20.719 1 97.5 348 TRP A CA 1
ATOM 2695 C C . TRP A 1 348 ? 0.573 25.688 20.719 1 97.5 348 TRP A C 1
ATOM 2697 O O . TRP A 1 348 ? -0.644 25.891 20.719 1 97.5 348 TRP A O 1
ATOM 2707 N N . ILE A 1 349 ? 1.067 24.438 20.719 1 96.75 349 ILE A N 1
ATOM 2708 C CA . ILE A 1 349 ? 0.228 23.234 20.734 1 96.75 349 ILE A CA 1
ATOM 2709 C C . ILE A 1 349 ? -0.563 23.172 22.031 1 96.75 349 ILE A C 1
ATOM 2711 O O . ILE A 1 349 ? -1.764 22.891 22.031 1 96.75 349 ILE A O 1
ATOM 2715 N N . GLU A 1 350 ? 0.075 23.391 23.109 1 96.75 350 GLU A N 1
ATOM 2716 C CA . GLU A 1 350 ? -0.586 23.359 24.422 1 96.75 350 GLU A CA 1
ATOM 2717 C C . GLU A 1 350 ? -1.696 24.406 24.5 1 96.75 350 GLU A C 1
ATOM 2719 O O . GLU A 1 350 ? -2.791 24.125 24.984 1 96.75 350 GLU A O 1
ATOM 2724 N N . ALA A 1 351 ? -1.37 25.625 24.109 1 97.56 351 ALA A N 1
ATOM 2725 C CA . ALA A 1 351 ? -2.369 26.688 24.125 1 97.56 351 ALA A CA 1
ATOM 2726 C C . ALA A 1 351 ? -3.562 26.328 23.234 1 97.56 351 ALA A C 1
ATOM 2728 O O . ALA A 1 351 ? -4.715 26.547 23.625 1 97.56 351 ALA A O 1
ATOM 2729 N N . TRP A 1 352 ? -3.258 25.844 22.078 1 98.25 352 TRP A N 1
ATOM 2730 C CA . TRP A 1 352 ? -4.309 25.375 21.188 1 98.25 352 TRP A CA 1
ATOM 2731 C C . TRP A 1 352 ? -5.172 24.312 21.844 1 98.25 352 TRP A C 1
ATOM 2733 O O . TRP A 1 352 ? -6.398 24.359 21.766 1 98.25 352 TRP A O 1
ATOM 2743 N N . THR A 1 353 ? -4.523 23.328 22.453 1 97.56 353 THR A N 1
ATOM 2744 C CA . THR A 1 353 ? -5.219 22.219 23.094 1 97.56 353 THR A CA 1
ATOM 2745 C C . THR A 1 353 ? -6.168 22.734 24.172 1 97.56 353 THR A C 1
ATOM 2747 O O . THR A 1 353 ? -7.297 22.25 24.297 1 97.56 353 THR A O 1
ATOM 2750 N N . ASN A 1 354 ? -5.762 23.672 24.906 1 96.44 354 ASN A N 1
ATOM 2751 C CA . ASN A 1 354 ? -6.578 24.266 25.953 1 96.44 354 ASN A CA 1
ATOM 2752 C C . ASN A 1 354 ? -7.82 24.938 25.391 1 96.44 354 ASN A C 1
ATOM 2754 O O . ASN A 1 354 ? -8.906 24.859 25.969 1 96.44 354 ASN A O 1
ATOM 2758 N N . VAL A 1 355 ? -7.652 25.609 24.281 1 96.81 355 VAL A N 1
ATOM 2759 C CA . VAL A 1 355 ? -8.75 26.344 23.656 1 96.81 355 VAL A CA 1
ATOM 2760 C C . VAL A 1 355 ? -9.711 25.375 22.984 1 96.81 355 VAL A C 1
ATOM 2762 O O . VAL A 1 355 ? -10.93 25.5 23.125 1 96.81 355 VAL A O 1
ATOM 2765 N N . MET A 1 356 ? -9.219 24.375 22.359 1 96.62 356 MET A N 1
ATOM 2766 C CA . MET A 1 356 ? -10.016 23.578 21.438 1 96.62 356 MET A CA 1
ATOM 2767 C C . MET A 1 356 ? -10.57 22.328 22.125 1 96.62 356 MET A C 1
ATOM 2769 O O . MET A 1 356 ? -11.641 21.844 21.766 1 96.62 356 MET A O 1
ATOM 2773 N N . LEU A 1 357 ? -9.773 21.766 23.094 1 91.06 357 LEU A N 1
ATOM 2774 C CA . LEU A 1 357 ? -10.133 20.438 23.594 1 91.06 357 LEU A CA 1
ATOM 2775 C C . LEU A 1 357 ? -10.492 20.516 25.078 1 91.06 357 LEU A C 1
ATOM 2777 O O . LEU A 1 357 ? -10.969 19.531 25.641 1 91.06 357 LEU A O 1
ATOM 2781 N N . ARG A 1 358 ? -10.289 21.562 25.844 1 85.5 358 ARG A N 1
ATOM 2782 C CA . ARG A 1 358 ? -10.617 21.703 27.25 1 85.5 358 ARG A CA 1
ATOM 2783 C C . ARG A 1 358 ? -11.672 22.781 27.469 1 85.5 358 ARG A C 1
ATOM 2785 O O . ARG A 1 358 ? -11.805 23.703 26.641 1 85.5 358 ARG A O 1
ATOM 2792 N N . MET B 1 1 ? -29.578 -5.781 101.812 1 27.41 1 MET B N 1
ATOM 2793 C CA . MET B 1 1 ? -30.609 -5.367 100.875 1 27.41 1 MET B CA 1
ATOM 2794 C C . MET B 1 1 ? -30.172 -4.129 100.062 1 27.41 1 MET B C 1
ATOM 2796 O O . MET B 1 1 ? -30.469 -3.002 100.5 1 27.41 1 MET B O 1
ATOM 2800 N N . ASN B 1 2 ? -28.906 -4.203 99.5 1 26.8 2 ASN B N 1
ATOM 2801 C CA . ASN B 1 2 ? -27.844 -3.371 98.938 1 26.8 2 ASN B CA 1
ATOM 2802 C C . ASN B 1 2 ? -28.266 -2.684 97.688 1 26.8 2 ASN B C 1
ATOM 2804 O O . ASN B 1 2 ? -28.953 -3.283 96.812 1 26.8 2 ASN B O 1
ATOM 2808 N N . ARG B 1 3 ? -28.266 -1.292 97.688 1 22.52 3 ARG B N 1
ATOM 2809 C CA . ARG B 1 3 ? -28.625 -0.093 96.938 1 22.52 3 ARG B CA 1
ATOM 2810 C C . ARG B 1 3 ? -27.984 -0.112 95.562 1 22.52 3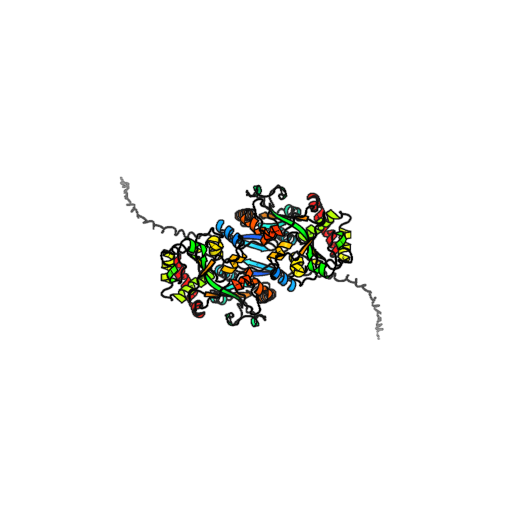 ARG B C 1
ATOM 2812 O O . ARG B 1 3 ? -26.812 0.209 95.375 1 22.52 3 ARG B O 1
ATOM 2819 N N . LYS B 1 4 ? -28.359 -1.156 94.688 1 29.14 4 LYS B N 1
ATOM 2820 C CA . LYS B 1 4 ? -27.812 -1.398 93.312 1 29.14 4 LYS B CA 1
ATOM 2821 C C . LYS B 1 4 ? -28.094 -0.227 92.375 1 29.14 4 LYS B C 1
ATOM 2823 O O . LYS B 1 4 ? -29.234 -0.03 92 1 29.14 4 LYS B O 1
ATOM 2828 N N . THR B 1 5 ? -27.594 0.991 92.75 1 27.22 5 THR B N 1
ATOM 2829 C CA . THR B 1 5 ? -27.844 2.24 92.062 1 27.22 5 THR B CA 1
ATOM 2830 C C . THR B 1 5 ? -27.438 2.125 90.625 1 27.22 5 THR B C 1
ATOM 2832 O O . THR B 1 5 ? -26.281 1.798 90.312 1 27.22 5 THR B O 1
ATOM 2835 N N . PHE B 1 6 ? -28.312 1.678 89.688 1 30.73 6 PHE B N 1
ATOM 2836 C CA . PHE B 1 6 ? -28.266 1.5 88.25 1 30.73 6 PHE B CA 1
ATOM 2837 C C . PHE B 1 6 ? -27.984 2.824 87.562 1 30.73 6 PHE B C 1
ATOM 2839 O O . PHE B 1 6 ? -28.812 3.738 87.625 1 30.73 6 PHE B O 1
ATOM 2846 N N . PHE B 1 7 ? -26.703 3.359 87.688 1 27.88 7 PHE B N 1
ATOM 2847 C CA . PHE B 1 7 ? -26.266 4.625 87.125 1 27.88 7 PHE B CA 1
ATOM 2848 C C . PHE B 1 7 ? -26.5 4.633 85.562 1 27.88 7 PHE B C 1
ATOM 2850 O O . PHE B 1 7 ? -26.031 3.734 84.875 1 27.88 7 PHE B O 1
ATOM 2857 N N . LEU B 1 8 ? -27.625 5.156 85.125 1 29.14 8 LEU B N 1
ATOM 2858 C CA . LEU B 1 8 ? -28.156 5.422 83.75 1 29.14 8 LEU B CA 1
ATOM 2859 C C . LEU B 1 8 ? -27.203 6.305 83 1 29.14 8 LEU B C 1
ATOM 2861 O O . LEU B 1 8 ? -27.031 7.484 83.312 1 29.14 8 LEU B O 1
ATOM 2865 N N . LEU B 1 9 ? -25.953 5.812 82.688 1 28.86 9 LEU B N 1
ATOM 2866 C CA . LEU B 1 9 ? -24.984 6.633 82 1 28.86 9 LEU B CA 1
ATOM 2867 C C . LEU B 1 9 ? -25.5 7.016 80.625 1 28.86 9 LEU B C 1
ATOM 2869 O O . LEU B 1 9 ? -25.828 6.141 79.812 1 28.86 9 LEU B O 1
ATOM 2873 N N . LEU B 1 10 ? -26.188 8.18 80.5 1 29.08 10 LEU B N 1
ATOM 2874 C CA . LEU B 1 10 ? -26.734 8.867 79.312 1 29.08 10 LEU B CA 1
ATOM 2875 C C . LEU B 1 10 ? -25.641 9.133 78.25 1 29.08 10 LEU B C 1
ATOM 2877 O O . LEU B 1 10 ? -24.719 9.914 78.5 1 29.08 10 LEU B O 1
ATOM 2881 N N . CYS B 1 11 ? -25.062 8.125 77.625 1 28.73 11 CYS B N 1
ATOM 2882 C CA . CYS B 1 11 ? -24 8.305 76.625 1 28.73 11 CYS B CA 1
ATOM 2883 C C . CYS B 1 11 ? -24.469 9.141 75.5 1 28.73 11 CYS B C 1
ATOM 2885 O O . CYS B 1 11 ? -25.422 8.758 74.75 1 28.73 11 CYS B O 1
ATOM 2887 N N . SER B 1 12 ? -24.453 10.492 75.562 1 27.7 12 SER B N 1
ATOM 2888 C CA . SER B 1 12 ? -24.781 11.469 74.562 1 27.7 12 SER B CA 1
ATOM 2889 C C . SER B 1 12 ? -23.984 11.211 73.25 1 27.7 12 SER B C 1
ATOM 2891 O O . SER B 1 12 ? -22.75 11.141 73.312 1 27.7 12 SER B O 1
ATOM 2893 N N . LEU B 1 13 ? -24.531 10.492 72.312 1 29.38 13 LEU B N 1
ATOM 2894 C CA . LEU B 1 13 ? -24.094 10.117 71 1 29.38 13 LEU B CA 1
ATOM 2895 C C . LEU B 1 13 ? -23.859 11.352 70.125 1 29.38 13 LEU B C 1
ATOM 2897 O O . LEU B 1 13 ? -24.797 12.094 69.812 1 29.38 13 LEU B O 1
ATOM 2901 N N . LEU B 1 14 ? -22.766 12.141 70.438 1 28.94 14 LEU B N 1
ATOM 2902 C CA . LEU B 1 14 ? -22.375 13.273 69.562 1 28.94 14 LEU B CA 1
ATOM 2903 C C . LEU B 1 14 ? -22.281 12.852 68.125 1 28.94 14 LEU B C 1
ATOM 2905 O O . LEU B 1 14 ? -21.578 11.898 67.812 1 28.94 14 LEU B O 1
ATOM 2909 N N . LEU B 1 15 ? -23.312 13.133 67.375 1 29.22 15 LEU B N 1
ATOM 2910 C CA . LEU B 1 15 ? -23.516 13.031 65.875 1 29.22 15 LEU B CA 1
ATOM 2911 C C . LEU B 1 15 ? -22.422 13.789 65.125 1 29.22 15 LEU B C 1
ATOM 2913 O O . LEU B 1 15 ? -22.359 15.023 65.25 1 29.22 15 LEU B O 1
ATOM 2917 N N . VAL B 1 16 ? -21.109 13.32 65.25 1 31.8 16 VAL B N 1
ATOM 2918 C CA . VAL B 1 16 ? -20.078 13.93 64.375 1 31.8 16 VAL B CA 1
ATOM 2919 C C . VAL B 1 16 ? -20.531 13.969 62.938 1 31.8 16 VAL B C 1
ATOM 2921 O O . VAL B 1 16 ? -20.797 12.922 62.344 1 31.8 16 VAL B O 1
ATOM 2924 N N . ALA B 1 17 ? -21.219 15.055 62.5 1 32.62 17 ALA B N 1
ATOM 2925 C CA . ALA B 1 17 ? -21.578 15.422 61.156 1 32.62 17 ALA B CA 1
ATOM 2926 C C . ALA B 1 17 ? -20.359 15.344 60.219 1 32.62 17 ALA B C 1
ATOM 2928 O O . ALA B 1 17 ? -19.438 16.156 60.344 1 32.62 17 ALA B O 1
ATOM 2929 N N . ALA B 1 18 ? -19.672 14.172 60.156 1 32.47 18 ALA B N 1
ATOM 2930 C CA . ALA B 1 18 ? -18.562 14.055 59.219 1 32.47 18 ALA B CA 1
ATOM 2931 C C . ALA B 1 18 ? -18.922 14.633 57.844 1 32.47 18 ALA B C 1
ATOM 2933 O O . ALA B 1 18 ? -19.875 14.18 57.219 1 32.47 18 ALA B O 1
ATOM 2934 N N . CYS B 1 19 ? -18.812 16.016 57.656 1 31.92 19 CYS B N 1
ATOM 2935 C CA . CYS B 1 19 ? -18.828 16.625 56.344 1 31.92 19 CYS B CA 1
ATOM 2936 C C . CYS B 1 19 ? -18.062 15.766 55.344 1 31.92 19 CYS B C 1
ATOM 2938 O O . CYS B 1 19 ? -16.859 15.578 55.469 1 31.92 19 CYS B O 1
ATOM 2940 N N . GLN B 1 20 ? -18.656 14.625 54.938 1 30.95 20 GLN B N 1
ATOM 2941 C CA . GLN B 1 20 ? -18.078 13.844 53.844 1 30.95 20 GLN B CA 1
ATOM 2942 C C . GLN B 1 20 ? -17.641 14.734 52.688 1 30.95 20 GLN B C 1
ATOM 2944 O O . GLN B 1 20 ? -18.422 15.562 52.188 1 30.95 20 GLN B O 1
ATOM 2949 N N . PRO B 1 21 ? -16.312 15.117 52.656 1 33.88 21 PRO B N 1
ATOM 2950 C CA . PRO B 1 21 ? -15.883 15.867 51.469 1 33.88 21 PRO B CA 1
ATOM 2951 C C . PRO B 1 21 ? -16.5 15.32 50.188 1 33.88 21 PRO B C 1
ATOM 2953 O O . PRO B 1 21 ? -16.641 14.109 50.031 1 33.88 21 PRO B O 1
ATOM 2956 N N . VAL B 1 22 ? -17.469 16.109 49.656 1 36.06 22 VAL B N 1
ATOM 2957 C CA . VAL B 1 22 ? -17.938 15.867 48.312 1 36.06 22 VAL B CA 1
ATOM 2958 C C . VAL B 1 22 ? -16.75 15.57 47.375 1 36.06 22 VAL B C 1
ATOM 2960 O O . VAL B 1 22 ? -15.844 16.406 47.25 1 36.06 22 VAL B O 1
ATOM 2963 N N . ALA B 1 23 ? -16.375 14.258 47.344 1 35.5 23 ALA B N 1
ATOM 2964 C CA . ALA B 1 23 ? -15.375 13.875 46.344 1 35.5 23 ALA B CA 1
ATOM 2965 C C . ALA B 1 23 ? -15.625 14.586 45 1 35.5 23 ALA B C 1
ATOM 2967 O O . ALA B 1 23 ? -16.766 14.703 44.562 1 35.5 23 ALA B O 1
ATOM 2968 N N . PRO B 1 24 ? -14.734 15.609 44.719 1 34 24 PRO B N 1
ATOM 2969 C CA . PRO B 1 24 ? -14.914 16.172 43.375 1 34 24 PRO B CA 1
ATOM 2970 C C . PRO B 1 24 ? -15.32 15.141 42.344 1 34 24 PRO B C 1
ATOM 2972 O O . PRO B 1 24 ? -15.016 13.953 42.5 1 34 24 PRO B O 1
ATOM 2975 N N . PRO B 1 25 ? -16.438 15.406 41.625 1 30.92 25 PRO B N 1
ATOM 2976 C CA . PRO B 1 25 ? -16.781 14.438 40.594 1 30.92 25 PRO B CA 1
ATOM 2977 C C . PRO B 1 25 ? -15.555 13.82 39.938 1 30.92 25 PRO B C 1
ATOM 2979 O O . PRO B 1 25 ? -14.492 14.445 39.875 1 30.92 25 PRO B O 1
ATOM 2982 N N . ALA B 1 26 ? -15.492 12.523 40.062 1 33.62 26 ALA B N 1
ATOM 2983 C CA . ALA B 1 26 ? -14.578 11.711 39.25 1 33.62 26 ALA B CA 1
ATOM 2984 C C . ALA B 1 26 ? -14.383 12.297 37.875 1 33.62 26 ALA B C 1
ATOM 2986 O O . ALA B 1 26 ? -15.352 12.492 37.125 1 33.62 26 ALA B O 1
ATOM 2987 N N . ASN B 1 27 ? -13.57 13.414 37.781 1 28.33 27 ASN B N 1
ATOM 2988 C CA . ASN B 1 27 ? -13.086 13.727 36.438 1 28.33 27 ASN B CA 1
ATOM 2989 C C . ASN B 1 27 ? -13.055 12.484 35.562 1 28.33 27 ASN B C 1
ATOM 2991 O O . ASN B 1 27 ? -12.289 11.555 35.812 1 28.33 27 ASN B O 1
ATOM 2995 N N . MET B 1 28 ? -14.195 11.984 35.156 1 30.33 28 MET B N 1
ATOM 2996 C CA . MET B 1 28 ? -14.234 10.977 34.125 1 30.33 28 MET B CA 1
ATOM 2997 C C . MET B 1 28 ? -13.211 11.281 33.031 1 30.33 28 MET B C 1
ATOM 2999 O O . MET B 1 28 ? -13.438 12.141 32.188 1 30.33 28 MET B O 1
ATOM 3003 N N . SER B 1 29 ? -12.016 11.633 33.375 1 32.84 29 SER B N 1
ATOM 3004 C CA . SER B 1 29 ? -11.016 11.516 32.312 1 32.84 29 SER B CA 1
ATOM 3005 C C . SER B 1 29 ? -11.32 10.336 31.391 1 32.84 29 SER B C 1
ATOM 3007 O O . SER B 1 29 ? -11.117 9.18 31.766 1 32.84 29 SER B O 1
ATOM 3009 N N . THR B 1 30 ? -12.492 10.211 30.906 1 35.34 30 THR B N 1
ATOM 3010 C CA . THR B 1 30 ? -12.664 9.203 29.875 1 35.34 30 THR B CA 1
ATOM 3011 C C . THR B 1 30 ? -11.391 9.047 29.047 1 35.34 30 THR B C 1
ATOM 3013 O O . THR B 1 30 ? -11.062 9.914 28.234 1 35.34 30 THR B O 1
ATOM 3016 N N . SER B 1 31 ? -10.289 8.781 29.516 1 39.5 31 SER B N 1
ATOM 3017 C CA . SER B 1 31 ? -9.148 8.258 28.781 1 39.5 31 SER B CA 1
ATOM 3018 C C . SER B 1 31 ? -9.602 7.473 27.547 1 39.5 31 SER B C 1
ATOM 3020 O O . SER B 1 31 ? -10.133 6.371 27.672 1 39.5 31 SER B O 1
ATOM 3022 N N . GLU B 1 32 ? -10.336 7.973 26.672 1 45.5 32 GLU B N 1
ATOM 3023 C CA . GLU B 1 32 ? -10.633 7.254 25.438 1 45.5 32 GLU B CA 1
ATOM 3024 C C . GLU B 1 32 ? -9.5 6.301 25.078 1 45.5 32 GLU B C 1
ATOM 3026 O O . GLU B 1 32 ? -8.352 6.723 24.906 1 45.5 32 GLU B O 1
ATOM 3031 N N . ALA B 1 33 ? -9.406 5.129 25.516 1 53.41 33 ALA B N 1
ATOM 3032 C CA . ALA B 1 33 ? -8.484 4.008 25.328 1 53.41 33 ALA B CA 1
ATOM 3033 C C . ALA B 1 33 ? -7.973 3.939 23.891 1 53.41 33 ALA B C 1
ATOM 3035 O O . ALA B 1 33 ? -8.734 4.148 22.953 1 53.41 33 ALA B O 1
ATOM 3036 N N . GLU B 1 34 ? -6.73 4.09 23.719 1 72.19 34 GLU B N 1
ATOM 3037 C CA . GLU B 1 34 ? -6.066 3.896 22.438 1 72.19 34 GLU B CA 1
ATOM 3038 C C . GLU B 1 34 ? -6.602 2.662 21.719 1 72.19 34 GLU B C 1
ATOM 3040 O O . GLU B 1 34 ? -6.844 1.628 22.344 1 72.19 34 GLU B O 1
ATOM 3045 N N . PRO B 1 35 ? -7.078 2.879 20.469 1 83.25 35 PRO B N 1
ATOM 3046 C CA . PRO B 1 35 ? -7.586 1.734 19.719 1 83.25 35 PRO B CA 1
ATOM 3047 C C . PRO B 1 35 ? -6.629 0.544 19.734 1 83.25 35 PRO B C 1
ATOM 3049 O O . PRO B 1 35 ? -5.41 0.728 19.734 1 83.25 35 PRO B O 1
ATOM 3052 N N . ALA B 1 36 ? -7.277 -0.565 19.922 1 91.44 36 ALA B N 1
ATOM 3053 C CA . ALA B 1 36 ? -6.484 -1.788 19.812 1 91.44 36 ALA B CA 1
ATOM 3054 C C . ALA B 1 36 ? -5.812 -1.884 18.453 1 91.44 36 ALA B C 1
ATOM 3056 O O . ALA B 1 36 ? -6.387 -1.478 17.438 1 91.44 36 ALA B O 1
ATOM 3057 N N . THR B 1 37 ? -4.609 -2.424 18.438 1 92.38 37 THR B N 1
ATOM 3058 C CA . THR B 1 37 ? -3.896 -2.656 17.172 1 92.38 37 THR B CA 1
ATOM 3059 C C . THR B 1 37 ? -3.939 -4.133 16.797 1 92.38 37 THR B C 1
ATOM 3061 O O . THR B 1 37 ? -3.432 -4.984 17.531 1 92.38 37 THR B O 1
ATOM 3064 N N . VAL B 1 38 ? -4.555 -4.406 15.711 1 96.81 38 VAL B N 1
ATOM 3065 C CA . VAL B 1 38 ? -4.598 -5.758 15.172 1 96.81 38 VAL B CA 1
ATOM 3066 C C . VAL B 1 38 ? -3.5 -5.93 14.117 1 96.81 38 VAL B C 1
ATOM 3068 O O . VAL B 1 38 ? -3.367 -5.105 13.211 1 96.81 38 VAL B O 1
ATOM 3071 N N . VAL B 1 39 ? -2.734 -7.035 14.219 1 95.25 39 VAL B N 1
ATOM 3072 C CA . VAL B 1 39 ? -1.648 -7.301 13.281 1 95.25 39 VAL B CA 1
ATOM 3073 C C . VAL B 1 39 ? -2.105 -8.312 12.234 1 95.25 39 VAL B C 1
ATOM 3075 O O . VAL B 1 39 ? -2.529 -9.422 12.57 1 95.25 39 VAL B O 1
ATOM 3078 N N . LEU B 1 40 ? -2.051 -7.93 10.984 1 97.62 40 LEU B N 1
ATOM 3079 C CA . LEU B 1 40 ? -2.33 -8.805 9.852 1 97.62 40 LEU B CA 1
ATOM 3080 C C . LEU B 1 40 ? -1.036 -9.234 9.172 1 97.62 40 LEU B C 1
ATOM 3082 O O . LEU B 1 40 ? -0.355 -8.414 8.547 1 97.62 40 LEU B O 1
ATOM 3086 N N . ALA B 1 41 ? -0.684 -10.477 9.32 1 96.62 41 ALA B N 1
ATOM 3087 C CA . ALA B 1 41 ? 0.414 -11.047 8.547 1 96.62 41 ALA B CA 1
ATOM 3088 C C . ALA B 1 41 ? -0.064 -11.484 7.164 1 96.62 41 ALA B C 1
ATOM 3090 O O . ALA B 1 41 ? -1.193 -11.953 7.012 1 96.62 41 ALA B O 1
ATOM 3091 N N . SER B 1 42 ? 0.788 -11.289 6.184 1 96.44 42 SER B N 1
ATOM 3092 C CA . SER B 1 42 ? 0.434 -11.641 4.812 1 96.44 42 SER B CA 1
ATOM 3093 C C . SER B 1 42 ? 1.679 -11.875 3.965 1 96.44 42 SER B C 1
ATOM 3095 O O . SER B 1 42 ? 2.803 -11.766 4.457 1 96.44 42 SER B O 1
ATOM 3097 N N . HIS B 1 43 ? 1.448 -12.281 2.744 1 93.75 43 HIS B N 1
ATOM 3098 C CA . HIS B 1 43 ? 2.52 -12.258 1.756 1 93.75 43 HIS B CA 1
ATOM 3099 C C . HIS B 1 43 ? 2.801 -10.836 1.279 1 93.75 43 HIS B C 1
ATOM 3101 O O . HIS B 1 43 ? 2.045 -9.914 1.592 1 93.75 43 HIS B O 1
ATOM 3107 N N . ASP B 1 44 ? 3.777 -10.742 0.474 1 87.38 44 ASP B N 1
ATOM 3108 C CA . ASP B 1 44 ? 4.328 -9.438 0.114 1 87.38 44 ASP B CA 1
ATOM 3109 C C . ASP B 1 44 ? 3.4 -8.695 -0.842 1 87.38 44 ASP B C 1
ATOM 3111 O O . ASP B 1 44 ? 3.451 -7.465 -0.934 1 87.38 44 ASP B O 1
ATOM 3115 N N . SER B 1 45 ? 2.553 -9.406 -1.492 1 90.44 45 SER B N 1
ATOM 3116 C CA . SER B 1 45 ? 1.736 -8.797 -2.533 1 90.44 45 SER B CA 1
ATOM 3117 C C . SER B 1 45 ? 0.416 -8.281 -1.968 1 90.44 45 SER B C 1
ATOM 3119 O O . SER B 1 45 ? -0.414 -7.742 -2.705 1 90.44 45 SER B O 1
ATOM 3121 N N . PHE B 1 46 ? 0.209 -8.414 -0.644 1 94.38 46 PHE B N 1
ATOM 3122 C CA . PHE B 1 46 ? -1 -7.879 -0.031 1 94.38 46 PHE B CA 1
ATOM 3123 C C . PHE B 1 46 ? -1.039 -6.359 -0.148 1 94.38 46 PHE B C 1
ATOM 3125 O O . PHE B 1 46 ? -0.021 -5.691 0.046 1 94.38 46 PHE B O 1
ATOM 3132 N N . ASN B 1 47 ? -2.232 -5.945 -0.474 1 93 47 ASN B N 1
ATOM 3133 C CA . ASN B 1 47 ? -2.426 -4.5 -0.522 1 93 47 ASN B CA 1
ATOM 3134 C C . ASN B 1 47 ? -3.883 -4.121 -0.276 1 93 47 ASN B C 1
ATOM 3136 O O . ASN B 1 47 ? -4.793 -4.891 -0.592 1 93 47 ASN B O 1
ATOM 3140 N N . VAL B 1 48 ? -4.129 -2.982 0.363 1 94.5 48 VAL B N 1
ATOM 3141 C CA . VAL B 1 48 ? -5.426 -2.342 0.574 1 94.5 48 VAL B CA 1
ATOM 3142 C C . VAL B 1 48 ? -5.281 -0.828 0.428 1 94.5 48 VAL B C 1
ATOM 3144 O O . VAL B 1 48 ? -4.277 -0.249 0.851 1 94.5 48 VAL B O 1
ATOM 3147 N N . SER B 1 49 ? -6.262 -0.274 -0.219 1 90.56 49 SER B N 1
ATOM 3148 C CA . SER B 1 49 ? -6.191 1.174 -0.381 1 90.56 49 SER B CA 1
ATOM 3149 C C . SER B 1 49 ? -6.336 1.888 0.959 1 90.56 49 SER B C 1
ATOM 3151 O O . SER B 1 49 ? -7.035 1.406 1.854 1 90.56 49 SER B O 1
ATOM 3153 N N . GLU B 1 50 ? -5.703 2.996 1.088 1 86.69 50 GLU B N 1
ATOM 3154 C CA . GLU B 1 50 ? -5.734 3.775 2.322 1 86.69 50 GLU B CA 1
ATOM 3155 C C . GLU B 1 50 ? -7.16 4.16 2.697 1 86.69 50 GLU B C 1
ATOM 3157 O O . GLU B 1 50 ? -7.527 4.141 3.875 1 86.69 50 GLU B O 1
ATOM 3162 N N . GLU B 1 51 ? -7.961 4.59 1.714 1 87.25 51 GLU B N 1
ATOM 3163 C CA . GLU B 1 51 ? -9.344 4.996 1.949 1 87.25 51 GLU B CA 1
ATOM 3164 C C . GLU B 1 51 ? -10.148 3.867 2.586 1 87.25 51 GLU B C 1
ATOM 3166 O O . GLU B 1 51 ? -10.82 4.074 3.598 1 87.25 51 GLU B O 1
ATOM 3171 N N . VAL B 1 52 ? -10.008 2.721 1.967 1 93.44 52 VAL B N 1
ATOM 3172 C CA . VAL B 1 52 ? -10.789 1.571 2.418 1 93.44 52 VAL B CA 1
ATOM 3173 C C . VAL B 1 52 ? -10.336 1.158 3.816 1 93.44 52 VAL B C 1
ATOM 3175 O O . VAL B 1 52 ? -11.164 0.86 4.68 1 93.44 52 VAL B O 1
ATOM 3178 N N . LEU B 1 53 ? -9.062 1.189 4.113 1 93.12 53 LEU B N 1
ATOM 3179 C CA . LEU B 1 53 ? -8.531 0.841 5.43 1 93.12 53 LEU B CA 1
ATOM 3180 C C . LEU B 1 53 ? -8.977 1.85 6.48 1 93.12 53 LEU B C 1
ATOM 3182 O O . LEU B 1 53 ? -9.375 1.467 7.586 1 93.12 53 LEU B O 1
ATOM 3186 N N . ALA B 1 54 ? -8.93 3.098 6.141 1 88.38 54 ALA B N 1
ATOM 3187 C CA . ALA B 1 54 ? -9.305 4.156 7.074 1 88.38 54 ALA B CA 1
ATOM 3188 C C . ALA B 1 54 ? -10.766 4.035 7.496 1 88.38 54 ALA B C 1
ATOM 3190 O O . ALA B 1 54 ? -11.094 4.23 8.664 1 88.38 54 ALA B O 1
ATOM 3191 N N . GLN B 1 55 ? -11.578 3.764 6.559 1 90.12 55 GLN B N 1
ATOM 3192 C CA . GLN B 1 55 ? -13 3.604 6.859 1 90.12 55 GLN B CA 1
ATOM 3193 C C . GLN B 1 55 ? -13.227 2.463 7.852 1 90.12 55 GLN B C 1
ATOM 3195 O O . GLN B 1 55 ? -14.023 2.588 8.781 1 90.12 55 GLN B O 1
ATOM 3200 N N . PHE B 1 56 ? -12.539 1.365 7.691 1 95.75 56 PHE B N 1
ATOM 3201 C CA . PHE B 1 56 ? -12.641 0.245 8.617 1 95.75 56 PHE B CA 1
ATOM 3202 C C . PHE B 1 56 ? -12.156 0.648 10.008 1 95.75 56 PHE B C 1
ATOM 3204 O O . PHE B 1 56 ? -12.82 0.37 11.008 1 95.75 56 PHE B O 1
ATOM 3211 N N . GLU B 1 57 ? -10.984 1.213 10.039 1 92.12 57 GLU B N 1
ATOM 3212 C CA . GLU B 1 57 ? -10.383 1.569 11.32 1 92.12 57 GLU B CA 1
ATOM 3213 C C . GLU B 1 57 ? -11.273 2.533 12.102 1 92.12 57 GLU B C 1
ATOM 3215 O O . GLU B 1 57 ? -11.453 2.375 13.312 1 92.12 57 GLU B O 1
ATOM 3220 N N . GLU B 1 58 ? -11.836 3.422 11.414 1 87 58 GLU B N 1
ATOM 3221 C CA . GLU B 1 58 ? -12.703 4.402 12.062 1 87 58 GLU B CA 1
ATOM 3222 C C . GLU B 1 58 ? -13.984 3.75 12.562 1 87 58 GLU B C 1
ATOM 3224 O O . GLU B 1 58 ? -14.375 3.941 13.719 1 87 58 GLU B O 1
ATOM 3229 N N . SER B 1 59 ? -14.555 2.98 11.742 1 92.12 59 SER B N 1
ATOM 3230 C CA . SER B 1 59 ? -15.859 2.395 12.047 1 92.12 59 SER B CA 1
ATOM 3231 C C . SER B 1 59 ? -15.758 1.404 13.203 1 92.12 59 SER B C 1
ATOM 3233 O O . SER B 1 59 ? -16.734 1.189 13.93 1 92.12 59 SER B O 1
ATOM 3235 N N . ASN B 1 60 ? -14.539 0.86 13.359 1 95.12 60 ASN B N 1
ATOM 3236 C CA . ASN B 1 60 ? -14.398 -0.196 14.352 1 95.12 60 ASN B CA 1
ATOM 3237 C C . ASN B 1 60 ? -13.508 0.242 15.508 1 95.12 60 ASN B C 1
ATOM 3239 O O . ASN B 1 60 ? -13.336 -0.497 16.484 1 95.12 60 ASN B O 1
ATOM 3243 N N . GLN B 1 61 ? -12.93 1.444 15.336 1 90.62 61 GLN B N 1
ATOM 3244 C CA . GLN B 1 61 ? -12.008 1.954 16.344 1 90.62 61 GLN B CA 1
ATOM 3245 C C . GLN B 1 61 ? -10.867 0.967 16.594 1 90.62 61 GLN B C 1
ATOM 3247 O O . GLN B 1 61 ? -10.586 0.61 17.734 1 90.62 61 GLN B O 1
ATOM 3252 N N . ILE B 1 62 ? -10.352 0.473 15.516 1 93.56 62 ILE B N 1
ATOM 3253 C CA . ILE B 1 62 ? -9.227 -0.459 15.477 1 93.56 62 ILE B CA 1
ATOM 3254 C C . ILE B 1 62 ? -8.125 0.09 14.57 1 93.56 62 ILE B C 1
ATOM 3256 O O . ILE B 1 62 ? -8.414 0.769 13.578 1 93.56 62 ILE B O 1
ATOM 3260 N N . GLN B 1 63 ? -6.914 -0.163 14.961 1 89.69 63 GLN B N 1
ATOM 3261 C CA . GLN B 1 63 ? -5.789 0.056 14.062 1 89.69 63 GLN B CA 1
ATOM 3262 C C . GLN B 1 63 ? -5.277 -1.264 13.484 1 89.69 63 GLN B C 1
ATOM 3264 O O . GLN B 1 63 ? -5.234 -2.275 14.188 1 89.69 63 GLN B O 1
ATOM 3269 N N . VAL B 1 64 ? -4.906 -1.208 12.242 1 93.81 64 VAL B N 1
ATOM 3270 C CA . VAL B 1 64 ? -4.379 -2.412 11.609 1 93.81 64 VAL B CA 1
ATOM 3271 C C . VAL B 1 64 ? -2.902 -2.223 11.281 1 93.81 64 VAL B C 1
ATOM 3273 O O . VAL B 1 64 ? -2.516 -1.205 10.695 1 93.81 64 VAL B O 1
ATOM 3276 N N . GLN B 1 65 ? -2.119 -3.17 11.711 1 89.25 65 GLN B N 1
ATOM 3277 C CA . GLN B 1 65 ? -0.71 -3.24 11.336 1 89.25 65 GLN B CA 1
ATOM 3278 C C . GLN B 1 65 ? -0.445 -4.418 10.406 1 89.25 65 GLN B C 1
ATOM 3280 O O . GLN B 1 65 ? -0.954 -5.516 10.625 1 89.25 65 GLN B O 1
ATOM 3285 N N . PHE B 1 66 ? 0.339 -4.145 9.375 1 90.62 66 PHE B N 1
ATOM 3286 C CA . PHE B 1 66 ? 0.644 -5.184 8.398 1 90.62 66 PHE B CA 1
ATOM 3287 C C . PHE B 1 66 ? 2.047 -5.738 8.617 1 90.62 66 PHE B C 1
ATOM 3289 O O . PHE B 1 66 ? 2.986 -4.98 8.875 1 90.62 66 PHE B O 1
ATOM 3296 N N . LEU B 1 67 ? 2.082 -7.012 8.594 1 89.94 67 LEU B N 1
ATOM 3297 C CA . LEU B 1 67 ? 3.346 -7.734 8.672 1 89.94 67 LEU B CA 1
ATOM 3298 C C . LEU B 1 67 ? 3.533 -8.633 7.457 1 89.94 67 LEU B C 1
ATOM 3300 O O . LEU B 1 67 ? 3.072 -9.773 7.445 1 89.94 67 LEU B O 1
ATOM 3304 N N . GLN B 1 68 ? 4.246 -8.133 6.473 1 87.81 68 GLN B N 1
ATOM 3305 C CA . GLN B 1 68 ? 4.504 -8.906 5.266 1 87.81 68 GLN B CA 1
ATOM 3306 C C . GLN B 1 68 ? 5.727 -9.805 5.438 1 87.81 68 GLN B C 1
ATOM 3308 O O . GLN B 1 68 ? 6.816 -9.32 5.758 1 87.81 68 GLN B O 1
ATOM 3313 N N . LEU B 1 69 ? 5.527 -11.055 5.156 1 88.31 69 LEU B N 1
ATOM 3314 C CA . LEU B 1 69 ? 6.496 -12.039 5.629 1 88.31 69 LEU B CA 1
ATOM 3315 C C . LEU B 1 69 ? 7.109 -12.805 4.461 1 88.31 69 LEU B C 1
ATOM 3317 O O . LEU B 1 69 ? 7.527 -13.953 4.617 1 88.31 69 LEU B O 1
ATOM 3321 N N . GLY B 1 70 ? 7.039 -12.25 3.248 1 85.75 70 GLY B N 1
ATOM 3322 C CA . GLY B 1 70 ? 7.574 -12.93 2.082 1 85.75 70 GLY B CA 1
ATOM 3323 C C . GLY B 1 70 ? 6.5 -13.477 1.164 1 85.75 70 GLY B C 1
ATOM 3324 O O . GLY B 1 70 ? 5.367 -12.992 1.165 1 85.75 70 GLY B O 1
ATOM 3325 N N . ASP B 1 71 ? 6.926 -14.32 0.291 1 89.81 71 ASP B N 1
ATOM 3326 C CA . ASP B 1 71 ? 5.941 -14.961 -0.573 1 89.81 71 ASP B CA 1
ATOM 3327 C C . ASP B 1 71 ? 5.055 -15.922 0.22 1 89.81 71 ASP B C 1
ATOM 3329 O O . ASP B 1 71 ? 5.363 -16.25 1.367 1 89.81 71 ASP B O 1
ATOM 3333 N N . ALA B 1 72 ? 4.004 -16.391 -0.319 1 92.75 72 ALA B N 1
ATOM 3334 C CA . ALA B 1 72 ? 2.916 -17.062 0.394 1 92.75 72 ALA B CA 1
ATOM 3335 C C . ALA B 1 72 ? 3.43 -18.266 1.182 1 92.75 72 ALA B C 1
ATOM 3337 O O . ALA B 1 72 ? 3.102 -18.422 2.359 1 92.75 72 ALA B O 1
ATOM 3338 N N . GLY B 1 73 ? 4.207 -19.156 0.532 1 91.88 73 GLY B N 1
ATOM 3339 C CA . GLY B 1 73 ? 4.758 -20.312 1.228 1 91.88 73 GLY B CA 1
ATOM 3340 C C . GLY B 1 73 ? 5.723 -19.938 2.336 1 91.88 73 GLY B C 1
ATOM 3341 O O . GLY B 1 73 ? 5.684 -20.516 3.424 1 91.88 73 GLY B O 1
ATOM 3342 N N . GLU B 1 74 ? 6.57 -19.016 2.043 1 90.12 74 GLU B N 1
ATOM 3343 C CA . GLU B 1 74 ? 7.508 -18.5 3.037 1 90.12 74 GLU B CA 1
ATOM 3344 C C . GLU B 1 74 ? 6.773 -17.891 4.23 1 90.12 74 GLU B C 1
ATOM 3346 O O . GLU B 1 74 ? 7.133 -18.156 5.383 1 90.12 74 GLU B O 1
ATOM 3351 N N . ALA B 1 75 ? 5.77 -17.109 3.955 1 93.31 75 ALA B N 1
ATOM 3352 C CA . ALA B 1 75 ? 4.977 -16.469 5 1 93.31 75 ALA B CA 1
ATOM 3353 C C . ALA B 1 75 ? 4.297 -17.5 5.887 1 93.31 75 ALA B C 1
ATOM 3355 O O . ALA B 1 75 ? 4.332 -17.406 7.117 1 93.31 75 ALA B O 1
ATOM 3356 N N . LEU B 1 76 ? 3.701 -18.5 5.297 1 95.12 76 LEU B N 1
ATOM 3357 C CA . LEU B 1 76 ? 3.033 -19.547 6.055 1 95.12 76 LEU B CA 1
ATOM 3358 C C . LEU B 1 76 ? 4.016 -20.266 6.984 1 95.12 76 LEU B C 1
ATOM 3360 O O . LEU B 1 76 ? 3.705 -20.516 8.148 1 95.12 76 LEU B O 1
ATOM 3364 N N . ASN B 1 77 ? 5.176 -20.578 6.465 1 93.62 77 ASN B N 1
ATOM 3365 C CA . ASN B 1 77 ? 6.184 -21.25 7.281 1 93.62 77 ASN B CA 1
ATOM 3366 C C . ASN B 1 77 ? 6.559 -20.406 8.5 1 93.62 77 ASN B C 1
ATOM 3368 O O . ASN B 1 77 ? 6.656 -20.938 9.617 1 93.62 77 ASN B O 1
ATOM 3372 N N . LYS B 1 78 ? 6.727 -19.156 8.305 1 91.75 78 LYS B N 1
ATOM 3373 C CA . LYS B 1 78 ? 7.082 -18.266 9.406 1 91.75 78 LYS B CA 1
ATOM 3374 C C . LYS B 1 78 ? 5.961 -18.203 10.445 1 91.75 78 LYS B C 1
ATOM 3376 O O . LYS B 1 78 ? 6.227 -18.172 11.648 1 91.75 78 LYS B O 1
ATOM 3381 N N . VAL B 1 79 ? 4.777 -18.172 9.969 1 96.62 79 VAL B N 1
ATOM 3382 C CA . VAL B 1 79 ? 3.631 -18.125 10.867 1 96.62 79 VAL B CA 1
ATOM 3383 C C . VAL B 1 79 ? 3.539 -19.438 11.656 1 96.62 79 VAL B C 1
ATOM 3385 O O . VAL B 1 79 ? 3.289 -19.438 12.859 1 96.62 79 VAL B O 1
ATOM 3388 N N . ILE B 1 80 ? 3.771 -20.562 11.039 1 96.19 80 ILE B N 1
ATOM 3389 C CA . ILE B 1 80 ? 3.74 -21.875 11.695 1 96.19 80 ILE B CA 1
ATOM 3390 C C . ILE B 1 80 ? 4.84 -21.938 12.758 1 96.19 80 ILE B C 1
ATOM 3392 O O . ILE B 1 80 ? 4.605 -22.406 13.875 1 96.19 80 ILE B O 1
ATOM 3396 N N . LEU B 1 81 ? 6.012 -21.453 12.445 1 94.44 81 LEU B N 1
ATOM 3397 C CA . LEU B 1 81 ? 7.16 -21.516 13.336 1 94.44 81 LEU B CA 1
ATOM 3398 C C . LEU B 1 81 ? 6.941 -20.625 14.562 1 94.44 81 LEU B C 1
ATOM 3400 O O . LEU B 1 81 ? 7.559 -20.844 15.609 1 94.44 81 LEU B O 1
ATOM 3404 N N . SER B 1 82 ? 6.02 -19.656 14.438 1 94.12 82 SER B N 1
ATOM 3405 C CA . SER B 1 82 ? 5.777 -18.719 15.531 1 94.12 82 SER B CA 1
ATOM 3406 C C . SER B 1 82 ? 4.527 -19.094 16.312 1 94.12 82 SER B C 1
ATOM 3408 O O . SER B 1 82 ? 3.975 -18.281 17.047 1 94.12 82 SER B O 1
ATOM 3410 N N . LYS B 1 83 ? 4.055 -20.266 16.203 1 93.75 83 LYS B N 1
ATOM 3411 C CA . LYS B 1 83 ? 2.742 -20.672 16.703 1 93.75 83 LYS B CA 1
ATOM 3412 C C . LYS B 1 83 ? 2.67 -20.516 18.219 1 93.75 83 LYS B C 1
ATOM 3414 O O . LYS B 1 83 ? 1.601 -20.25 18.766 1 93.75 83 LYS B O 1
ATOM 3419 N N . ASP B 1 84 ? 3.748 -20.672 18.969 1 92.88 84 ASP B N 1
ATOM 3420 C CA . ASP B 1 84 ? 3.736 -20.609 20.422 1 92.88 84 ASP B CA 1
ATOM 3421 C C . ASP B 1 84 ? 3.729 -19.156 20.906 1 92.88 84 ASP B C 1
ATOM 3423 O O . ASP B 1 84 ? 3.408 -18.891 22.062 1 92.88 84 ASP B O 1
ATOM 3427 N N . ALA B 1 85 ? 4.164 -18.328 20.078 1 92.62 85 ALA B N 1
ATOM 3428 C CA . ALA B 1 85 ? 4.094 -16.875 20.266 1 92.62 85 ALA B CA 1
ATOM 3429 C C . ALA B 1 85 ? 3.758 -16.172 18.953 1 92.62 85 ALA B C 1
ATOM 3431 O O . ALA B 1 85 ? 4.633 -15.578 18.312 1 92.62 85 ALA B O 1
ATOM 3432 N N . PRO B 1 86 ? 2.57 -16.156 18.656 1 92.75 86 PRO B N 1
ATOM 3433 C CA . PRO B 1 86 ? 2.188 -15.695 17.312 1 92.75 86 PRO B CA 1
ATOM 3434 C C . PRO B 1 86 ? 2.639 -14.266 17.031 1 92.75 86 PRO B C 1
ATOM 3436 O O . PRO B 1 86 ? 2.562 -13.406 17.906 1 92.75 86 PRO B O 1
ATOM 3439 N N . LEU B 1 87 ? 3.039 -14.07 15.812 1 90.25 87 LEU B N 1
ATOM 3440 C CA . LEU B 1 87 ? 3.531 -12.781 15.344 1 90.25 87 LEU B CA 1
ATOM 3441 C C . LEU B 1 87 ? 2.373 -11.852 15 1 90.25 87 LEU B C 1
ATOM 3443 O O . LEU B 1 87 ? 2.564 -10.641 14.875 1 90.25 87 LEU B O 1
ATOM 3447 N N . ALA B 1 88 ? 1.199 -12.438 14.836 1 97 88 ALA B N 1
ATOM 3448 C CA . ALA B 1 88 ? 0.058 -11.688 14.32 1 97 88 ALA B CA 1
ATOM 3449 C C . ALA B 1 88 ? -1.253 -12.219 14.891 1 97 88 ALA B C 1
ATOM 3451 O O . ALA B 1 88 ? -1.262 -13.211 15.625 1 97 88 ALA B O 1
ATOM 3452 N N . ASP B 1 89 ? -2.277 -11.461 14.617 1 98.38 89 ASP B N 1
ATOM 3453 C CA . ASP B 1 89 ? -3.617 -11.852 15.039 1 98.38 89 ASP B CA 1
ATOM 3454 C C . ASP B 1 89 ? -4.348 -12.602 13.93 1 98.38 89 ASP B C 1
ATOM 3456 O O . ASP B 1 89 ? -5.191 -13.461 14.195 1 98.38 89 ASP B O 1
ATOM 3460 N N . VAL B 1 90 ? -4.051 -12.148 12.711 1 98.69 90 VAL B N 1
ATOM 3461 C CA . VAL B 1 90 ? -4.691 -12.656 11.5 1 98.69 90 VAL B CA 1
ATOM 3462 C C . VAL B 1 90 ? -3.625 -13.008 10.469 1 98.69 90 VAL B C 1
ATOM 3464 O O . VAL B 1 90 ? -2.596 -12.336 10.375 1 98.69 90 VAL B O 1
ATOM 3467 N N . PHE B 1 91 ? -3.797 -14.109 9.781 1 98.62 91 PHE B N 1
ATOM 3468 C CA . PHE B 1 91 ? -2.938 -14.422 8.641 1 98.62 91 PHE B CA 1
ATOM 3469 C C . PHE B 1 91 ? -3.752 -14.547 7.363 1 98.62 91 PHE B C 1
ATOM 3471 O O . PHE B 1 91 ? -4.734 -15.289 7.316 1 98.62 91 PHE B O 1
ATOM 3478 N N . PHE B 1 92 ? -3.418 -13.75 6.383 1 98.5 92 PHE B N 1
ATOM 3479 C CA . PHE B 1 92 ? -3.959 -13.82 5.031 1 98.5 92 PHE B CA 1
ATOM 3480 C C . PHE B 1 92 ? -2.898 -14.305 4.051 1 98.5 92 PHE B C 1
ATOM 3482 O O . PHE B 1 92 ? -1.742 -13.883 4.117 1 98.5 92 PHE B O 1
ATOM 3489 N N . GLY B 1 93 ? -3.365 -15.195 3.168 1 95.69 93 GLY B N 1
ATOM 3490 C CA . GLY B 1 93 ? -2.494 -15.477 2.039 1 95.69 93 GLY B CA 1
ATOM 3491 C C . GLY B 1 93 ? -2.23 -16.953 1.844 1 95.69 93 GLY B C 1
ATOM 3492 O O . GLY B 1 93 ? -1.565 -17.359 0.885 1 95.69 93 GLY B O 1
ATOM 3493 N N . VAL B 1 94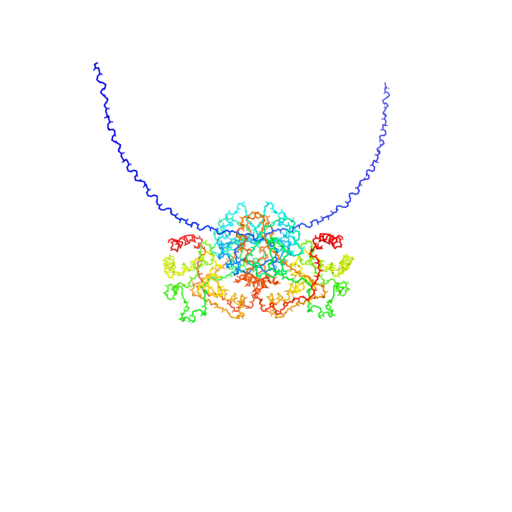 ? -2.832 -17.766 2.744 1 94.38 94 VAL B N 1
ATOM 3494 C CA . VAL B 1 94 ? -2.855 -19.188 2.457 1 94.38 94 VAL B CA 1
ATOM 3495 C C . VAL B 1 94 ? -3.744 -19.469 1.246 1 94.38 94 VAL B C 1
ATOM 3497 O O . VAL B 1 94 ? -4.891 -19 1.194 1 94.38 94 VAL B O 1
ATOM 3500 N N . ASP B 1 95 ? -3.158 -20.188 0.288 1 96.19 95 ASP B N 1
ATOM 3501 C CA . ASP B 1 95 ? -4.039 -20.547 -0.82 1 96.19 95 ASP B CA 1
ATOM 3502 C C . ASP B 1 95 ? -4.309 -22.047 -0.84 1 96.19 95 ASP B C 1
ATOM 3504 O O . ASP B 1 95 ? -3.9 -22.766 0.074 1 96.19 95 ASP B O 1
ATOM 3508 N N . ASN B 1 96 ? -5.105 -22.484 -1.79 1 94.88 96 ASN B N 1
ATOM 3509 C CA . ASN B 1 96 ? -5.535 -23.875 -1.858 1 94.88 96 ASN B CA 1
ATOM 3510 C C . ASN B 1 96 ? -4.371 -24.812 -2.174 1 94.88 96 ASN B C 1
ATOM 3512 O O . ASN B 1 96 ? -4.477 -26.016 -1.99 1 94.88 96 ASN B O 1
ATOM 3516 N N . THR B 1 97 ? -3.262 -24.281 -2.555 1 93 97 THR B N 1
ATOM 3517 C CA . THR B 1 97 ? -2.102 -25.141 -2.746 1 93 97 THR B CA 1
ATOM 3518 C C . THR B 1 97 ? -1.442 -25.469 -1.41 1 93 97 THR B C 1
ATOM 3520 O O . THR B 1 97 ? -0.877 -26.547 -1.238 1 93 97 THR B O 1
ATOM 3523 N N . PHE B 1 98 ? -1.54 -24.578 -0.465 1 92.5 98 PHE B N 1
ATOM 3524 C CA . PHE B 1 98 ? -0.919 -24.75 0.843 1 92.5 98 PHE B CA 1
ATOM 35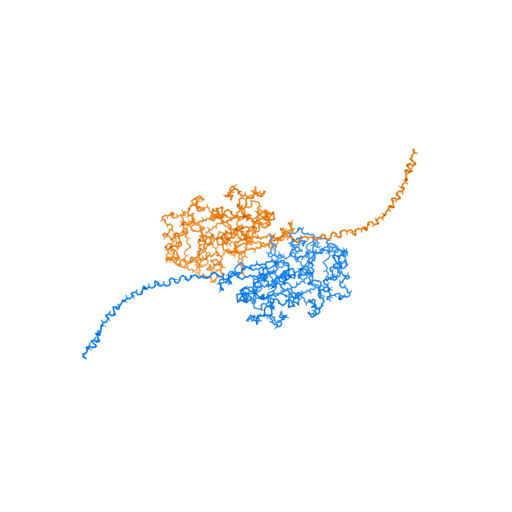25 C C . PHE B 1 98 ? -1.974 -25.016 1.914 1 92.5 98 PHE B C 1
ATOM 3527 O O . PHE B 1 98 ? -1.659 -25.047 3.105 1 92.5 98 PHE B O 1
ATOM 3534 N N . LEU B 1 99 ? -3.174 -25.219 1.617 1 93.88 99 LEU B N 1
ATOM 3535 C CA . LEU B 1 99 ? -4.293 -25.25 2.555 1 93.88 99 LEU B CA 1
ATOM 3536 C C . LEU B 1 99 ? -4.125 -26.375 3.568 1 93.88 99 LEU B C 1
ATOM 3538 O O . LEU B 1 99 ? -4.246 -26.156 4.777 1 93.88 99 LEU B O 1
ATOM 3542 N N . SER B 1 100 ? -3.859 -27.578 3.145 1 92.69 100 SER B N 1
ATOM 3543 C CA . SER B 1 100 ? -3.754 -28.719 4.047 1 92.69 100 SER B CA 1
ATOM 3544 C C . SER B 1 100 ? -2.615 -28.531 5.043 1 92.69 100 SER B C 1
ATOM 3546 O O . SER B 1 100 ? -2.748 -28.891 6.219 1 92.69 100 SER B O 1
ATOM 3548 N N . ARG B 1 101 ? -1.513 -28.031 4.527 1 91.25 101 ARG B N 1
ATOM 3549 C CA . ARG B 1 101 ? -0.393 -27.75 5.422 1 91.25 101 ARG B CA 1
ATOM 3550 C C . ARG B 1 101 ? -0.799 -26.781 6.52 1 91.25 101 ARG B C 1
ATOM 3552 O O . ARG B 1 101 ? -0.449 -26.969 7.688 1 91.25 101 ARG B O 1
ATOM 3559 N N . ALA B 1 102 ? -1.44 -25.75 6.094 1 95.25 102 ALA B N 1
ATOM 3560 C CA . ALA B 1 102 ? -1.896 -24.734 7.039 1 95.25 102 ALA B CA 1
ATOM 3561 C C . ALA B 1 102 ? -2.854 -25.328 8.07 1 95.25 102 ALA B C 1
ATOM 3563 O O . ALA B 1 102 ? -2.732 -25.062 9.266 1 95.25 102 ALA B O 1
ATOM 3564 N N . LEU B 1 103 ? -3.789 -26.125 7.645 1 95.44 103 LEU B N 1
ATOM 3565 C CA . LEU B 1 103 ? -4.789 -26.719 8.531 1 95.44 103 LEU B CA 1
ATOM 3566 C C . LEU B 1 103 ? -4.156 -27.766 9.445 1 95.44 103 LEU B C 1
ATOM 3568 O O . LEU B 1 103 ? -4.504 -27.844 10.625 1 95.44 103 LEU B O 1
ATOM 3572 N N . ASP B 1 104 ? -3.184 -28.516 8.977 1 94.25 104 ASP B N 1
ATOM 3573 C CA . ASP B 1 104 ? -2.508 -29.547 9.758 1 94.25 104 ASP B CA 1
ATOM 3574 C C . ASP B 1 104 ? -1.66 -28.922 10.867 1 94.25 104 ASP B C 1
ATOM 3576 O O . ASP B 1 104 ? -1.456 -29.547 11.914 1 94.25 104 ASP B O 1
ATOM 3580 N N . ALA B 1 105 ? -1.174 -27.766 10.602 1 96.19 105 ALA B N 1
ATOM 3581 C CA . ALA B 1 105 ? -0.347 -27.078 11.594 1 96.19 105 ALA B CA 1
ATOM 3582 C C . ALA B 1 105 ? -1.181 -26.641 12.797 1 96.19 105 ALA B C 1
ATOM 3584 O O . ALA B 1 105 ? -0.634 -26.297 13.844 1 96.19 105 ALA B O 1
ATOM 3585 N N . ASP B 1 106 ? -2.531 -26.578 12.664 1 97.25 106 ASP B N 1
ATOM 3586 C CA . ASP B 1 106 ? -3.477 -26.312 13.742 1 97.25 106 ASP B CA 1
ATOM 3587 C C . ASP B 1 106 ? -3.193 -24.953 14.391 1 97.25 106 ASP B C 1
ATOM 3589 O O . ASP B 1 106 ? -3.129 -24.844 15.617 1 97.25 106 ASP B O 1
ATOM 3593 N N . ILE B 1 107 ? -3.031 -23.984 13.57 1 98.06 107 ILE B N 1
ATOM 3594 C CA . ILE B 1 107 ? -2.645 -22.672 14.07 1 98.06 107 ILE B CA 1
ATOM 3595 C C . ILE B 1 107 ? -3.809 -21.688 13.914 1 98.06 107 ILE B C 1
ATOM 3597 O O . ILE B 1 107 ? -3.695 -20.516 14.281 1 98.06 107 ILE B O 1
ATOM 3601 N N . PHE B 1 108 ? -4.926 -22.094 13.461 1 98.44 108 PHE B N 1
ATOM 3602 C CA . PHE B 1 108 ? -6.055 -21.219 13.203 1 98.44 108 PHE B CA 1
ATOM 3603 C C . PHE B 1 108 ? -7.234 -21.562 14.102 1 98.44 108 PHE B C 1
ATOM 3605 O O . PHE B 1 108 ? -7.484 -22.734 14.375 1 98.44 108 PHE B O 1
ATOM 3612 N N . GLU B 1 109 ? -7.965 -20.547 14.508 1 98.19 109 GLU B N 1
ATOM 3613 C CA . GLU B 1 109 ? -9.227 -20.688 15.219 1 98.19 109 GLU B CA 1
ATOM 3614 C C . GLU B 1 109 ? -10.414 -20.656 14.258 1 98.19 109 GLU B C 1
ATOM 3616 O O . GLU B 1 109 ? -10.438 -19.844 13.336 1 98.19 109 GLU B O 1
ATOM 3621 N N . PRO B 1 110 ? -11.375 -21.578 14.516 1 98.5 110 PRO B N 1
ATOM 3622 C CA . PRO B 1 110 ? -12.586 -21.484 13.695 1 98.5 110 PRO B CA 1
ATOM 3623 C C . PRO B 1 110 ? -13.359 -20.188 13.914 1 98.5 110 PRO B C 1
ATOM 3625 O O . PRO B 1 110 ? -13.438 -19.703 15.047 1 98.5 110 PRO B O 1
ATOM 3628 N N . TYR B 1 111 ? -13.859 -19.625 12.875 1 98.69 111 TYR B N 1
ATOM 3629 C CA . TYR B 1 111 ? -14.727 -18.453 12.906 1 98.69 111 TYR B CA 1
ATOM 3630 C C . TYR B 1 111 ? -15.742 -18.5 11.773 1 98.69 111 TYR B C 1
ATOM 3632 O O . TYR B 1 111 ? -15.359 -18.5 10.594 1 98.69 111 TYR B O 1
ATOM 3640 N N . THR B 1 112 ? -17.016 -18.5 12.117 1 98.56 112 THR B N 1
ATOM 3641 C CA . THR B 1 112 ? -18.078 -18.469 11.125 1 98.56 112 THR B CA 1
ATOM 3642 C C . THR B 1 112 ? -18.578 -17.047 10.906 1 98.56 112 THR B C 1
ATOM 3644 O O . THR B 1 112 ? -19.516 -16.594 11.57 1 98.56 112 THR B O 1
ATOM 3647 N N . SER B 1 113 ? -17.984 -16.406 10.031 1 98.62 113 SER B N 1
ATOM 3648 C CA . SER B 1 113 ? -18.391 -15.039 9.703 1 98.62 113 SER B CA 1
ATOM 3649 C C . SER B 1 113 ? -19.812 -15 9.172 1 98.62 113 SER B C 1
ATOM 3651 O O . SER B 1 113 ? -20.219 -15.852 8.383 1 98.62 113 SER B O 1
ATOM 3653 N N . PRO B 1 114 ? -20.547 -13.992 9.531 1 98.25 114 PRO B N 1
ATOM 3654 C CA . PRO B 1 114 ? -21.875 -13.836 8.953 1 98.25 114 PRO B CA 1
ATOM 3655 C C . PRO B 1 114 ? -21.844 -13.523 7.461 1 98.25 114 PRO B C 1
ATOM 3657 O O . PRO B 1 114 ? -22.844 -13.703 6.766 1 98.25 114 PRO B O 1
ATOM 3660 N N . LEU B 1 115 ? -20.734 -13.125 6.961 1 98.56 115 LEU B N 1
ATOM 3661 C CA . LEU B 1 115 ? -20.609 -12.719 5.562 1 98.56 115 LEU B CA 1
ATOM 3662 C C . LEU B 1 115 ? -20.359 -13.922 4.664 1 98.56 115 LEU B C 1
ATOM 3664 O O . LEU B 1 115 ? -20.391 -13.805 3.438 1 98.56 115 LEU B O 1
ATOM 3668 N N . LEU B 1 116 ? -20.172 -15.086 5.234 1 98.56 116 LEU B N 1
ATOM 3669 C CA . LEU B 1 116 ? -19.953 -16.281 4.441 1 98.56 116 LEU B CA 1
ATOM 3670 C C . LEU B 1 116 ? -21.156 -16.562 3.531 1 98.56 116 LEU B C 1
ATOM 3672 O O . LEU B 1 116 ? -21 -17.203 2.488 1 98.56 116 LEU B O 1
ATOM 3676 N N . ASP B 1 117 ? -22.297 -16.031 3.885 1 97.81 117 ASP B N 1
ATOM 3677 C CA . ASP B 1 117 ? -23.5 -16.203 3.072 1 97.81 117 ASP B CA 1
ATOM 3678 C C . ASP B 1 117 ? -23.359 -15.461 1.739 1 97.81 117 ASP B C 1
ATOM 3680 O O . ASP B 1 117 ? -24.094 -15.742 0.79 1 97.81 117 ASP B O 1
ATOM 3684 N N . GLN B 1 118 ? -22.453 -14.531 1.666 1 98.5 118 GLN B N 1
ATOM 3685 C CA . GLN B 1 118 ? -22.266 -13.727 0.467 1 98.5 118 GLN B CA 1
ATOM 3686 C C . GLN B 1 118 ? -21.047 -14.203 -0.327 1 98.5 118 GLN B C 1
ATOM 3688 O O . GLN B 1 118 ? -20.672 -13.594 -1.335 1 98.5 118 GLN B O 1
ATOM 3693 N N . ILE B 1 119 ? -20.438 -15.273 0.116 1 98.62 119 ILE B N 1
ATOM 3694 C CA . ILE B 1 119 ? -19.281 -15.836 -0.553 1 98.62 119 ILE B CA 1
ATOM 3695 C C . ILE B 1 119 ? -19.703 -17.062 -1.376 1 9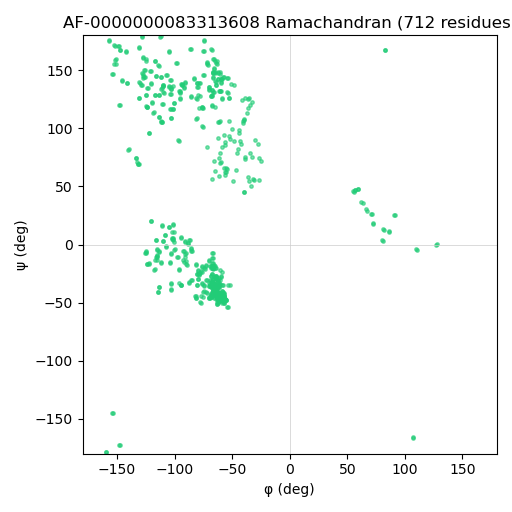8.62 119 ILE B C 1
ATOM 3697 O O . ILE B 1 119 ? -20.5 -17.875 -0.917 1 98.62 119 ILE B O 1
ATOM 3701 N N . ASP B 1 120 ? -19.219 -17.156 -2.553 1 96.31 120 ASP B N 1
ATOM 3702 C CA . ASP B 1 120 ? -19.484 -18.297 -3.42 1 96.31 120 ASP B CA 1
ATOM 3703 C C . ASP B 1 120 ? -19.125 -19.609 -2.725 1 96.31 120 ASP B C 1
ATOM 3705 O O . ASP B 1 120 ? -18.016 -19.781 -2.223 1 96.31 120 ASP B O 1
ATOM 3709 N N . ASP B 1 121 ? -20.016 -20.594 -2.752 1 96.06 121 ASP B N 1
ATOM 3710 C CA . ASP B 1 121 ? -19.844 -21.859 -2.061 1 96.06 121 ASP B CA 1
ATOM 3711 C C . ASP B 1 121 ? -18.656 -22.641 -2.643 1 96.06 121 ASP B C 1
ATOM 3713 O O . ASP B 1 121 ? -17.969 -23.359 -1.921 1 96.06 121 ASP B O 1
ATOM 3717 N N . GLU B 1 122 ? -18.375 -22.438 -3.883 1 94.88 122 GLU B N 1
ATOM 3718 C CA . GLU B 1 122 ? -17.312 -23.172 -4.555 1 94.88 122 GLU B CA 1
ATOM 3719 C C . GLU B 1 122 ? -15.945 -22.797 -3.99 1 94.88 122 GLU B C 1
ATOM 3721 O O . GLU B 1 122 ? -14.969 -23.516 -4.172 1 94.88 122 GLU B O 1
ATOM 3726 N N . LEU B 1 123 ? -15.891 -21.656 -3.314 1 97.38 123 LEU B N 1
ATOM 3727 C CA . LEU B 1 123 ? -14.617 -21.172 -2.795 1 97.38 123 LEU B CA 1
ATOM 3728 C C . LEU B 1 123 ? -14.391 -21.672 -1.367 1 97.38 123 LEU B C 1
ATOM 3730 O O . LEU B 1 123 ? -13.281 -21.562 -0.839 1 97.38 123 LEU B O 1
ATOM 3734 N N . LYS B 1 124 ? -15.422 -22.141 -0.76 1 97.25 124 LYS B N 1
ATOM 3735 C CA . LYS B 1 124 ? -15.336 -22.609 0.623 1 97.25 124 LYS B CA 1
ATOM 3736 C C . LYS B 1 124 ? -14.766 -24.016 0.696 1 97.25 124 LYS B C 1
ATOM 3738 O O . LYS B 1 124 ? -15.469 -25 0.439 1 97.25 124 LYS B O 1
ATOM 3743 N N . LEU B 1 125 ? -13.508 -24.109 1.193 1 95.19 125 LEU B N 1
ATOM 3744 C CA . LEU B 1 125 ? -12.828 -25.406 1.105 1 95.19 125 LEU B CA 1
ATOM 3745 C C . LEU B 1 125 ? -12.57 -25.969 2.494 1 95.19 125 LEU B C 1
ATOM 3747 O O . LEU B 1 125 ? -12.133 -27.125 2.627 1 95.19 125 LEU B O 1
ATOM 3751 N N . ASP B 1 126 ? -12.781 -25.219 3.553 1 96.19 126 ASP B N 1
ATOM 3752 C CA . ASP B 1 126 ? -12.594 -25.672 4.926 1 96.19 126 ASP B CA 1
ATOM 3753 C C . ASP B 1 126 ? -13.93 -25.766 5.664 1 96.19 126 ASP B C 1
ATOM 3755 O O . ASP B 1 126 ? -14.43 -24.766 6.172 1 96.19 126 ASP B O 1
ATOM 3759 N N . PRO B 1 127 ? -14.461 -26.875 5.902 1 95.31 127 PRO B N 1
ATOM 3760 C CA . PRO B 1 127 ? -15.781 -27.031 6.523 1 95.31 127 PRO B CA 1
ATOM 3761 C C . PRO B 1 127 ? -15.828 -26.5 7.953 1 95.31 127 PRO B C 1
ATOM 3763 O O . PRO B 1 127 ? -16.906 -26.188 8.469 1 95.31 127 PRO B O 1
ATOM 3766 N N . GLU B 1 128 ? -14.703 -26.375 8.578 1 97.38 128 GLU B N 1
ATOM 3767 C CA . GLU B 1 128 ? -14.688 -25.906 9.961 1 97.38 128 GLU B CA 1
ATOM 3768 C C . GLU B 1 128 ? -14.523 -24.391 10.023 1 97.38 128 GLU B C 1
ATOM 3770 O O . GLU B 1 128 ? -14.547 -23.797 11.109 1 97.38 128 GLU B O 1
ATOM 3775 N N . ASN B 1 129 ? -14.32 -23.75 8.938 1 98.44 129 ASN B N 1
ATOM 3776 C CA . ASN B 1 129 ? -14.211 -22.297 8.805 1 98.44 129 ASN B CA 1
ATOM 3777 C C . ASN B 1 129 ? -13.031 -21.75 9.594 1 98.44 129 ASN B C 1
ATOM 3779 O O . ASN B 1 129 ? -13.133 -20.703 10.242 1 98.44 129 ASN B O 1
ATOM 3783 N N . ARG B 1 130 ? -11.945 -22.547 9.586 1 98.44 130 ARG B N 1
ATOM 3784 C CA . ARG B 1 130 ? -10.695 -22 10.109 1 98.44 130 ARG B CA 1
ATOM 3785 C C . ARG B 1 130 ? -10.062 -21.047 9.117 1 98.44 130 ARG B C 1
ATOM 3787 O O . ARG B 1 130 ? -9.414 -20.078 9.516 1 98.44 130 ARG B O 1
ATOM 3794 N N . LEU B 1 131 ? -10.219 -21.312 7.898 1 98.62 131 LEU B N 1
ATOM 3795 C CA . LEU B 1 131 ? -9.734 -20.5 6.793 1 98.62 131 LEU B CA 1
ATOM 3796 C C . LEU B 1 131 ? -10.875 -20.109 5.855 1 98.62 131 LEU B C 1
ATOM 3798 O O . LEU B 1 131 ? -11.531 -20.984 5.285 1 98.62 131 LEU B O 1
ATOM 3802 N N . LEU B 1 132 ? -11.109 -18.797 5.738 1 98.88 132 LEU B N 1
ATOM 3803 C CA . LEU B 1 132 ? -12.219 -18.281 4.941 1 98.88 132 LEU B CA 1
ATOM 3804 C C . LEU B 1 132 ? -11.711 -17.703 3.625 1 98.88 132 LEU B C 1
ATOM 3806 O O . LEU B 1 132 ? -10.688 -17.016 3.598 1 98.88 132 LEU B O 1
ATOM 3810 N N . PRO B 1 133 ? -12.383 -18 2.516 1 98.75 133 PRO B N 1
ATOM 3811 C CA . PRO B 1 133 ? -11.93 -17.484 1.222 1 98.75 133 PRO B CA 1
ATOM 3812 C C . PRO B 1 133 ? -12.125 -15.977 1.081 1 98.75 133 PRO B C 1
ATOM 3814 O O . PRO B 1 133 ? -13.18 -15.453 1.434 1 98.75 133 PRO B O 1
ATOM 3817 N N . VAL B 1 134 ? -11.117 -15.258 0.556 1 98.81 134 VAL B N 1
ATOM 3818 C CA . VAL B 1 134 ? -11.148 -13.812 0.408 1 98.81 134 VAL B CA 1
ATOM 3819 C C . VAL B 1 134 ? -11.141 -13.438 -1.073 1 98.81 134 VAL B C 1
ATOM 3821 O O . VAL B 1 134 ? -11.797 -12.477 -1.482 1 98.81 134 VAL B O 1
ATOM 3824 N N . ASP B 1 135 ? -10.359 -14.117 -1.873 1 98.69 135 ASP B N 1
ATOM 3825 C CA . ASP B 1 135 ? -10.219 -13.82 -3.297 1 98.69 135 ASP B CA 1
ATOM 3826 C C . ASP B 1 135 ? -9.836 -15.078 -4.082 1 98.69 135 ASP B C 1
ATOM 3828 O O . ASP B 1 135 ? -9.664 -16.156 -3.5 1 98.69 135 ASP B O 1
ATOM 3832 N N . TYR B 1 136 ? -9.852 -14.961 -5.375 1 98.06 136 TYR B N 1
ATOM 3833 C CA . TYR B 1 136 ? -9.414 -16.062 -6.238 1 98.06 136 TYR B CA 1
ATOM 3834 C C . TYR B 1 136 ? -8.867 -15.523 -7.555 1 98.06 136 TYR B C 1
ATOM 3836 O O . TYR B 1 136 ? -9.078 -14.359 -7.898 1 98.06 136 TYR B O 1
ATOM 3844 N N . GLY B 1 137 ? -8.117 -16.297 -8.164 1 97.56 137 GLY B N 1
ATOM 3845 C CA . GLY B 1 137 ? -7.539 -16 -9.469 1 97.56 137 GLY B CA 1
ATOM 3846 C C . GLY B 1 137 ? -7.086 -17.25 -10.211 1 97.56 137 GLY B C 1
ATOM 3847 O O . GLY B 1 137 ? -7.328 -18.359 -9.766 1 97.56 137 GLY B O 1
ATOM 3848 N N . TYR B 1 138 ? -6.543 -17 -11.352 1 98 138 TYR B N 1
ATOM 3849 C CA . TYR B 1 138 ? -6.043 -18.094 -12.188 1 98 138 TYR B CA 1
ATOM 3850 C C . TYR B 1 138 ? -4.574 -17.891 -12.531 1 98 138 TYR B C 1
ATOM 3852 O O . TYR B 1 138 ? -4.211 -16.891 -13.164 1 98 138 TYR B O 1
ATOM 3860 N N . VAL B 1 139 ? -3.809 -18.875 -12.062 1 98.12 139 VAL B N 1
ATOM 3861 C CA . VAL B 1 139 ? -2.395 -18.859 -12.414 1 98.12 139 VAL B CA 1
ATOM 3862 C C . VAL B 1 139 ? -2.209 -19.438 -13.812 1 98.12 139 VAL B C 1
ATOM 3864 O O . VAL B 1 139 ? -2.723 -20.516 -14.117 1 98.12 139 VAL B O 1
ATOM 3867 N N . ASN B 1 140 ? -1.568 -18.703 -14.68 1 97.81 140 ASN B N 1
ATOM 3868 C CA . ASN B 1 140 ? -1.289 -19.094 -16.047 1 97.81 140 ASN B CA 1
ATOM 3869 C C . ASN B 1 140 ? 0.025 -18.516 -16.562 1 97.81 140 ASN B C 1
ATOM 3871 O O . ASN B 1 140 ? 0.861 -18.078 -15.758 1 97.81 140 ASN B O 1
ATOM 3875 N N . LEU B 1 141 ? 0.304 -18.688 -17.828 1 98.31 141 LEU B N 1
ATOM 3876 C CA . LEU B 1 141 ? 1.451 -18.062 -18.484 1 98.31 141 LEU B CA 1
ATOM 3877 C C . LEU B 1 141 ? 1.066 -16.734 -19.094 1 98.31 141 LEU B C 1
ATOM 3879 O O . LEU B 1 141 ? -0.023 -16.578 -19.656 1 98.31 141 LEU B O 1
ATOM 3883 N N . ASN B 1 142 ? 1.877 -15.758 -18.891 1 98.5 142 ASN B N 1
ATOM 3884 C CA . ASN B 1 142 ? 1.789 -14.484 -19.594 1 98.5 142 ASN B CA 1
ATOM 3885 C C . ASN B 1 142 ? 2.967 -14.281 -20.547 1 98.5 142 ASN B C 1
ATOM 3887 O O . ASN B 1 142 ? 4.09 -14.688 -20.234 1 98.5 142 ASN B O 1
ATOM 3891 N N . ALA B 1 143 ? 2.721 -13.656 -21.672 1 98.75 143 ALA B N 1
ATOM 3892 C CA . ALA B 1 143 ? 3.75 -13.43 -22.688 1 98.75 143 ALA B CA 1
ATOM 3893 C C . ALA B 1 143 ? 3.814 -11.953 -23.078 1 98.75 143 ALA B C 1
ATOM 3895 O O . ALA B 1 143 ? 2.791 -11.266 -23.078 1 98.75 143 ALA B O 1
ATOM 3896 N N . ASP B 1 144 ? 5.02 -11.531 -23.312 1 98.06 144 ASP B N 1
ATOM 3897 C CA . ASP B 1 144 ? 5.254 -10.227 -23.938 1 98.06 144 ASP B CA 1
ATOM 3898 C C . ASP B 1 144 ? 4.941 -10.273 -25.438 1 98.06 144 ASP B C 1
ATOM 3900 O O . ASP B 1 144 ? 5.793 -10.648 -26.25 1 98.06 144 ASP B O 1
ATOM 3904 N N . ARG B 1 145 ? 3.807 -9.781 -25.781 1 96.56 145 ARG B N 1
ATOM 3905 C CA . ARG B 1 145 ? 3.318 -9.891 -27.141 1 96.56 145 ARG B CA 1
ATOM 3906 C C . ARG B 1 145 ? 4.258 -9.188 -28.125 1 96.56 145 ARG B C 1
ATOM 3908 O O . ARG B 1 145 ? 4.621 -9.75 -29.156 1 96.56 145 ARG B O 1
ATOM 3915 N N . ALA B 1 146 ? 4.617 -8.016 -27.812 1 96.25 146 ALA B N 1
ATOM 3916 C CA . ALA B 1 146 ? 5.469 -7.227 -28.688 1 96.25 146 ALA B CA 1
ATOM 3917 C C . ALA B 1 146 ? 6.82 -7.898 -28.906 1 96.25 146 ALA B C 1
ATOM 3919 O O . ALA B 1 146 ? 7.355 -7.898 -30.016 1 96.25 146 ALA B O 1
ATOM 3920 N N . TRP B 1 147 ? 7.414 -8.414 -27.875 1 97.56 147 TRP B N 1
ATOM 3921 C CA . TRP B 1 147 ? 8.695 -9.109 -27.953 1 97.56 147 TRP B CA 1
ATOM 3922 C C . TRP B 1 147 ? 8.633 -10.258 -28.953 1 97.56 147 TRP B C 1
ATOM 3924 O O . TRP B 1 147 ? 9.516 -10.391 -29.812 1 97.56 147 TRP B O 1
ATOM 3934 N N . PHE B 1 148 ? 7.617 -11.078 -28.906 1 98.31 148 PHE B N 1
ATOM 3935 C CA . PHE B 1 148 ? 7.457 -12.242 -29.781 1 98.31 148 PHE B CA 1
ATOM 3936 C C . PHE B 1 148 ? 7.199 -11.805 -31.219 1 98.31 148 PHE B C 1
ATOM 3938 O O . PHE B 1 148 ? 7.766 -12.375 -32.156 1 98.31 148 PHE B O 1
ATOM 3945 N N . GLU B 1 149 ? 6.348 -10.797 -31.422 1 97.69 149 GLU B N 1
ATOM 3946 C CA . GLU B 1 149 ? 6.039 -10.289 -32.75 1 97.69 149 GLU B CA 1
ATOM 3947 C C . GLU B 1 149 ? 7.289 -9.75 -33.438 1 97.69 149 GLU B C 1
ATOM 3949 O O . GLU B 1 149 ? 7.539 -10.055 -34.625 1 97.69 149 GLU B O 1
ATOM 3954 N N . GLU B 1 150 ? 8.062 -9 -32.75 1 97.75 150 GLU B N 1
ATOM 3955 C CA . GLU B 1 150 ? 9.273 -8.391 -33.281 1 97.75 150 GLU B CA 1
ATOM 3956 C C . GLU B 1 150 ? 10.266 -9.453 -33.75 1 97.75 150 GLU B C 1
ATOM 3958 O O . GLU B 1 150 ? 11.023 -9.242 -34.688 1 97.75 150 GLU B O 1
ATOM 39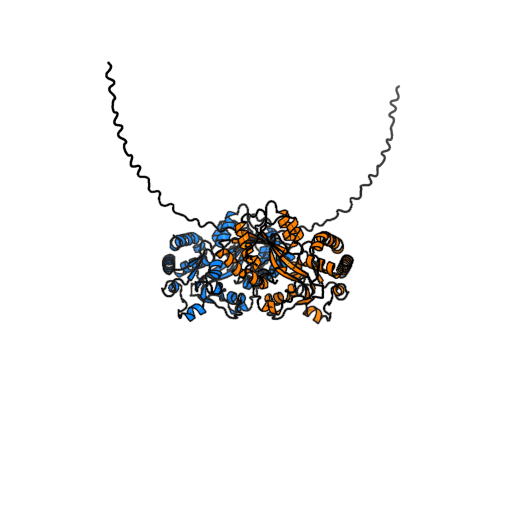63 N N . ARG B 1 151 ? 10.234 -10.516 -33.156 1 97.44 151 ARG B N 1
ATOM 3964 C CA . ARG B 1 151 ? 11.234 -11.555 -33.438 1 97.44 151 ARG B CA 1
ATOM 3965 C C . ARG B 1 151 ? 10.656 -12.656 -34.312 1 97.44 151 ARG B C 1
ATOM 3967 O O . ARG B 1 151 ? 11.375 -13.562 -34.75 1 97.44 151 ARG B O 1
ATOM 3974 N N . GLY B 1 152 ? 9.422 -12.602 -34.531 1 97.75 152 GLY B N 1
ATOM 3975 C CA . GLY B 1 152 ? 8.75 -13.57 -35.375 1 97.75 152 GLY B CA 1
ATOM 3976 C C . GLY B 1 152 ? 8.648 -14.945 -34.75 1 97.75 152 GLY B C 1
ATOM 3977 O O . GLY B 1 152 ? 8.656 -15.953 -35.469 1 97.75 152 GLY B O 1
ATOM 3978 N N . ILE B 1 153 ? 8.648 -15.055 -33.531 1 98.25 153 ILE B N 1
ATOM 3979 C CA . ILE B 1 153 ? 8.461 -16.312 -32.812 1 98.25 153 ILE B CA 1
ATOM 3980 C C . ILE B 1 153 ? 6.996 -16.453 -32.438 1 98.25 153 ILE B C 1
ATOM 3982 O O . ILE B 1 153 ? 6.41 -15.547 -31.828 1 98.25 153 ILE B O 1
ATOM 3986 N N . PRO B 1 154 ? 6.363 -17.531 -32.781 1 97.94 154 PRO B N 1
ATOM 3987 C CA . PRO B 1 154 ? 4.977 -17.719 -32.344 1 97.94 154 PRO B CA 1
ATOM 3988 C C . PRO B 1 154 ? 4.848 -17.875 -30.844 1 97.94 154 PRO B C 1
ATOM 3990 O O . PRO B 1 154 ? 5.77 -18.359 -30.188 1 97.94 154 PRO B O 1
ATOM 3993 N N . LEU B 1 155 ? 3.713 -17.469 -30.328 1 98.31 155 LEU B N 1
ATOM 3994 C CA . LEU B 1 155 ? 3.432 -17.719 -28.922 1 98.31 155 LEU B CA 1
ATOM 3995 C C . LEU B 1 155 ? 3.268 -19.219 -28.656 1 98.31 155 LEU B C 1
ATOM 3997 O O . LEU B 1 155 ? 2.74 -19.938 -29.5 1 98.31 155 LEU B O 1
ATOM 4001 N N . PRO B 1 156 ? 3.74 -19.672 -27.5 1 98.12 156 PRO B N 1
ATOM 4002 C CA . PRO B 1 156 ? 3.465 -21.062 -27.188 1 98.12 156 PRO B CA 1
ATOM 4003 C C . PRO B 1 156 ? 1.97 -21.375 -27.109 1 98.12 156 PRO B C 1
ATOM 4005 O O . PRO B 1 156 ? 1.188 -20.547 -26.641 1 98.12 156 PRO B O 1
ATOM 4008 N N . GLN B 1 157 ? 1.57 -22.594 -27.469 1 96.25 157 GLN B N 1
ATOM 4009 C CA . GLN B 1 157 ? 0.162 -22.969 -27.516 1 96.25 157 GLN B CA 1
ATOM 4010 C C . GLN B 1 157 ? -0.139 -24.078 -26.516 1 96.25 157 GLN B C 1
ATOM 4012 O O . GLN B 1 157 ? -1.303 -24.406 -26.281 1 96.25 157 GLN B O 1
ATOM 4017 N N . SER B 1 158 ? 0.897 -24.656 -26.031 1 97 158 SER B N 1
ATOM 4018 C CA . SER B 1 158 ? 0.806 -25.75 -25.078 1 97 158 SER B CA 1
ATOM 4019 C C . SER B 1 158 ? 1.978 -25.719 -24.094 1 97 158 SER B C 1
ATOM 4021 O O . SER B 1 158 ? 2.947 -24.984 -24.297 1 97 158 SER B O 1
ATOM 4023 N N . LEU B 1 159 ? 1.853 -26.516 -23.031 1 98 159 LEU B N 1
ATOM 4024 C CA . LEU B 1 159 ? 2.979 -26.609 -22.109 1 98 159 LEU B CA 1
ATOM 4025 C C . LEU B 1 159 ? 4.172 -27.281 -22.781 1 98 159 LEU B C 1
ATOM 4027 O O . LEU B 1 159 ? 5.324 -26.938 -22.5 1 98 159 LEU B O 1
ATOM 4031 N N . GLU B 1 160 ? 3.924 -28.203 -23.766 1 98 160 GLU B N 1
ATOM 4032 C CA . GLU B 1 160 ? 4.984 -28.891 -24.484 1 98 160 GLU B CA 1
ATOM 4033 C C . GLU B 1 160 ? 5.828 -27.906 -25.297 1 98 160 GLU B C 1
ATOM 4035 O O . GLU B 1 160 ? 7.031 -28.109 -25.469 1 98 160 GLU B O 1
ATOM 4040 N N . ASP B 1 161 ? 5.203 -26.844 -25.703 1 98.31 161 ASP B N 1
ATOM 4041 C CA . ASP B 1 161 ? 5.922 -25.875 -26.516 1 98.31 161 ASP B CA 1
ATOM 4042 C C . ASP B 1 161 ? 7.059 -25.219 -25.719 1 98.31 161 ASP B C 1
ATOM 4044 O O . ASP B 1 161 ? 8.086 -24.844 -26.281 1 98.31 161 ASP B O 1
ATOM 4048 N N . LEU B 1 162 ? 6.941 -25.125 -24.453 1 98.56 162 LEU B N 1
ATOM 4049 C CA . LEU B 1 162 ? 7.867 -24.391 -23.609 1 98.56 162 LEU B CA 1
ATOM 4050 C C . LEU B 1 162 ? 9.242 -25.062 -23.594 1 98.56 162 LEU B C 1
ATOM 4052 O O . LEU B 1 162 ? 10.234 -24.438 -23.219 1 98.56 162 LEU B O 1
ATOM 4056 N N . ILE B 1 163 ? 9.297 -26.359 -23.953 1 98.38 163 ILE B N 1
ATOM 4057 C CA . ILE B 1 163 ? 10.57 -27.078 -23.891 1 98.38 163 ILE B CA 1
ATOM 4058 C C . ILE B 1 163 ? 11.172 -27.172 -25.297 1 98.38 163 ILE B C 1
ATOM 4060 O O . ILE B 1 163 ? 12.203 -27.828 -25.484 1 98.38 163 ILE B O 1
ATOM 4064 N N . LYS B 1 164 ? 10.547 -26.594 -26.297 1 98.38 164 LYS B N 1
ATOM 4065 C CA . LYS B 1 164 ? 11.133 -26.516 -27.641 1 98.38 164 LYS B CA 1
ATOM 4066 C C . LYS B 1 164 ? 12.297 -25.531 -27.672 1 98.38 164 LYS B C 1
ATOM 4068 O O . LYS B 1 164 ? 12.305 -24.547 -26.938 1 98.38 164 LYS B O 1
ATOM 4073 N N . PRO B 1 165 ? 13.234 -25.734 -28.625 1 98.19 165 PRO B N 1
ATOM 4074 C CA . PRO B 1 165 ? 14.43 -24.891 -28.688 1 98.19 165 PRO B CA 1
ATOM 4075 C C . PRO B 1 165 ? 14.109 -23.422 -28.984 1 98.19 165 PRO B C 1
ATOM 4077 O O . PRO B 1 165 ? 14.828 -22.531 -28.531 1 98.19 165 PRO B O 1
ATOM 4080 N N . GLU B 1 166 ? 13.07 -23.125 -29.656 1 97.81 166 GLU B N 1
ATOM 4081 C CA . GLU B 1 166 ? 12.727 -21.75 -30.016 1 97.81 166 GLU B CA 1
ATOM 4082 C C . GLU B 1 166 ? 12.297 -20.953 -28.797 1 97.81 166 GLU B C 1
ATOM 4084 O O . GLU B 1 166 ? 12.266 -19.719 -28.828 1 97.81 166 GLU B O 1
ATOM 4089 N N . TYR B 1 167 ? 12.016 -21.641 -27.672 1 98.56 167 TYR B N 1
ATOM 4090 C CA . TYR B 1 167 ? 11.609 -20.938 -26.453 1 98.56 167 TYR B CA 1
ATOM 4091 C C . TYR B 1 167 ? 12.688 -21.047 -25.391 1 98.56 167 TYR B C 1
ATOM 4093 O O . TYR B 1 167 ? 12.414 -20.812 -24.203 1 98.56 167 TYR B O 1
ATOM 4101 N N . ALA B 1 168 ? 13.953 -21.422 -25.797 1 98.5 168 ALA B N 1
ATOM 4102 C CA . ALA B 1 168 ? 15.07 -21.531 -24.859 1 98.5 168 ALA B CA 1
ATOM 4103 C C . ALA B 1 168 ? 15.367 -20.188 -24.188 1 98.5 168 ALA B C 1
ATOM 4105 O O . ALA B 1 168 ? 15.398 -19.156 -24.844 1 98.5 168 ALA B O 1
ATOM 4106 N N . ASN B 1 169 ? 15.508 -20.219 -22.875 1 98.5 169 ASN B N 1
ATOM 4107 C CA . ASN B 1 169 ? 15.914 -19.109 -22.031 1 98.5 169 ASN B CA 1
ATOM 4108 C C . ASN B 1 169 ? 14.867 -18 -22.031 1 98.5 169 ASN B C 1
ATOM 4110 O O . ASN B 1 169 ? 15.195 -16.828 -21.812 1 98.5 169 ASN B O 1
ATOM 4114 N N . LEU B 1 170 ? 13.555 -18.359 -22.203 1 98.81 170 LEU B N 1
ATOM 4115 C CA . LEU B 1 170 ? 12.57 -17.297 -22.344 1 98.81 170 LEU B CA 1
ATOM 4116 C C . LEU B 1 170 ? 11.633 -17.25 -21.141 1 98.81 170 LEU B C 1
ATOM 4118 O O . LEU B 1 170 ? 10.953 -16.25 -20.906 1 98.81 170 LEU B O 1
ATOM 4122 N N . LEU B 1 171 ? 11.602 -18.297 -20.328 1 98.88 171 LEU B N 1
ATOM 4123 C CA . LEU B 1 171 ? 10.57 -18.453 -19.297 1 98.88 171 LEU B CA 1
ATOM 4124 C C . LEU B 1 171 ? 11.148 -18.266 -17.906 1 98.88 171 LEU B C 1
ATOM 4126 O O . LEU B 1 171 ? 12.203 -18.812 -17.594 1 98.88 171 LEU B O 1
ATOM 4130 N N . VAL B 1 172 ? 10.492 -17.438 -17.125 1 98.81 172 VAL B N 1
ATOM 4131 C CA . VAL B 1 172 ? 10.766 -17.359 -15.695 1 98.81 172 VAL B CA 1
ATOM 4132 C C . VAL B 1 172 ? 9.578 -17.906 -14.906 1 98.81 172 VAL B C 1
ATOM 4134 O O . VAL B 1 172 ? 8.422 -17.656 -15.258 1 98.81 172 VAL B O 1
ATOM 4137 N N . VAL B 1 173 ? 9.836 -18.75 -13.898 1 98.69 173 VAL B N 1
ATOM 4138 C CA . VAL B 1 173 ? 8.867 -19.344 -12.984 1 98.69 173 VAL B CA 1
ATOM 4139 C C . VAL B 1 173 ? 9.32 -19.109 -11.539 1 98.69 173 VAL B C 1
ATOM 4141 O O . VAL B 1 173 ? 10.312 -18.422 -11.297 1 98.69 173 VAL B O 1
ATOM 4144 N N . GLN B 1 174 ? 8.492 -19.594 -10.578 1 97.88 174 GLN B N 1
ATOM 4145 C CA . GLN B 1 174 ? 8.859 -19.453 -9.172 1 97.88 174 GLN B CA 1
ATOM 4146 C C . GLN B 1 174 ? 9.055 -20.812 -8.516 1 97.88 174 GLN B C 1
ATOM 4148 O O . GLN B 1 174 ? 8.555 -21.828 -9.016 1 97.88 174 GLN B O 1
ATOM 4153 N N . ASN B 1 175 ? 9.789 -20.781 -7.461 1 97.44 175 ASN B N 1
ATOM 4154 C CA . ASN B 1 175 ? 10.023 -21.969 -6.629 1 97.44 175 ASN B CA 1
ATOM 4155 C C . ASN B 1 175 ? 8.75 -22.422 -5.93 1 97.44 175 ASN B C 1
ATOM 4157 O O . ASN B 1 175 ? 8.18 -21.688 -5.121 1 97.44 175 ASN B O 1
ATOM 4161 N N . PRO B 1 176 ? 8.305 -23.688 -6.207 1 97.69 176 PRO B N 1
ATOM 4162 C CA . PRO B 1 176 ? 7.047 -24.156 -5.609 1 97.69 176 PRO B CA 1
ATOM 4163 C C . PRO B 1 176 ? 7.129 -24.281 -4.09 1 97.69 176 PRO B C 1
ATOM 4165 O O . PRO B 1 176 ? 6.098 -24.344 -3.418 1 97.69 176 PRO B O 1
ATOM 4168 N N . ALA B 1 177 ? 8.305 -24.328 -3.527 1 93.56 177 ALA B N 1
ATOM 4169 C CA . ALA B 1 177 ? 8.461 -24.469 -2.082 1 93.56 177 ALA B CA 1
ATOM 4170 C C . ALA B 1 177 ? 8.172 -23.156 -1.36 1 93.56 177 ALA B C 1
ATOM 4172 O O . ALA B 1 177 ? 7.816 -23.156 -0.18 1 93.56 177 ALA B O 1
ATOM 4173 N N . THR B 1 178 ? 8.312 -22.016 -2.064 1 91.88 178 THR B N 1
ATOM 4174 C CA . THR B 1 178 ? 8.242 -20.734 -1.372 1 91.88 178 THR B CA 1
ATOM 4175 C C . THR B 1 178 ? 7.16 -19.844 -1.979 1 91.88 178 THR B C 1
ATOM 4177 O O . THR B 1 178 ? 6.742 -18.859 -1.367 1 91.88 178 THR B O 1
ATOM 4180 N N . SER B 1 179 ? 6.719 -20.188 -3.174 1 94.88 179 SER B N 1
ATOM 4181 C CA . SER B 1 179 ? 5.82 -19.328 -3.92 1 94.88 179 SER B CA 1
ATOM 4182 C C . SER B 1 179 ? 4.531 -20.047 -4.301 1 94.88 179 SER B C 1
ATOM 4184 O O . SER B 1 179 ? 4.574 -21.172 -4.812 1 94.88 179 SER B O 1
ATOM 4186 N N . SER B 1 180 ? 3.424 -19.375 -4.094 1 94.75 180 SER B N 1
ATOM 4187 C CA . SER B 1 180 ? 2.146 -20 -4.414 1 94.75 180 SER B CA 1
ATOM 4188 C C . SER B 1 180 ? 1.938 -20.109 -5.918 1 94.75 180 SER B C 1
ATOM 4190 O O . SER B 1 180 ? 1.497 -21.141 -6.422 1 94.75 180 SER B O 1
ATOM 4192 N N . PRO B 1 181 ? 2.266 -19.094 -6.719 1 96.88 181 PRO B N 1
ATOM 4193 C CA . PRO B 1 181 ? 2.162 -19.312 -8.164 1 96.88 181 PRO B CA 1
ATOM 4194 C C . PRO B 1 181 ? 3.121 -20.375 -8.672 1 96.88 181 PRO B C 1
ATOM 4196 O O . PRO B 1 181 ? 2.797 -21.109 -9.617 1 96.88 181 PRO B O 1
ATOM 4199 N N . GLY B 1 182 ? 4.277 -20.469 -8.102 1 98.06 182 GLY B N 1
ATOM 4200 C CA . GLY B 1 182 ? 5.184 -21.562 -8.43 1 98.06 182 GLY B CA 1
ATOM 4201 C C . GLY B 1 182 ? 4.586 -22.922 -8.156 1 98.06 182 GLY B C 1
ATOM 4202 O O . GLY B 1 182 ? 4.664 -23.828 -9 1 98.06 182 GLY B O 1
ATOM 4203 N N . LEU B 1 183 ? 4.023 -23.062 -6.977 1 97.38 183 LEU B N 1
ATOM 4204 C CA . LEU B 1 183 ? 3.393 -24.328 -6.625 1 97.38 183 LEU B CA 1
ATOM 4205 C C . LEU B 1 183 ? 2.188 -24.609 -7.52 1 97.38 183 LEU B C 1
ATOM 4207 O O . LEU B 1 183 ? 1.965 -25.75 -7.938 1 97.38 183 LEU B O 1
ATOM 4211 N N . ALA B 1 184 ? 1.42 -23.609 -7.809 1 97.69 184 ALA B N 1
ATOM 4212 C CA . ALA B 1 184 ? 0.286 -23.75 -8.719 1 97.69 184 ALA B CA 1
ATOM 4213 C C . ALA B 1 184 ? 0.737 -24.281 -10.078 1 97.69 184 ALA B C 1
ATOM 4215 O O . ALA B 1 184 ? 0.085 -25.141 -10.664 1 97.69 184 ALA B O 1
ATOM 4216 N N . PHE B 1 185 ? 1.82 -23.734 -10.586 1 98.56 185 PHE B N 1
ATOM 4217 C CA . PHE B 1 185 ? 2.32 -24.203 -11.875 1 98.56 185 PHE B CA 1
ATOM 4218 C C . PHE B 1 185 ? 2.818 -25.641 -11.789 1 98.56 185 PHE B C 1
ATOM 4220 O O . PHE B 1 185 ? 2.584 -26.438 -12.695 1 98.56 185 PHE B O 1
ATOM 4227 N N . LEU B 1 186 ? 3.521 -25.984 -10.695 1 98.56 186 LEU B N 1
ATOM 4228 C CA . LEU B 1 186 ? 3.922 -27.375 -10.508 1 98.56 186 LEU B CA 1
ATOM 4229 C C . LEU B 1 186 ? 2.709 -28.297 -10.523 1 98.56 186 LEU B C 1
ATOM 4231 O O . LEU B 1 186 ? 2.699 -29.297 -11.227 1 98.56 186 LEU B O 1
ATOM 4235 N N . LEU B 1 187 ? 1.686 -27.922 -9.766 1 97.88 187 LEU B N 1
ATOM 4236 C CA . LEU B 1 187 ? 0.483 -28.75 -9.688 1 97.88 187 LEU B CA 1
ATOM 4237 C C . LEU B 1 187 ? -0.202 -28.828 -11.055 1 97.88 187 LEU B C 1
ATOM 4239 O O . LEU B 1 187 ? -0.749 -29.875 -11.414 1 97.88 187 LEU B O 1
ATOM 4243 N N . THR B 1 188 ? -0.166 -27.734 -11.758 1 97.88 188 THR B N 1
ATOM 4244 C CA . THR B 1 188 ? -0.678 -27.734 -13.125 1 97.88 188 THR B CA 1
ATOM 4245 C C . THR B 1 188 ? 0.05 -28.781 -13.969 1 97.88 188 THR B C 1
ATOM 4247 O O . THR B 1 188 ? -0.582 -29.547 -14.703 1 97.88 188 THR B O 1
ATOM 4250 N N . THR B 1 189 ? 1.392 -28.844 -13.867 1 98.12 189 THR B N 1
ATOM 4251 C CA . THR B 1 189 ? 2.164 -29.781 -14.68 1 98.12 189 THR B CA 1
ATOM 4252 C C . THR B 1 189 ? 1.909 -31.219 -14.234 1 98.12 189 THR B C 1
ATOM 4254 O O . THR B 1 189 ? 1.912 -32.125 -15.062 1 98.12 189 THR B O 1
ATOM 4257 N N . VAL B 1 190 ? 1.691 -31.422 -12.953 1 98 190 VAL B N 1
ATOM 4258 C CA . VAL B 1 190 ? 1.334 -32.75 -12.461 1 98 190 VAL B CA 1
ATOM 4259 C C . VAL B 1 190 ? -0.005 -33.188 -13.055 1 98 190 VAL B C 1
ATOM 4261 O O . VAL B 1 190 ? -0.15 -34.312 -13.523 1 98 190 VAL B O 1
ATOM 4264 N N . ALA B 1 191 ? -0.928 -32.312 -13.047 1 96.94 191 ALA B N 1
ATOM 4265 C CA . ALA B 1 191 ? -2.252 -32.594 -13.594 1 96.94 191 ALA B CA 1
ATOM 4266 C C . ALA B 1 191 ? -2.188 -32.844 -15.094 1 96.94 191 ALA B C 1
ATOM 4268 O O . ALA B 1 191 ? -2.877 -33.719 -15.625 1 96.94 191 ALA B O 1
ATOM 4269 N N . TYR B 1 192 ? -1.407 -32.062 -15.766 1 96.25 192 TYR B N 1
ATOM 4270 C CA . TYR B 1 192 ? -1.342 -32 -17.219 1 96.25 192 TYR B CA 1
ATOM 4271 C C . TYR B 1 192 ? -0.583 -33.219 -17.766 1 96.25 192 TYR B C 1
ATOM 4273 O O . TYR B 1 192 ? -1.048 -33.875 -18.703 1 96.25 192 TYR B O 1
ATOM 4281 N N . PHE B 1 193 ? 0.562 -33.594 -17.172 1 97.12 193 PHE B N 1
ATOM 4282 C CA . PHE B 1 193 ? 1.451 -34.625 -17.703 1 97.12 193 PHE B CA 1
ATOM 4283 C C . PHE B 1 193 ? 1.319 -35.906 -16.922 1 97.12 193 PHE B C 1
ATOM 4285 O O . PHE B 1 193 ? 1.809 -36.969 -17.344 1 97.12 193 PHE B O 1
ATOM 4292 N N . GLY B 1 194 ? 0.715 -35.844 -15.758 1 95.25 194 GLY B N 1
ATOM 4293 C CA . GLY B 1 194 ? 0.624 -37 -14.883 1 95.25 194 GLY B CA 1
ATOM 4294 C C . GLY B 1 194 ? 1.86 -37.219 -14.031 1 95.25 194 GLY B C 1
ATOM 4295 O O . GLY B 1 194 ? 2.895 -36.562 -14.266 1 95.25 194 GLY B O 1
ATOM 4296 N N . GLU B 1 195 ? 1.784 -38.062 -13.039 1 92.38 195 GLU B N 1
ATOM 4297 C CA . GLU B 1 195 ? 2.842 -38.344 -12.07 1 92.38 195 GLU B CA 1
ATOM 4298 C C . GLU B 1 195 ? 4.094 -38.875 -12.758 1 92.38 195 GLU B C 1
ATOM 4300 O O . GLU B 1 195 ? 5.215 -38.594 -12.312 1 92.38 195 GLU B O 1
ATOM 4305 N N . ASP B 1 196 ? 3.891 -39.469 -13.828 1 90.88 196 ASP B N 1
ATOM 4306 C CA . ASP B 1 196 ? 5.008 -40.094 -14.508 1 90.88 196 ASP B CA 1
ATOM 4307 C C . ASP B 1 196 ? 5.664 -39.156 -15.508 1 90.88 196 ASP B C 1
ATOM 4309 O O . ASP B 1 196 ? 6.789 -39.375 -15.953 1 90.88 196 ASP B O 1
ATOM 4313 N N . GLY B 1 197 ? 5.016 -38.031 -15.781 1 96.94 197 GLY B N 1
ATOM 4314 C CA . GLY B 1 197 ? 5.492 -37.219 -16.891 1 96.94 197 GLY B CA 1
ATOM 4315 C C . GLY B 1 197 ? 5.957 -35.844 -16.453 1 96.94 197 GLY B C 1
ATOM 4316 O O . GLY B 1 197 ? 6.742 -35.188 -17.156 1 96.94 197 GLY B O 1
ATOM 4317 N N . TYR B 1 198 ? 5.5 -35.375 -15.32 1 97.94 198 TYR B N 1
ATOM 4318 C CA . TYR B 1 198 ? 5.734 -33.969 -14.961 1 97.94 198 TYR B CA 1
ATOM 4319 C C . TYR B 1 198 ? 7.219 -33.719 -14.719 1 97.94 198 TYR B C 1
ATOM 4321 O O . TYR B 1 198 ? 7.738 -32.656 -15.094 1 97.94 198 TYR B O 1
ATOM 4329 N N . LEU B 1 199 ? 7.984 -34.688 -14.211 1 98.31 199 LEU B N 1
ATOM 4330 C CA . LEU B 1 199 ? 9.398 -34.469 -13.914 1 98.31 199 LEU B CA 1
ATOM 4331 C C . LEU B 1 199 ? 10.219 -34.438 -15.195 1 98.31 199 LEU B C 1
ATOM 4333 O O . LEU B 1 199 ? 11.211 -33.688 -15.281 1 98.31 199 LEU B O 1
ATOM 4337 N N . ASP B 1 200 ? 9.836 -35.25 -16.188 1 98.25 200 ASP B N 1
ATOM 4338 C CA . ASP B 1 200 ? 10.5 -35.188 -17.484 1 98.25 200 ASP B CA 1
ATOM 4339 C C . ASP B 1 200 ? 10.344 -33.812 -18.109 1 98.25 200 ASP B C 1
ATOM 4341 O O . ASP B 1 200 ? 11.281 -33.281 -18.703 1 98.25 200 ASP B O 1
ATOM 4345 N N . PHE B 1 201 ? 9.188 -33.312 -18.031 1 98.5 201 PHE B N 1
ATOM 4346 C CA . PHE B 1 201 ? 8.938 -31.969 -18.531 1 98.5 201 PHE B CA 1
ATOM 4347 C C . PHE B 1 201 ? 9.836 -30.953 -17.844 1 98.5 201 PHE B C 1
ATOM 4349 O O . PHE B 1 201 ? 10.461 -30.109 -18.5 1 98.5 201 PHE B O 1
ATOM 4356 N N . TRP B 1 202 ? 9.914 -30.984 -16.5 1 98.75 202 TRP B N 1
ATOM 4357 C CA . TRP B 1 202 ? 10.703 -30.016 -15.742 1 98.75 202 TRP B CA 1
ATOM 4358 C C . TRP B 1 202 ? 12.188 -30.188 -16.031 1 98.75 202 TRP B C 1
ATOM 4360 O O . TRP B 1 202 ? 12.93 -29.203 -16.078 1 98.75 202 TRP B O 1
ATOM 4370 N N . GLN B 1 203 ? 12.641 -31.422 -16.188 1 98.31 203 GLN B N 1
ATOM 4371 C CA . GLN B 1 203 ? 14.023 -31.641 -16.594 1 98.31 203 GLN B CA 1
ATOM 4372 C C . GLN B 1 203 ? 14.297 -31 -17.953 1 98.31 203 GLN B C 1
ATOM 4374 O O . GLN B 1 203 ? 15.336 -30.359 -18.141 1 98.31 203 GLN B O 1
ATOM 4379 N N . ALA B 1 204 ? 13.422 -31.188 -18.875 1 98.5 204 ALA B N 1
ATOM 4380 C CA . ALA B 1 204 ? 13.562 -30.578 -20.203 1 98.5 204 ALA B CA 1
ATOM 4381 C C . ALA B 1 204 ? 13.539 -29.047 -20.109 1 98.5 204 ALA B C 1
ATOM 4383 O O . ALA B 1 204 ? 14.258 -28.375 -20.844 1 98.5 204 ALA B O 1
ATOM 4384 N N . LEU B 1 205 ? 12.648 -28.516 -19.25 1 98.56 205 LEU B N 1
ATOM 4385 C CA . LEU B 1 205 ? 12.602 -27.078 -19.031 1 98.56 205 LEU B CA 1
ATOM 4386 C C . LEU B 1 205 ? 13.93 -26.562 -18.5 1 98.56 205 LEU B C 1
ATOM 4388 O O . LEU B 1 205 ? 14.391 -25.484 -18.922 1 98.56 205 LEU B O 1
ATOM 4392 N N . LYS B 1 206 ? 14.453 -27.281 -17.531 1 98.38 206 LYS B N 1
ATOM 4393 C CA . LYS B 1 206 ? 15.766 -26.922 -16.984 1 98.38 206 LYS B CA 1
ATOM 4394 C C . LYS B 1 206 ? 16.812 -26.875 -18.078 1 98.38 206 LYS B C 1
ATOM 4396 O O . LYS B 1 206 ? 17.594 -25.922 -18.172 1 98.38 206 LYS B O 1
ATOM 4401 N N . GLU B 1 207 ? 16.859 -27.875 -18.922 1 97.94 207 GLU B N 1
ATOM 4402 C CA . GLU B 1 207 ? 17.812 -27.938 -20.031 1 97.94 207 GLU B CA 1
ATOM 4403 C C . GLU B 1 207 ? 17.578 -26.828 -21.031 1 97.94 207 GLU B C 1
ATOM 4405 O O . GLU B 1 207 ? 18.516 -26.359 -21.688 1 97.94 207 GLU B O 1
ATOM 4410 N N . ASN B 1 208 ? 16.281 -26.406 -21.078 1 98.19 208 ASN B N 1
ATOM 4411 C CA . ASN B 1 208 ? 15.922 -25.344 -22.016 1 98.19 208 ASN B CA 1
ATOM 4412 C C . ASN B 1 208 ? 16.141 -23.969 -21.406 1 98.19 208 ASN B C 1
ATOM 4414 O O . ASN B 1 208 ? 15.75 -22.953 -22 1 98.19 208 ASN B O 1
ATOM 4418 N N . GLY B 1 209 ? 16.672 -23.859 -20.188 1 98.31 209 GLY B N 1
ATOM 4419 C CA . GLY B 1 209 ? 17.172 -22.609 -19.656 1 98.31 209 GLY B CA 1
ATOM 4420 C C . GLY B 1 209 ? 16.109 -21.828 -18.875 1 98.31 209 GLY B C 1
ATOM 4421 O O . GLY B 1 209 ? 16.188 -20.609 -18.781 1 98.31 209 GLY B O 1
ATOM 4422 N N . VAL B 1 210 ? 15.078 -22.484 -18.312 1 98.69 210 VAL B N 1
ATOM 4423 C CA . VAL B 1 210 ? 14.086 -21.812 -17.484 1 98.69 210 VAL B CA 1
ATOM 4424 C C . VAL B 1 210 ? 14.766 -21.156 -16.281 1 98.69 210 VAL B C 1
ATOM 4426 O O . VAL B 1 210 ? 15.695 -21.719 -15.711 1 98.69 210 VAL B O 1
ATOM 4429 N N . LEU B 1 211 ? 14.312 -19.938 -15.945 1 98.56 211 LEU B N 1
ATOM 4430 C CA . LEU B 1 211 ? 14.766 -19.266 -14.734 1 98.56 211 LEU B CA 1
ATOM 4431 C C . LEU B 1 211 ? 13.797 -19.5 -13.578 1 98.56 211 LEU B C 1
ATOM 4433 O O . LEU B 1 211 ? 12.586 -19.391 -13.75 1 98.56 211 LEU B O 1
ATOM 4437 N N . VAL B 1 212 ? 14.336 -19.906 -12.398 1 98.25 212 VAL B N 1
ATOM 4438 C CA . VAL B 1 212 ? 13.531 -20.109 -11.203 1 98.25 212 VAL B CA 1
ATOM 4439 C C . VAL B 1 212 ? 13.859 -19.031 -10.164 1 98.25 212 VAL B C 1
ATOM 4441 O O . VAL B 1 212 ? 15.016 -18.875 -9.781 1 98.25 212 VAL B O 1
ATOM 4444 N N . THR B 1 213 ? 12.844 -18.266 -9.781 1 95.31 213 THR B N 1
ATOM 4445 C CA . THR B 1 213 ? 13 -17.312 -8.688 1 95.31 213 THR B CA 1
ATOM 4446 C C . THR B 1 213 ? 12.32 -17.828 -7.418 1 95.31 213 THR B C 1
ATOM 4448 O O . THR B 1 213 ? 11.492 -18.734 -7.473 1 95.31 213 THR B O 1
ATOM 4451 N N . ASP B 1 214 ? 12.625 -17.203 -6.309 1 89.88 214 ASP B N 1
ATOM 4452 C CA . ASP B 1 214 ? 12.047 -17.656 -5.047 1 89.88 214 ASP B CA 1
ATOM 4453 C C . ASP B 1 214 ? 10.625 -17.125 -4.875 1 89.88 214 ASP B C 1
ATOM 4455 O O . ASP B 1 214 ? 9.828 -17.703 -4.145 1 89.88 214 ASP B O 1
ATOM 4459 N N . GLY B 1 215 ? 10.359 -16 -5.535 1 92.12 215 GLY B N 1
ATOM 4460 C CA . GLY B 1 215 ? 9.047 -15.398 -5.359 1 92.12 215 GLY B CA 1
ATOM 4461 C C . GLY B 1 215 ? 8.5 -14.789 -6.637 1 92.12 215 GLY B C 1
ATOM 4462 O O . GLY B 1 215 ? 9.227 -14.633 -7.621 1 92.12 215 GLY B O 1
ATOM 4463 N N . TRP B 1 216 ? 7.215 -14.477 -6.617 1 94.38 216 TRP B N 1
ATOM 4464 C CA . TRP B 1 216 ? 6.496 -13.945 -7.773 1 94.38 216 TRP B CA 1
ATOM 4465 C C . TRP B 1 216 ? 6.984 -12.539 -8.117 1 94.38 216 TRP B C 1
ATOM 4467 O O . TRP B 1 216 ? 7.184 -12.219 -9.289 1 94.38 216 TRP B O 1
ATOM 4477 N N . SER B 1 217 ? 7.137 -11.719 -7.133 1 91.75 217 SER B N 1
ATOM 4478 C CA . SER B 1 217 ? 7.516 -10.328 -7.359 1 91.75 217 SER B CA 1
ATOM 4479 C C . SER B 1 217 ? 8.812 -10.227 -8.164 1 91.75 217 SER B C 1
ATOM 4481 O O . SER B 1 217 ? 8.906 -9.438 -9.094 1 91.75 217 SER B O 1
ATOM 4483 N N . GLU B 1 218 ? 9.781 -10.984 -7.754 1 90.69 218 GLU B N 1
ATOM 4484 C CA . GLU B 1 218 ? 11.039 -11 -8.5 1 90.69 218 GLU B CA 1
ATOM 4485 C C . GLU B 1 218 ? 10.82 -11.453 -9.945 1 90.69 218 GLU B C 1
ATOM 4487 O O . GLU B 1 218 ? 11.328 -10.836 -10.883 1 90.69 218 GLU B O 1
ATOM 4492 N N . ALA B 1 219 ? 10.055 -12.5 -10.109 1 96.5 219 ALA B N 1
ATOM 4493 C CA . ALA B 1 219 ? 9.789 -13.023 -11.445 1 96.5 219 ALA B CA 1
ATOM 4494 C C . ALA B 1 219 ? 9.125 -11.969 -12.328 1 96.5 219 ALA B C 1
ATOM 4496 O O . ALA B 1 219 ? 9.547 -11.742 -13.461 1 96.5 219 ALA B O 1
ATOM 4497 N N . TYR B 1 220 ? 8.188 -11.328 -11.82 1 95.25 220 TYR B N 1
ATOM 4498 C CA . TYR B 1 220 ? 7.336 -10.453 -12.609 1 95.25 220 TYR B CA 1
ATOM 4499 C C . TYR B 1 220 ? 7.996 -9.094 -12.812 1 95.25 220 TYR B C 1
ATOM 4501 O O . TYR B 1 220 ? 8.055 -8.586 -13.938 1 95.25 220 TYR B O 1
ATOM 4509 N N . PHE B 1 221 ? 8.586 -8.492 -11.82 1 91.56 221 PHE B N 1
ATOM 4510 C CA . PHE B 1 221 ? 9.023 -7.098 -11.883 1 91.56 221 PHE B CA 1
ATOM 4511 C C . PHE B 1 221 ? 10.492 -7.008 -12.266 1 91.56 221 PHE B C 1
ATOM 4513 O O . PHE B 1 221 ? 10.961 -5.957 -12.711 1 91.56 221 PHE B O 1
ATOM 4520 N N . ASP B 1 222 ? 11.281 -8.102 -12.055 1 91.56 222 ASP B N 1
ATOM 4521 C CA . ASP B 1 222 ? 12.703 -8.023 -12.359 1 91.56 222 ASP B CA 1
ATOM 4522 C C . ASP B 1 222 ? 13.016 -8.727 -13.68 1 91.56 222 ASP B C 1
ATOM 4524 O O . ASP B 1 222 ? 13.898 -8.289 -14.43 1 91.56 222 ASP B O 1
ATOM 4528 N N . HIS B 1 223 ? 12.258 -9.797 -13.93 1 96.44 223 HIS B N 1
ATOM 4529 C CA . HIS B 1 223 ? 12.734 -10.641 -15.016 1 96.44 223 HIS B CA 1
ATOM 4530 C C . HIS B 1 223 ? 11.773 -10.609 -16.203 1 96.44 223 HIS B C 1
ATOM 4532 O O . HIS B 1 223 ? 12.195 -10.711 -17.344 1 96.44 223 HIS B O 1
ATOM 4538 N N . PHE B 1 224 ? 10.5 -10.547 -15.977 1 97.31 224 PHE B N 1
ATOM 4539 C CA . PHE B 1 224 ? 9.539 -10.477 -17.062 1 97.31 224 PHE B CA 1
ATOM 4540 C C . PHE B 1 224 ? 9.68 -9.164 -17.828 1 97.31 224 PHE B C 1
ATOM 4542 O O . PHE B 1 224 ? 9.664 -8.086 -17.219 1 97.31 224 PHE B O 1
ATOM 4549 N N . THR B 1 225 ? 9.75 -9.242 -19.109 1 96.31 225 THR B N 1
ATOM 4550 C CA . THR B 1 225 ? 10.062 -8.086 -19.938 1 96.31 225 THR B CA 1
ATOM 4551 C C . THR B 1 225 ? 8.984 -7.012 -19.781 1 96.31 225 THR B C 1
ATOM 4553 O O . THR B 1 225 ? 9.297 -5.816 -19.734 1 96.31 225 THR B O 1
ATOM 4556 N N . VAL B 1 226 ? 7.742 -7.387 -19.641 1 93.88 226 VAL B N 1
ATOM 4557 C CA . VAL B 1 226 ? 6.656 -6.414 -19.547 1 93.88 226 VAL B CA 1
ATOM 4558 C C . VAL B 1 226 ? 6.625 -5.82 -18.141 1 93.88 226 VAL B C 1
ATOM 4560 O O . VAL B 1 226 ? 6.629 -4.598 -17.969 1 93.88 226 VAL B O 1
ATOM 4563 N N . GLY B 1 227 ? 6.645 -6.676 -17.141 1 91.62 227 GLY B N 1
ATOM 4564 C CA . GLY B 1 227 ? 6.527 -6.242 -15.758 1 91.62 227 GLY B CA 1
ATOM 4565 C C . GLY B 1 227 ? 7.688 -5.375 -15.305 1 91.62 227 GLY B C 1
ATOM 4566 O O . GLY B 1 227 ? 7.52 -4.504 -14.453 1 91.62 227 GLY B O 1
ATOM 4567 N N . SER B 1 228 ? 8.828 -5.535 -15.891 1 88.94 228 SER B N 1
ATOM 4568 C CA . SER B 1 228 ? 10.039 -4.789 -15.539 1 88.94 228 SER B CA 1
ATOM 4569 C C . SER B 1 228 ? 10.133 -3.484 -16.312 1 88.94 228 SER B C 1
ATOM 4571 O O . SER B 1 228 ? 11.141 -2.779 -16.25 1 88.94 228 SER B O 1
ATOM 4573 N N . GLY B 1 229 ? 9.141 -3.264 -17.109 1 84.88 229 GLY B N 1
ATOM 4574 C CA . GLY B 1 229 ? 9.188 -2.068 -17.938 1 84.88 229 GLY B CA 1
ATOM 4575 C C . GLY B 1 229 ? 10.203 -2.16 -19.062 1 84.88 229 GLY B C 1
ATOM 4576 O O . GLY B 1 229 ? 10.703 -1.141 -19.547 1 84.88 229 GLY B O 1
ATOM 4577 N N . GLY B 1 230 ? 10.602 -3.318 -19.375 1 88.56 230 GLY B N 1
ATOM 4578 C CA . GLY B 1 230 ? 11.492 -3.521 -20.5 1 88.56 230 GLY B CA 1
ATOM 4579 C C . GLY B 1 230 ? 12.898 -3.914 -20.094 1 88.56 230 GLY B C 1
ATOM 4580 O O . GLY B 1 230 ? 13.719 -4.289 -20.938 1 88.56 230 GLY B O 1
ATOM 4581 N N . SER B 1 231 ? 13.195 -3.949 -18.844 1 88.56 231 SER B N 1
ATOM 4582 C CA . SER B 1 231 ? 14.555 -4.223 -18.391 1 88.56 231 SER B CA 1
ATOM 4583 C C . SER B 1 231 ? 14.781 -5.715 -18.203 1 88.56 231 SER B C 1
ATOM 4585 O O . SER B 1 231 ? 15.93 -6.164 -18.094 1 88.56 231 SER B O 1
ATOM 4587 N N . GLY B 1 232 ? 13.727 -6.48 -18.109 1 94.88 232 GLY B N 1
ATOM 4588 C CA . GLY B 1 232 ? 13.844 -7.914 -17.875 1 94.88 232 GLY B CA 1
ATOM 4589 C C . GLY B 1 232 ? 14.289 -8.68 -19.109 1 94.88 232 GLY B C 1
ATOM 4590 O O . GLY B 1 232 ? 14.289 -8.133 -20.219 1 94.88 232 GLY B O 1
ATOM 4591 N N . ASP B 1 233 ? 14.688 -9.969 -18.875 1 97.69 233 ASP B N 1
ATOM 4592 C CA . ASP B 1 233 ? 15.266 -10.758 -19.953 1 97.69 233 ASP B CA 1
ATOM 4593 C C . ASP B 1 233 ? 14.391 -11.961 -20.281 1 97.69 233 ASP B C 1
ATOM 4595 O O . ASP B 1 233 ? 14.789 -12.836 -21.047 1 97.69 233 ASP B O 1
ATOM 4599 N N . ARG B 1 234 ? 13.234 -12.109 -19.656 1 98.75 234 ARG B N 1
ATOM 4600 C CA . ARG B 1 234 ? 12.328 -13.234 -19.875 1 98.75 234 ARG B CA 1
ATOM 4601 C C . ARG B 1 234 ? 10.984 -12.758 -20.438 1 98.75 234 ARG B C 1
ATOM 4603 O O . ARG B 1 234 ? 10.203 -12.133 -19.719 1 98.75 234 ARG B O 1
ATOM 4610 N N . PRO B 1 235 ? 10.602 -13.078 -21.641 1 98.81 235 PRO B N 1
ATOM 4611 C CA . PRO B 1 235 ? 9.344 -12.602 -22.234 1 98.81 235 PRO B CA 1
ATOM 4612 C C . PRO B 1 235 ? 8.156 -13.5 -21.875 1 98.81 235 PRO B C 1
ATOM 4614 O O . PRO B 1 235 ? 7.027 -13.211 -22.266 1 98.81 235 PRO B O 1
ATOM 4617 N N . LEU B 1 236 ? 8.406 -14.609 -21.156 1 98.88 236 LEU B N 1
ATOM 4618 C CA . LEU B 1 236 ? 7.387 -15.5 -20.609 1 98.88 236 LEU B CA 1
ATOM 4619 C C . LEU B 1 236 ? 7.496 -15.578 -19.094 1 98.88 236 LEU B C 1
ATOM 4621 O O . LEU B 1 236 ? 8.602 -15.633 -18.547 1 98.88 236 LEU B O 1
ATOM 4625 N N . VAL B 1 237 ? 6.273 -15.562 -18.453 1 98.81 237 VAL B N 1
ATOM 4626 C CA . VAL B 1 237 ? 6.281 -15.656 -17 1 98.81 237 VAL B CA 1
ATOM 4627 C C . VAL B 1 237 ? 5.055 -16.438 -16.531 1 98.81 237 VAL B C 1
ATOM 4629 O O . VAL B 1 237 ? 3.982 -16.344 -17.141 1 98.81 237 VAL B O 1
ATOM 4632 N N . VAL B 1 238 ? 5.258 -17.266 -15.492 1 98.75 238 VAL B N 1
ATOM 4633 C CA . VAL B 1 238 ? 4.117 -17.781 -14.742 1 98.75 238 VAL B CA 1
ATOM 4634 C C . VAL B 1 238 ? 3.568 -16.703 -13.82 1 98.75 238 VAL B C 1
ATOM 4636 O O . VAL B 1 238 ? 4.285 -16.188 -12.953 1 98.75 238 VAL B O 1
ATOM 4639 N N . SER B 1 239 ? 2.375 -16.344 -14.062 1 98 239 SER B N 1
ATOM 4640 C CA . SER B 1 239 ? 1.668 -15.312 -13.305 1 98 239 SER B CA 1
ATOM 4641 C C . SER B 1 239 ? 0.159 -15.531 -13.359 1 98 239 SER B C 1
ATOM 4643 O O . SER B 1 239 ? -0.314 -16.656 -13.289 1 98 239 SER B O 1
ATOM 4645 N N . TYR B 1 240 ? -0.569 -14.445 -13.391 1 97.75 240 TYR B N 1
ATOM 4646 C CA . TYR B 1 240 ? -2.02 -14.562 -13.289 1 97.75 240 TYR B CA 1
ATOM 4647 C C . TYR B 1 240 ? -2.691 -14.117 -14.586 1 97.75 240 TYR B C 1
ATOM 4649 O O . TYR B 1 240 ? -2.16 -13.273 -15.312 1 97.75 240 TYR B O 1
ATOM 4657 N N . SER B 1 241 ? -3.895 -14.672 -14.805 1 97.44 241 SER B N 1
ATOM 4658 C CA . SER B 1 241 ? -4.699 -14.281 -15.961 1 97.44 241 SER B CA 1
ATOM 4659 C C . SER B 1 241 ? -5.172 -12.836 -15.836 1 97.44 241 SER B C 1
ATOM 4661 O O . SER B 1 241 ? -5.688 -12.266 -16.797 1 97.44 241 SER B O 1
ATOM 4663 N N . THR B 1 242 ? -4.941 -12.203 -14.703 1 96.56 242 THR B N 1
ATOM 4664 C CA . THR B 1 242 ? -5.309 -10.812 -14.438 1 96.56 242 THR B CA 1
ATOM 4665 C C . THR B 1 242 ? -4.078 -9.914 -14.477 1 96.56 242 THR B C 1
ATOM 4667 O O . THR B 1 242 ? -4.145 -8.75 -14.078 1 96.56 242 THR B O 1
ATOM 4670 N N . SER B 1 243 ? -3.004 -10.398 -15.008 1 94.38 243 SER B N 1
ATOM 4671 C CA . SER B 1 243 ? -1.821 -9.562 -15.211 1 94.38 243 SER B CA 1
ATOM 4672 C C . SER B 1 243 ? -2.062 -8.516 -16.297 1 94.38 243 SER B C 1
ATOM 4674 O O . SER B 1 243 ? -1.606 -7.375 -16.172 1 94.38 243 SER B O 1
ATOM 4676 N N . PRO B 1 244 ? -2.809 -8.766 -17.344 1 93.94 244 PRO B N 1
ATOM 4677 C CA . PRO B 1 244 ? -3.008 -7.777 -18.406 1 93.94 244 PRO B CA 1
ATOM 4678 C C . PRO B 1 244 ? -3.658 -6.492 -17.891 1 93.94 244 PRO B C 1
ATOM 4680 O O . PRO B 1 244 ? -3.178 -5.395 -18.203 1 93.94 244 PRO B O 1
ATOM 4683 N N . PRO B 1 245 ? -4.711 -6.523 -17.078 1 92.44 245 PRO B N 1
ATOM 4684 C CA . PRO B 1 245 ? -5.207 -5.242 -16.562 1 92.44 245 PRO B CA 1
ATOM 4685 C C . PRO B 1 245 ? -4.172 -4.496 -15.734 1 92.44 245 PRO B C 1
ATOM 4687 O O . PRO B 1 245 ? -4.137 -3.266 -15.742 1 92.44 245 PRO B O 1
ATOM 4690 N N . ALA B 1 246 ? -3.34 -5.168 -15.023 1 88.69 246 ALA B N 1
ATOM 4691 C CA . ALA B 1 246 ? -2.289 -4.531 -14.242 1 88.69 246 ALA B CA 1
ATOM 4692 C C . ALA B 1 246 ? -1.323 -3.758 -15.133 1 88.69 246 ALA B C 1
ATOM 4694 O O . ALA B 1 246 ? -0.855 -2.678 -14.766 1 88.69 246 ALA B O 1
ATOM 4695 N N . ASP B 1 247 ? -1.073 -4.316 -16.312 1 88.62 247 ASP B N 1
ATOM 4696 C CA . ASP B 1 247 ? -0.196 -3.674 -17.297 1 88.62 247 ASP B CA 1
ATOM 4697 C C . ASP B 1 247 ? -0.715 -2.287 -17.672 1 88.62 247 ASP B C 1
ATOM 4699 O O . ASP B 1 247 ? 0.068 -1.393 -18 1 88.62 247 ASP B O 1
ATOM 4703 N N . VAL B 1 248 ? -1.99 -2.201 -17.688 1 85.94 248 VAL B N 1
ATOM 4704 C CA . VAL B 1 248 ? -2.619 -0.955 -18.109 1 85.94 248 VAL B CA 1
ATOM 4705 C C . VAL B 1 248 ? -2.646 0.035 -16.953 1 85.94 248 VAL B C 1
ATOM 4707 O O . VAL B 1 248 ? -2.277 1.2 -17.109 1 85.94 248 VAL B O 1
ATOM 4710 N N . VAL B 1 249 ? -3.025 -0.46 -15.852 1 80.5 249 VAL B N 1
ATOM 4711 C CA . VAL B 1 249 ? -3.252 0.398 -14.695 1 80.5 249 VAL B CA 1
ATOM 4712 C C . VAL B 1 249 ? -1.923 0.972 -14.211 1 80.5 249 VAL B C 1
ATOM 4714 O O . VAL B 1 249 ? -1.855 2.131 -13.789 1 80.5 249 VAL B O 1
ATOM 4717 N N . TYR B 1 250 ? -0.852 0.206 -14.273 1 75.94 250 TYR B N 1
ATOM 4718 C CA . TYR B 1 250 ? 0.439 0.635 -13.75 1 75.94 250 TYR B CA 1
ATOM 4719 C C . TYR B 1 250 ? 1.298 1.251 -14.844 1 75.94 250 TYR B C 1
ATOM 4721 O O . TYR B 1 250 ? 2.441 1.643 -14.602 1 75.94 250 TYR B O 1
ATOM 4729 N N . ALA B 1 251 ? 0.729 1.404 -15.969 1 75.69 251 ALA B N 1
ATOM 4730 C CA . ALA B 1 251 ? 1.519 1.912 -17.094 1 75.69 251 ALA B CA 1
ATOM 4731 C C . ALA B 1 251 ? 1.923 3.365 -16.859 1 75.69 251 ALA B C 1
ATOM 4733 O O . ALA B 1 251 ? 1.126 4.168 -16.359 1 75.69 251 ALA B O 1
ATOM 4734 N N . THR B 1 252 ? 3.186 3.623 -17.094 1 66.38 252 THR B N 1
ATOM 4735 C CA . THR B 1 252 ? 3.682 4.992 -16.984 1 66.38 252 THR B CA 1
ATOM 4736 C C . THR B 1 252 ? 3.795 5.629 -18.375 1 66.38 252 THR B C 1
ATOM 4738 O O . THR B 1 252 ? 4.094 6.816 -18.484 1 66.38 252 THR B O 1
ATOM 4741 N N . ASP B 1 253 ? 3.539 4.848 -19.391 1 70.81 253 ASP B N 1
ATOM 4742 C CA . ASP B 1 253 ? 3.719 5.328 -20.75 1 70.81 253 ASP B CA 1
ATOM 4743 C C . ASP B 1 253 ? 2.383 5.715 -21.375 1 70.81 253 ASP B C 1
ATOM 4745 O O . ASP B 1 253 ? 2.307 5.973 -22.578 1 70.81 253 ASP B O 1
ATOM 4749 N N . GLY B 1 254 ? 1.342 5.684 -20.641 1 73.75 254 GLY B N 1
ATOM 4750 C CA . GLY B 1 254 ? 0.037 6.117 -21.109 1 73.75 254 GLY B CA 1
ATOM 4751 C C . GLY B 1 254 ? -0.681 5.066 -21.922 1 73.75 254 GLY B C 1
ATOM 4752 O O . GLY B 1 254 ? -1.708 5.348 -22.547 1 73.75 254 GLY B O 1
ATOM 4753 N N . ARG B 1 255 ? -0.226 3.803 -21.922 1 83.06 255 ARG B N 1
ATOM 4754 C CA . ARG B 1 255 ? -0.871 2.758 -22.719 1 83.06 255 ARG B CA 1
ATOM 4755 C C . ARG B 1 255 ? -2.287 2.49 -22.219 1 83.06 255 ARG B C 1
ATOM 4757 O O . ARG B 1 255 ? -2.561 2.594 -21.016 1 83.06 255 ARG B O 1
ATOM 4764 N N . THR B 1 256 ? -3.172 2.113 -23.188 1 87.88 256 THR B N 1
ATOM 4765 C CA . THR B 1 256 ? -4.562 1.826 -22.859 1 87.88 256 THR B CA 1
ATOM 4766 C C . THR B 1 256 ? -4.891 0.36 -23.125 1 87.88 256 THR B C 1
ATOM 4768 O O . THR B 1 256 ? -6.02 -0.081 -22.906 1 87.88 256 THR B O 1
ATOM 4771 N N . GLU B 1 257 ? -3.893 -0.346 -23.688 1 93.06 257 GLU B N 1
ATOM 4772 C CA . GLU B 1 257 ? -3.988 -1.784 -23.922 1 93.06 257 GLU B CA 1
ATOM 4773 C C . GLU B 1 257 ? -2.877 -2.535 -23.188 1 93.06 257 GLU B C 1
ATOM 4775 O O . GLU B 1 257 ? -1.778 -2.008 -23 1 93.06 257 GLU B O 1
ATOM 4780 N N . PRO B 1 258 ? -3.223 -3.746 -22.812 1 95.06 258 PRO B N 1
ATOM 4781 C CA . PRO B 1 258 ? -2.186 -4.496 -22.109 1 95.06 258 PRO B CA 1
ATOM 4782 C C . PRO B 1 258 ? -0.99 -4.836 -22.984 1 95.06 258 PRO B C 1
ATOM 4784 O O . PRO B 1 258 ? -1.155 -5.082 -24.188 1 95.06 258 PRO B O 1
ATOM 4787 N N . ALA B 1 259 ? 0.157 -4.875 -22.375 1 94.06 259 ALA B N 1
ATOM 4788 C CA . ALA B 1 259 ? 1.38 -5.273 -23.062 1 94.06 259 ALA B CA 1
ATOM 4789 C C . ALA B 1 259 ? 1.542 -6.789 -23.062 1 94.06 259 ALA B C 1
ATOM 4791 O O . ALA B 1 259 ? 2.119 -7.359 -24 1 94.06 259 ALA B O 1
ATOM 4792 N N . SER B 1 260 ? 1.047 -7.395 -22.047 1 96.44 260 SER B N 1
ATOM 4793 C CA . SER B 1 260 ? 1.146 -8.844 -21.953 1 96.44 260 SER B CA 1
ATOM 4794 C C . SER B 1 260 ? -0.142 -9.516 -22.422 1 96.44 260 SER B C 1
ATOM 4796 O O . SER B 1 260 ? -1.201 -8.891 -22.453 1 96.44 260 SER B O 1
ATOM 4798 N N . VAL B 1 261 ? -0.05 -10.773 -22.844 1 97.25 261 VAL B N 1
ATOM 4799 C CA . VAL B 1 261 ? -1.194 -11.602 -23.219 1 97.25 261 VAL B CA 1
ATOM 4800 C C . VAL B 1 261 ? -1.158 -12.906 -22.438 1 97.25 261 VAL B C 1
ATOM 4802 O O . VAL B 1 261 ? -0.088 -13.367 -22.031 1 97.25 261 VAL B O 1
ATOM 4805 N N . ASN B 1 262 ? -2.314 -13.414 -22.203 1 97.5 262 ASN B N 1
ATOM 4806 C CA . ASN B 1 262 ? -2.447 -14.695 -21.516 1 97.5 262 ASN B CA 1
ATOM 4807 C C . ASN B 1 262 ? -2.197 -15.867 -22.453 1 97.5 262 ASN B C 1
ATOM 4809 O O . ASN B 1 262 ? -2.619 -15.844 -23.609 1 97.5 262 ASN B O 1
ATOM 4813 N N . ILE B 1 263 ? -1.448 -16.812 -22 1 97.06 263 ILE B N 1
ATOM 4814 C CA . ILE B 1 263 ? -1.331 -18.141 -22.594 1 97.06 263 ILE B CA 1
ATOM 4815 C C . ILE B 1 263 ? -1.97 -19.172 -21.672 1 97.06 263 ILE B C 1
ATOM 4817 O O . ILE B 1 263 ? -1.372 -19.578 -20.672 1 97.06 263 ILE B O 1
ATOM 4821 N N . SER B 1 264 ? -3.164 -19.625 -22.109 1 95.38 264 SER B N 1
ATOM 4822 C CA . SER B 1 264 ? -3.957 -20.484 -21.234 1 95.38 264 SER B CA 1
ATOM 4823 C C . SER B 1 264 ? -4.449 -21.719 -21.984 1 95.38 264 SER B C 1
ATOM 4825 O O . SER B 1 264 ? -5.656 -21.906 -22.141 1 95.38 264 SER B O 1
ATOM 4827 N N . PRO B 1 265 ? -3.568 -22.625 -22.344 1 95.5 265 PRO B N 1
ATOM 4828 C CA . PRO B 1 265 ? -4.051 -23.844 -22.984 1 95.5 265 PRO B CA 1
ATOM 4829 C C . PRO B 1 265 ? -4.941 -24.688 -22.062 1 95.5 265 PRO B C 1
ATOM 4831 O O . PRO B 1 265 ? -4.867 -24.547 -20.844 1 95.5 265 PRO B O 1
ATOM 4834 N N . PRO B 1 266 ? -5.828 -25.547 -22.734 1 95 266 PRO B N 1
ATOM 4835 C CA . PRO B 1 266 ? -6.664 -26.406 -21.891 1 95 266 PRO B CA 1
ATOM 4836 C C . PRO B 1 266 ? -5.848 -27.219 -20.875 1 95 266 PRO B C 1
ATOM 4838 O O . PRO B 1 266 ? -4.867 -27.859 -21.25 1 95 266 PRO B O 1
ATOM 4841 N N . GLY B 1 267 ? -6.242 -27.078 -19.672 1 96.19 267 GLY B N 1
ATOM 4842 C CA . GLY B 1 267 ? -5.566 -27.812 -18.609 1 96.19 267 GLY B CA 1
ATOM 4843 C C . GLY B 1 267 ? -4.27 -27.156 -18.156 1 96.19 267 GLY B C 1
ATOM 4844 O O . GLY B 1 267 ? -3.576 -27.688 -17.281 1 96.19 267 GLY B O 1
ATOM 4845 N N . GLY B 1 268 ? -3.957 -26 -18.719 1 96.88 268 GLY B N 1
ATOM 4846 C CA . GLY B 1 268 ? -2.668 -25.375 -18.469 1 96.88 268 GLY B CA 1
ATOM 4847 C C . GLY B 1 268 ? -2.732 -24.25 -17.453 1 96.88 268 GLY B C 1
ATOM 4848 O O . GLY B 1 268 ? -1.778 -23.484 -17.297 1 96.88 268 GLY B O 1
ATOM 4849 N N . THR B 1 269 ? -3.865 -24.094 -16.734 1 97.75 269 THR B N 1
ATOM 4850 C CA . THR B 1 269 ? -4.062 -23.047 -15.742 1 97.75 269 THR B CA 1
ATOM 4851 C C . THR B 1 269 ? -4.516 -23.656 -14.414 1 97.75 269 THR B C 1
ATOM 4853 O O . THR B 1 269 ? -4.922 -24.812 -14.352 1 97.75 269 THR B O 1
ATOM 4856 N N . PHE B 1 270 ? -4.375 -22.922 -13.352 1 97.62 270 PHE B N 1
ATOM 4857 C CA . PHE B 1 270 ? -4.75 -23.375 -12.023 1 97.62 270 PHE B CA 1
ATOM 4858 C C . PHE B 1 270 ? -5.602 -22.328 -11.312 1 97.62 270 PHE B C 1
ATOM 4860 O O . PHE B 1 270 ? -5.203 -21.172 -11.211 1 97.62 270 PHE B O 1
ATOM 4867 N N . ARG B 1 271 ? -6.75 -22.703 -10.828 1 96.75 271 ARG B N 1
ATOM 4868 C CA . ARG B 1 271 ? -7.547 -21.797 -10.016 1 96.75 271 ARG B CA 1
ATOM 4869 C C . ARG B 1 271 ? -6.984 -21.688 -8.602 1 96.75 271 ARG B C 1
ATOM 4871 O O . ARG B 1 271 ? -6.895 -22.688 -7.887 1 96.75 271 ARG B O 1
ATOM 4878 N N . GLN B 1 272 ? -6.598 -20.547 -8.242 1 96.94 272 GLN B N 1
ATOM 4879 C CA . GLN B 1 272 ? -6.062 -20.266 -6.918 1 96.94 272 GLN B CA 1
ATOM 4880 C C . GLN B 1 272 ? -7.09 -19.547 -6.047 1 96.94 272 GLN B C 1
ATOM 4882 O O . GLN B 1 272 ? -7.762 -18.609 -6.508 1 96.94 272 GLN B O 1
ATOM 4887 N N . ILE B 1 273 ? -7.305 -20.031 -4.879 1 97.5 273 ILE B N 1
ATOM 4888 C CA . ILE B 1 273 ? -8.156 -19.406 -3.873 1 97.5 273 ILE B CA 1
ATOM 4889 C C . ILE B 1 273 ? -7.324 -19.031 -2.65 1 97.5 273 ILE B C 1
ATOM 4891 O O . ILE B 1 273 ? -6.551 -19.844 -2.143 1 97.5 273 ILE B O 1
ATOM 4895 N N . GLU B 1 274 ? -7.422 -17.797 -2.199 1 98.38 274 GLU B N 1
ATOM 4896 C CA . GLU B 1 274 ? -6.676 -17.375 -1.02 1 98.38 274 GLU B CA 1
ATOM 4897 C C . GLU B 1 274 ? -7.598 -17.203 0.184 1 98.38 274 GLU B C 1
ATOM 4899 O O . GLU B 1 274 ? -8.742 -16.766 0.038 1 98.38 274 GLU B O 1
ATOM 4904 N N . PHE B 1 275 ? -7.051 -17.531 1.382 1 98.69 275 PHE B N 1
ATOM 4905 C CA . PHE B 1 275 ? -7.848 -17.594 2.602 1 98.69 275 PHE B CA 1
ATOM 4906 C C . PHE B 1 275 ? -7.266 -16.703 3.688 1 98.69 275 PHE B C 1
ATOM 4908 O O . PHE B 1 275 ? -6.098 -16.312 3.613 1 98.69 275 PHE B O 1
ATOM 4915 N N . VAL B 1 276 ? -8.078 -16.375 4.605 1 98.88 276 VAL B N 1
ATOM 4916 C CA . VAL B 1 276 ? -7.707 -15.625 5.809 1 98.88 276 VAL B CA 1
ATOM 4917 C C . VAL B 1 276 ? -8.211 -16.375 7.047 1 98.88 276 VAL B C 1
ATOM 4919 O O . VAL B 1 276 ? -9.234 -17.047 6.996 1 98.88 276 VAL B O 1
ATOM 4922 N N . GLY B 1 277 ? -7.461 -16.266 8.164 1 98.75 277 GLY B N 1
ATOM 4923 C CA . GLY B 1 277 ? -7.875 -16.906 9.414 1 98.75 277 GLY B CA 1
ATOM 4924 C C . GLY B 1 277 ? -7.355 -16.188 10.641 1 98.75 277 GLY B C 1
ATOM 4925 O O . GLY B 1 277 ? -6.332 -15.5 10.586 1 98.75 277 GLY B O 1
ATOM 4926 N N . VAL B 1 278 ? -8.062 -16.375 11.727 1 98.75 278 VAL B N 1
ATOM 4927 C CA . VAL B 1 278 ? -7.605 -15.906 13.039 1 98.75 278 VAL B CA 1
ATOM 4928 C C . VAL B 1 278 ? -6.574 -16.891 13.594 1 98.75 278 VAL B C 1
ATOM 4930 O O . VAL B 1 278 ? -6.812 -18.094 13.633 1 98.75 278 VAL B O 1
ATOM 4933 N N . LEU B 1 279 ? -5.457 -16.328 13.992 1 98.62 279 LEU B N 1
ATOM 4934 C CA . LEU B 1 279 ? -4.422 -17.203 14.547 1 98.62 279 LEU B CA 1
ATOM 4935 C C . LEU B 1 279 ? -4.746 -17.578 15.992 1 98.62 279 LEU B C 1
ATOM 4937 O O . LEU B 1 279 ? -5.223 -16.75 16.766 1 98.62 279 LEU B O 1
ATOM 4941 N N . ARG B 1 280 ? -4.496 -18.859 16.297 1 97.94 280 ARG B N 1
ATOM 4942 C CA . ARG B 1 280 ? -4.574 -19.281 17.688 1 97.94 280 ARG B CA 1
ATOM 4943 C C . ARG B 1 280 ? -3.594 -18.5 18.562 1 97.94 280 ARG B C 1
ATOM 4945 O O . ARG B 1 280 ? -2.43 -18.328 18.188 1 97.94 280 ARG B O 1
ATOM 4952 N N . GLY B 1 281 ? -4.148 -18 19.703 1 97.12 281 GLY B N 1
ATOM 4953 C CA . GLY B 1 281 ? -3.283 -17.234 20.594 1 97.12 281 GLY B CA 1
ATOM 4954 C C . GLY B 1 281 ? -3.197 -15.766 20.219 1 97.12 281 GLY B C 1
ATOM 4955 O O . GLY B 1 281 ? -2.395 -15.016 20.781 1 97.12 281 GLY B O 1
ATOM 4956 N N . ALA B 1 282 ? -4.027 -15.328 19.359 1 96.88 282 ALA B N 1
ATOM 4957 C CA . ALA B 1 282 ? -4.062 -13.914 18.969 1 96.88 282 ALA B CA 1
ATOM 4958 C C . ALA B 1 282 ? -4.211 -13.016 20.188 1 96.88 282 ALA B C 1
ATOM 4960 O O . ALA B 1 282 ? -4.953 -13.336 21.125 1 96.88 282 ALA B O 1
ATOM 4961 N N . ALA B 1 283 ? -3.586 -11.914 20.188 1 96.56 283 ALA B N 1
ATOM 4962 C CA . ALA B 1 283 ? -3.676 -10.938 21.266 1 96.56 283 ALA B CA 1
ATOM 4963 C C . ALA B 1 283 ? -5.039 -10.242 21.266 1 96.56 283 ALA B C 1
ATOM 4965 O O . ALA B 1 283 ? -5.559 -9.891 22.328 1 96.56 283 ALA B O 1
ATOM 4966 N N . HIS B 1 284 ? -5.625 -10.102 20.094 1 97.44 284 HIS B N 1
ATOM 4967 C CA . HIS B 1 284 ? -6.895 -9.406 19.953 1 97.44 284 HIS B CA 1
ATOM 4968 C C . HIS B 1 284 ? -7.867 -10.219 19.094 1 97.44 284 HIS B C 1
ATOM 4970 O O . HIS B 1 284 ? -8.273 -9.773 18.016 1 97.44 284 HIS B O 1
ATOM 4976 N N . PRO B 1 285 ? -8.359 -11.312 19.609 1 97.69 285 PRO B N 1
ATOM 4977 C CA . PRO B 1 285 ? -9.172 -12.219 18.781 1 97.69 285 PRO B CA 1
ATOM 4978 C C . PRO B 1 285 ? -10.492 -11.594 18.344 1 97.69 285 PRO B C 1
ATOM 4980 O O . PRO B 1 285 ? -10.969 -11.867 17.25 1 97.69 285 PRO B O 1
ATOM 4983 N N . GLU B 1 286 ? -11.094 -10.766 19.172 1 97.69 286 GLU B N 1
ATOM 4984 C CA . GLU B 1 286 ? -12.359 -10.148 18.797 1 97.69 286 GLU B CA 1
ATOM 4985 C C . GLU B 1 286 ? -12.164 -9.156 17.656 1 97.69 286 GLU B C 1
ATOM 4987 O O . GLU B 1 286 ? -12.922 -9.156 16.688 1 97.69 286 GLU B O 1
ATOM 4992 N N . GLU B 1 287 ? -11.156 -8.344 17.75 1 98.06 287 GLU B N 1
ATOM 4993 C CA . GLU B 1 287 ? -10.828 -7.387 16.703 1 98.06 287 GLU B CA 1
ATOM 4994 C C . GLU B 1 287 ? -10.375 -8.102 15.422 1 98.06 287 GLU B C 1
ATOM 4996 O O . GLU B 1 287 ? -10.641 -7.625 14.32 1 98.06 287 GLU B O 1
ATOM 5001 N N . ALA B 1 288 ? -9.695 -9.219 15.602 1 98.5 288 ALA B N 1
ATOM 5002 C CA . ALA B 1 288 ? -9.297 -10.039 14.461 1 98.5 288 ALA B CA 1
ATOM 5003 C C . ALA B 1 288 ? -10.516 -10.508 13.672 1 98.5 288 ALA B C 1
ATOM 5005 O O . ALA B 1 288 ? -10.516 -10.477 12.438 1 98.5 288 ALA B O 1
ATOM 5006 N N . ARG B 1 289 ? -11.531 -10.922 14.336 1 98.69 289 ARG B N 1
ATOM 5007 C CA . ARG B 1 289 ? -12.75 -11.367 13.688 1 98.69 289 ARG B CA 1
ATOM 5008 C C . ARG B 1 289 ? -13.43 -10.227 12.938 1 98.69 289 ARG B C 1
ATOM 5010 O O . ARG B 1 289 ? -13.938 -10.406 11.836 1 98.69 289 ARG B O 1
ATOM 5017 N N . LYS B 1 290 ? -13.367 -9.023 13.5 1 98.5 290 LYS B N 1
ATOM 5018 C CA . LYS B 1 290 ? -13.906 -7.852 12.812 1 98.5 290 LYS B CA 1
ATOM 5019 C C . LYS B 1 290 ? -13.133 -7.562 11.531 1 98.5 290 LYS B C 1
ATOM 5021 O O . LYS B 1 290 ? -13.727 -7.16 10.523 1 98.5 290 LYS B O 1
ATOM 5026 N N . LEU B 1 291 ? -11.828 -7.746 11.609 1 98.56 291 LEU B N 1
ATOM 5027 C CA . LEU B 1 291 ? -10.992 -7.543 10.43 1 98.56 291 LEU B CA 1
ATOM 5028 C C . LEU B 1 291 ? -11.336 -8.555 9.344 1 98.56 291 LEU B C 1
ATOM 5030 O O . LEU B 1 291 ? -11.406 -8.203 8.164 1 98.56 291 LEU B O 1
ATOM 5034 N N . ILE B 1 292 ? -11.555 -9.781 9.719 1 98.81 292 ILE B N 1
ATOM 5035 C CA . ILE B 1 292 ? -11.922 -10.812 8.75 1 98.81 292 ILE B CA 1
ATOM 5036 C C . ILE B 1 292 ? -13.281 -10.477 8.133 1 98.81 292 ILE B C 1
ATOM 5038 O O . ILE B 1 292 ? -13.461 -10.586 6.918 1 98.81 292 ILE B O 1
ATOM 5042 N N . ASP B 1 293 ? -14.227 -10.039 8.969 1 98.81 293 ASP B N 1
ATOM 5043 C CA . ASP B 1 293 ? -15.516 -9.609 8.43 1 98.81 293 ASP B CA 1
ATOM 5044 C C . ASP B 1 293 ? -15.344 -8.477 7.422 1 98.81 293 ASP B C 1
ATOM 5046 O O . ASP B 1 293 ? -15.977 -8.484 6.363 1 98.81 293 ASP B O 1
ATOM 5050 N N . PHE B 1 294 ? -14.539 -7.566 7.73 1 98.5 294 PHE B N 1
ATOM 5051 C CA . PHE B 1 294 ? -14.234 -6.457 6.832 1 98.5 294 PHE B CA 1
ATOM 5052 C C . PHE B 1 294 ? -13.672 -6.969 5.512 1 98.5 294 PHE B C 1
ATOM 5054 O O . PHE B 1 294 ? -14.07 -6.516 4.441 1 98.5 294 PHE B O 1
ATOM 5061 N N . MET B 1 295 ? -12.711 -7.926 5.516 1 98.75 295 MET B N 1
ATOM 5062 C CA . MET B 1 295 ? -12.047 -8.453 4.328 1 98.75 295 MET B CA 1
ATOM 5063 C C . MET B 1 295 ? -13.031 -9.227 3.453 1 98.75 295 MET B C 1
ATOM 5065 O O . MET B 1 295 ? -12.789 -9.414 2.26 1 98.75 295 MET B O 1
ATOM 5069 N N . LEU B 1 296 ? -14.156 -9.656 4.062 1 98.81 296 LEU B N 1
ATOM 5070 C CA . LEU B 1 296 ? -15.148 -10.414 3.311 1 98.81 296 LEU B CA 1
ATOM 5071 C C . LEU B 1 296 ? -16.266 -9.508 2.826 1 98.81 296 LEU B C 1
ATOM 5073 O O . LEU B 1 296 ? -17.078 -9.906 1.978 1 98.81 296 LEU B O 1
ATOM 5077 N N . ASP B 1 297 ? -16.312 -8.273 3.316 1 98.5 297 ASP B N 1
ATOM 5078 C CA . ASP B 1 297 ? -17.406 -7.359 3.004 1 98.5 297 ASP B CA 1
ATOM 5079 C C . ASP B 1 297 ? -17.141 -6.613 1.696 1 98.5 297 ASP B C 1
ATOM 5081 O O . ASP B 1 297 ? -16.031 -6.648 1.169 1 98.5 297 ASP B O 1
ATOM 5085 N N . VAL B 1 298 ? -18.109 -5.945 1.164 1 98.06 298 VAL B N 1
ATOM 5086 C CA . VAL B 1 298 ? -18.156 -5.395 -0.188 1 98.06 298 VAL B CA 1
ATOM 5087 C C . VAL B 1 298 ? -17.094 -4.312 -0.342 1 98.06 298 VAL B C 1
ATOM 5089 O O . VAL B 1 298 ? -16.359 -4.293 -1.335 1 98.06 298 VAL B O 1
ATOM 5092 N N . PRO B 1 299 ? -16.859 -3.377 0.64 1 95.69 299 PRO B N 1
ATOM 5093 C CA . PRO B 1 299 ? -15.867 -2.322 0.414 1 95.69 299 PRO B CA 1
ATOM 5094 C C . PRO B 1 299 ? -14.469 -2.875 0.173 1 95.69 299 PRO B C 1
ATOM 5096 O O . PRO B 1 299 ? -13.773 -2.43 -0.747 1 95.69 299 PRO B O 1
ATOM 5099 N N . PHE B 1 300 ? -14.039 -3.826 0.983 1 98 300 PHE B N 1
ATOM 5100 C CA . PHE B 1 300 ? -12.727 -4.438 0.778 1 98 300 PHE B CA 1
ATOM 5101 C C . PHE B 1 300 ? -12.711 -5.266 -0.501 1 98 300 PHE B C 1
ATOM 5103 O O . PHE B 1 300 ? -11.742 -5.223 -1.262 1 98 300 PHE B O 1
ATOM 5110 N N . GLN B 1 301 ? -13.758 -6.035 -0.7 1 98.69 301 GLN B N 1
ATOM 5111 C CA . GLN B 1 301 ? -13.859 -6.934 -1.847 1 98.69 301 GLN B CA 1
ATOM 5112 C C . GLN B 1 301 ? -13.828 -6.152 -3.158 1 98.69 301 GLN B C 1
ATOM 5114 O O . GLN B 1 301 ? -13.25 -6.609 -4.145 1 98.69 301 GLN B O 1
ATOM 5119 N N . GLU B 1 302 ? -14.383 -4.973 -3.227 1 96.94 302 GLU B N 1
ATOM 5120 C CA . GLU B 1 302 ? -14.359 -4.137 -4.426 1 96.94 302 GLU B CA 1
ATOM 5121 C C . GLU B 1 302 ? -12.992 -3.479 -4.609 1 96.94 302 GLU B C 1
ATOM 5123 O O . GLU B 1 302 ? -12.672 -3.004 -5.703 1 96.94 302 GLU B O 1
ATOM 5128 N N . ASP B 1 303 ? -12.234 -3.43 -3.547 1 95.75 303 ASP B N 1
ATOM 5129 C CA . ASP B 1 303 ? -10.883 -2.865 -3.574 1 95.75 303 ASP B CA 1
ATOM 5130 C C . ASP B 1 303 ? -9.891 -3.855 -4.176 1 95.75 303 ASP B C 1
ATOM 5132 O O . ASP B 1 303 ? -8.875 -3.451 -4.754 1 95.75 303 ASP B O 1
ATOM 5136 N N . ILE B 1 304 ? -10.109 -5.141 -4.152 1 97.44 304 ILE B N 1
ATOM 5137 C CA . ILE B 1 304 ? -9.195 -6.242 -4.426 1 97.44 304 ILE B CA 1
ATOM 5138 C C . ILE B 1 304 ? -8.727 -6.176 -5.879 1 97.44 304 ILE B C 1
ATOM 5140 O O . ILE B 1 304 ? -7.527 -6.23 -6.156 1 97.44 304 ILE B O 1
ATOM 5144 N N . PRO B 1 305 ? -9.586 -5.875 -6.84 1 96.12 305 PRO B N 1
ATOM 5145 C CA . PRO B 1 305 ? -9.188 -6.035 -8.242 1 96.12 305 PRO B CA 1
ATOM 5146 C C . PRO B 1 305 ? -8.117 -5.031 -8.672 1 96.12 305 PRO B C 1
ATOM 5148 O O . PRO B 1 305 ? -7.301 -5.328 -9.539 1 96.12 305 PRO B O 1
ATOM 5151 N N . LEU B 1 306 ? -8.094 -3.91 -8.031 1 91.5 306 LEU B N 1
ATOM 5152 C CA . LEU B 1 306 ? -7.117 -2.92 -8.469 1 91.5 306 LEU B CA 1
ATOM 5153 C C . LEU B 1 306 ? -5.984 -2.795 -7.453 1 91.5 306 LEU B C 1
ATOM 5155 O O . LEU B 1 306 ? -5.047 -2.02 -7.656 1 91.5 306 LEU B O 1
ATOM 5159 N N . GLN B 1 307 ? -6.062 -3.512 -6.398 1 93.06 307 GLN B N 1
ATOM 5160 C CA . GLN B 1 307 ? -5 -3.5 -5.395 1 93.06 307 GLN B CA 1
ATOM 5161 C C . GLN B 1 307 ? -4.133 -4.75 -5.5 1 93.06 307 GLN B C 1
ATOM 5163 O O . GLN B 1 307 ? -2.908 -4.672 -5.367 1 93.06 307 GLN B O 1
ATOM 5168 N N . MET B 1 308 ? -4.777 -5.867 -5.758 1 95.31 308 MET B N 1
ATOM 5169 C CA . MET B 1 308 ? -4.055 -7.137 -5.812 1 95.31 308 MET B CA 1
ATOM 5170 C C . MET B 1 308 ? -4.293 -7.84 -7.145 1 95.31 308 MET B C 1
ATOM 5172 O O . MET B 1 308 ? -3.668 -8.859 -7.434 1 95.31 308 MET B O 1
ATOM 5176 N N . PHE B 1 309 ? -5.148 -7.355 -7.957 1 94.38 309 PHE B N 1
ATOM 5177 C CA . PHE B 1 309 ? -5.426 -7.793 -9.32 1 94.38 309 PHE B CA 1
ATOM 5178 C C . PHE B 1 309 ? -5.809 -9.266 -9.352 1 94.38 309 PHE B C 1
ATOM 5180 O O . PHE B 1 309 ? -5.246 -10.039 -10.133 1 94.38 309 PHE B O 1
ATOM 5187 N N . VAL B 1 310 ? -6.629 -9.641 -8.531 1 97.62 310 VAL B N 1
ATOM 5188 C CA . VAL B 1 310 ? -7.332 -10.922 -8.508 1 97.62 310 VAL B CA 1
ATOM 5189 C C . VAL B 1 310 ? -8.828 -10.688 -8.312 1 97.62 310 VAL B C 1
ATOM 5191 O O . VAL B 1 310 ? -9.258 -9.555 -8.102 1 97.62 310 VAL B O 1
ATOM 5194 N N . TYR B 1 311 ? -9.656 -11.742 -8.477 1 97.94 311 TYR B N 1
ATOM 5195 C CA . TYR B 1 311 ? -11.109 -11.641 -8.352 1 97.94 311 TYR B CA 1
ATOM 5196 C C . TYR B 1 311 ? -11.531 -11.672 -6.891 1 97.94 311 TYR B C 1
ATOM 5198 O O . TYR B 1 311 ? -10.977 -12.43 -6.094 1 97.94 311 TYR B O 1
ATOM 5206 N N . PRO B 1 312 ? -12.492 -10.844 -6.523 1 98.5 312 PRO B N 1
ATOM 5207 C CA . PRO B 1 312 ? -13.062 -10.922 -5.176 1 98.5 312 PRO B CA 1
ATOM 5208 C C . PRO B 1 312 ? -13.938 -12.148 -4.973 1 98.5 312 PRO B C 1
ATOM 5210 O O . PRO B 1 312 ? -14.484 -12.688 -5.938 1 98.5 312 PRO B O 1
ATOM 5213 N N . ALA B 1 313 ? -14.109 -12.57 -3.74 1 98.75 313 ALA B N 1
ATOM 5214 C CA . ALA B 1 313 ? -14.898 -13.75 -3.406 1 98.75 313 ALA B CA 1
ATOM 5215 C C . ALA B 1 313 ? -16.375 -13.391 -3.213 1 98.75 313 ALA B C 1
ATOM 5217 O O . ALA B 1 313 ? -17.25 -14.211 -3.447 1 98.75 313 ALA B O 1
ATOM 5218 N N . ASN B 1 314 ? -16.609 -12.211 -2.715 1 98.81 314 ASN B N 1
ATOM 5219 C CA . ASN B 1 314 ? -17.969 -11.773 -2.432 1 98.81 314 ASN B CA 1
ATOM 5220 C C . ASN B 1 314 ? -18.766 -11.578 -3.713 1 98.81 314 ASN B C 1
ATOM 5222 O O . ASN B 1 314 ? -18.375 -10.789 -4.578 1 98.81 314 ASN B O 1
ATOM 5226 N N . VAL B 1 315 ? -19.922 -12.156 -3.84 1 98.19 315 VAL B N 1
ATOM 5227 C CA . VAL B 1 315 ? -20.703 -12.203 -5.07 1 98.19 315 VAL B CA 1
ATOM 5228 C C . VAL B 1 315 ? -21.297 -10.828 -5.352 1 98.19 315 VAL B C 1
ATOM 5230 O O . VAL B 1 315 ? -21.719 -10.547 -6.477 1 98.19 315 VAL B O 1
ATOM 5233 N N . ASN B 1 316 ? -21.375 -9.961 -4.359 1 98.25 316 ASN B N 1
ATOM 5234 C CA . ASN B 1 316 ? -21.969 -8.641 -4.516 1 98.25 316 ASN B CA 1
ATOM 5235 C C . ASN B 1 316 ? -20.938 -7.594 -4.934 1 98.25 316 ASN B C 1
ATOM 5237 O O . ASN B 1 316 ? -21.297 -6.449 -5.227 1 98.25 316 ASN B O 1
ATOM 5241 N N . ALA B 1 317 ? -19.672 -7.953 -4.949 1 97.88 317 ALA B N 1
ATOM 5242 C CA . ALA B 1 317 ? -18.625 -6.996 -5.309 1 97.88 317 ALA B CA 1
ATOM 5243 C C . ALA B 1 317 ? -18.688 -6.652 -6.793 1 97.88 317 ALA B C 1
ATOM 5245 O O . ALA B 1 317 ? -18.766 -7.547 -7.641 1 97.88 317 ALA B O 1
ATOM 5246 N N . GLN B 1 318 ? -18.609 -5.391 -7.051 1 95.44 318 GLN B N 1
ATOM 5247 C CA . GLN B 1 318 ? -18.547 -4.926 -8.438 1 95.44 318 GLN B CA 1
ATOM 5248 C C . GLN B 1 318 ? -17.094 -4.816 -8.906 1 95.44 318 GLN B C 1
ATOM 5250 O O . GLN B 1 318 ? -16.219 -4.395 -8.148 1 95.44 318 GLN B O 1
ATOM 5255 N N . LEU B 1 319 ? -16.906 -5.238 -10.125 1 95.12 319 LEU B N 1
ATOM 5256 C CA . LEU B 1 319 ? -15.562 -5.176 -10.703 1 95.12 319 LEU B CA 1
ATOM 5257 C C . LEU B 1 319 ? -15.359 -3.879 -11.484 1 95.12 319 LEU B C 1
ATOM 5259 O O . LEU B 1 319 ? -16.281 -3.416 -12.172 1 95.12 319 LEU B O 1
ATOM 5263 N N . PRO B 1 320 ? -14.211 -3.24 -11.336 1 91.69 320 PRO B N 1
ATOM 5264 C CA . PRO B 1 320 ? -13.93 -2.043 -12.133 1 91.69 320 PRO B CA 1
ATOM 5265 C C . PRO B 1 320 ? -13.859 -2.33 -13.633 1 91.69 320 PRO B C 1
ATOM 5267 O O . PRO B 1 320 ? -13.484 -3.434 -14.031 1 91.69 320 PRO B O 1
ATOM 5270 N N . GLU B 1 321 ? -14.055 -1.327 -14.414 1 88.75 321 GLU B N 1
ATOM 5271 C CA . GLU B 1 321 ? -14.18 -1.466 -15.859 1 88.75 321 GLU B CA 1
ATOM 5272 C C . GLU B 1 321 ? -12.891 -2.016 -16.469 1 88.75 321 GLU B C 1
ATOM 5274 O O . GLU B 1 321 ? -12.938 -2.922 -17.312 1 88.75 321 GLU B O 1
ATOM 5279 N N . VAL B 1 322 ? -11.75 -1.457 -16.078 1 87.62 322 VAL B N 1
ATOM 5280 C CA . VAL B 1 322 ? -10.477 -1.853 -16.672 1 87.62 322 VAL B CA 1
ATOM 5281 C C . VAL B 1 322 ? -10.195 -3.324 -16.359 1 87.62 322 VAL B C 1
ATOM 5283 O O . VAL B 1 322 ? -9.625 -4.039 -17.188 1 87.62 322 VAL B O 1
ATOM 5286 N N . PHE B 1 323 ? -10.641 -3.738 -15.258 1 92.88 323 PHE B N 1
ATOM 5287 C CA . PHE B 1 323 ? -10.469 -5.129 -14.859 1 92.88 323 PHE B CA 1
ATOM 5288 C C . PHE B 1 323 ? -11.344 -6.047 -15.719 1 92.88 323 PHE B C 1
ATOM 5290 O O . PHE B 1 323 ? -10.867 -7.062 -16.234 1 92.88 323 PHE B O 1
ATOM 5297 N N . VAL B 1 324 ? -12.539 -5.684 -15.906 1 92.62 324 VAL B N 1
ATOM 5298 C CA . VAL B 1 324 ? -13.484 -6.473 -16.688 1 92.62 324 VAL B CA 1
ATOM 5299 C C . VAL B 1 324 ? -13.023 -6.547 -18.141 1 92.62 324 VAL B C 1
ATOM 5301 O O . VAL B 1 324 ? -13.109 -7.602 -18.766 1 92.62 324 VAL B O 1
ATOM 5304 N N . ARG B 1 325 ? -12.5 -5.492 -18.625 1 91.88 325 ARG B N 1
ATOM 5305 C CA . ARG B 1 325 ? -12.125 -5.395 -20.031 1 91.88 325 ARG B CA 1
ATOM 5306 C C . ARG B 1 325 ? -10.961 -6.328 -20.359 1 91.88 325 ARG B C 1
ATOM 5308 O O . ARG B 1 325 ? -10.906 -6.902 -21.438 1 91.88 325 ARG B O 1
ATOM 5315 N N . PHE B 1 326 ? -10.086 -6.527 -19.359 1 93.5 326 PHE B N 1
ATOM 5316 C CA . PHE B 1 326 ? -8.828 -7.152 -19.75 1 93.5 326 PHE B CA 1
ATOM 5317 C C . PHE B 1 326 ? -8.594 -8.438 -18.984 1 93.5 326 PHE B C 1
ATOM 5319 O O . PHE B 1 326 ? -7.723 -9.234 -19.328 1 93.5 326 PHE B O 1
ATOM 5326 N N . ALA B 1 327 ? -9.32 -8.602 -17.922 1 92 327 ALA B N 1
ATOM 5327 C CA . ALA B 1 327 ? -9.172 -9.852 -17.172 1 92 327 ALA B CA 1
ATOM 5328 C C . ALA B 1 327 ? -9.852 -11.008 -17.906 1 92 327 ALA B C 1
ATOM 5330 O O . ALA B 1 327 ? -10.898 -10.828 -18.531 1 92 327 ALA B O 1
ATOM 5331 N N . GLU B 1 328 ? -9.25 -12.211 -17.781 1 92 328 GLU B N 1
ATOM 5332 C CA . GLU B 1 328 ? -9.781 -13.414 -18.422 1 92 328 GLU B CA 1
ATOM 5333 C C . GLU B 1 328 ? -9.914 -14.562 -17.422 1 92 328 GLU B C 1
ATOM 5335 O O . GLU B 1 328 ? -9.039 -14.75 -16.562 1 92 328 GLU B O 1
ATOM 5340 N N . LYS B 1 329 ? -11.008 -15.219 -17.547 1 93.38 329 LYS B N 1
ATOM 5341 C CA . LYS B 1 329 ? -11.172 -16.484 -16.828 1 93.38 329 LYS B CA 1
ATOM 5342 C C . LYS B 1 329 ? -10.961 -17.672 -17.766 1 93.38 329 LYS B C 1
ATOM 5344 O O . LYS B 1 329 ? -11.734 -17.875 -18.703 1 93.38 329 LYS B O 1
ATOM 5349 N N . PRO B 1 330 ? -9.945 -18.406 -17.453 1 94.75 330 PRO B N 1
ATOM 5350 C CA . PRO B 1 330 ? -9.727 -19.578 -18.312 1 94.75 330 PRO B CA 1
ATOM 5351 C C . PRO B 1 330 ? -10.898 -20.562 -18.266 1 94.75 330 PRO B C 1
ATOM 5353 O O . PRO B 1 330 ? -11.484 -20.781 -17.203 1 94.75 330 PRO B O 1
ATOM 5356 N N . ALA B 1 331 ? -11.133 -21.219 -19.344 1 89.38 331 ALA B N 1
ATOM 5357 C CA . ALA B 1 331 ? -12.289 -22.094 -19.484 1 89.38 331 ALA B CA 1
ATOM 5358 C C . ALA B 1 331 ? -12.039 -23.453 -18.828 1 89.38 331 ALA B C 1
ATOM 5360 O O . ALA B 1 331 ? -12.969 -24.078 -18.328 1 89.38 331 ALA B O 1
ATOM 5361 N N . GLU B 1 332 ? -10.836 -23.922 -18.891 1 91.69 332 GLU B N 1
ATOM 5362 C CA . GLU B 1 332 ? -10.539 -25.281 -18.453 1 91.69 332 GLU B CA 1
ATOM 5363 C C . GLU B 1 332 ? -9.305 -25.312 -17.562 1 91.69 332 GLU B C 1
ATOM 5365 O O . GLU B 1 332 ? -8.258 -25.828 -17.953 1 91.69 332 GLU B O 1
ATOM 5370 N N . PRO B 1 333 ? -9.461 -24.875 -16.359 1 94.12 333 PRO B N 1
ATOM 5371 C CA . PRO B 1 333 ? -8.32 -25 -15.453 1 94.12 333 PRO B CA 1
ATOM 5372 C C . PRO B 1 333 ? -7.977 -26.453 -15.125 1 94.12 333 PRO B C 1
ATOM 5374 O O . PRO B 1 333 ? -8.789 -27.344 -15.359 1 94.12 333 PRO B O 1
ATOM 5377 N N . ALA B 1 334 ? -6.75 -26.594 -14.695 1 93.19 334 ALA B N 1
ATOM 5378 C CA . ALA B 1 334 ? -6.305 -27.922 -14.281 1 93.19 334 ALA B CA 1
ATOM 5379 C C . ALA B 1 334 ? -7.164 -28.469 -13.141 1 93.19 334 ALA B C 1
ATOM 5381 O O . ALA B 1 334 ? -7.59 -27.703 -12.266 1 93.19 334 ALA B O 1
ATOM 5382 N N . GLN B 1 335 ? -7.395 -29.719 -13.211 1 84.56 335 GLN B N 1
ATOM 5383 C CA . GLN B 1 335 ? -8.18 -30.391 -12.18 1 84.56 335 GLN B CA 1
ATOM 5384 C C . GLN B 1 335 ? -7.32 -31.375 -11.383 1 84.56 335 GLN B C 1
ATOM 5386 O O . GLN B 1 335 ? -6.789 -32.344 -11.945 1 84.56 335 GLN B O 1
ATOM 5391 N N . LEU B 1 336 ? -7.059 -31.062 -10.195 1 88.56 336 LEU B N 1
ATOM 5392 C CA . LEU B 1 336 ? -6.402 -31.953 -9.25 1 88.56 336 LEU B CA 1
ATOM 5393 C C . LEU B 1 336 ? -7.234 -32.125 -7.988 1 88.56 336 LEU B C 1
ATOM 5395 O O . LEU B 1 336 ? -7.688 -31.125 -7.406 1 88.56 336 LEU B O 1
ATOM 5399 N N . ASP B 1 337 ? -7.441 -33.344 -7.641 1 84.06 337 ASP B N 1
ATOM 5400 C CA . ASP B 1 337 ? -8.188 -33.625 -6.414 1 84.06 337 ASP B CA 1
ATOM 5401 C C . ASP B 1 337 ? -7.5 -33 -5.199 1 84.06 337 ASP B C 1
ATOM 5403 O O . ASP B 1 337 ? -6.312 -33.25 -4.969 1 84.06 337 ASP B O 1
ATOM 5407 N N . PRO B 1 338 ? -8.227 -32.219 -4.457 1 83.31 338 PRO B N 1
ATOM 5408 C CA . PRO B 1 338 ? -7.633 -31.609 -3.258 1 83.31 338 PRO B CA 1
ATOM 5409 C C . PRO B 1 338 ? -6.996 -32.656 -2.336 1 83.31 338 PRO B C 1
ATOM 5411 O O . PRO B 1 338 ? -5.961 -32.375 -1.718 1 83.31 338 PRO B O 1
ATOM 5414 N N . ALA B 1 339 ? -7.578 -33.781 -2.287 1 85.5 339 ALA B N 1
ATOM 5415 C CA . ALA B 1 339 ? -7.016 -34.844 -1.469 1 85.5 339 ALA B CA 1
ATOM 5416 C C . ALA B 1 339 ? -5.668 -35.312 -2.018 1 85.5 339 ALA B C 1
ATOM 5418 O O . ALA B 1 339 ? -4.766 -35.656 -1.252 1 85.5 339 ALA B O 1
ATOM 5419 N N . ALA B 1 340 ? -5.578 -35.375 -3.312 1 90.75 340 ALA B N 1
ATOM 5420 C CA . ALA B 1 340 ? -4.305 -35.75 -3.932 1 90.75 340 ALA B CA 1
ATOM 5421 C C . ALA B 1 340 ? -3.234 -34.688 -3.627 1 90.75 340 ALA B C 1
ATOM 5423 O O . ALA B 1 340 ? -2.074 -35.031 -3.391 1 90.75 340 ALA B O 1
ATOM 5424 N N . ILE B 1 341 ? -3.625 -33.469 -3.65 1 90.62 341 ILE B N 1
ATOM 5425 C CA . ILE B 1 341 ? -2.688 -32.406 -3.328 1 90.62 341 ILE B CA 1
ATOM 5426 C C . ILE B 1 341 ? -2.203 -32.562 -1.889 1 90.62 341 ILE B C 1
ATOM 5428 O O . ILE B 1 341 ? -1 -32.531 -1.623 1 90.62 341 ILE B O 1
ATOM 5432 N N . ASP B 1 342 ? -3.062 -32.781 -1.054 1 88.38 342 ASP B N 1
ATOM 5433 C CA . ASP B 1 342 ? -2.74 -32.969 0.361 1 88.38 342 ASP B CA 1
ATOM 5434 C C . ASP B 1 342 ? -1.755 -34.094 0.576 1 88.38 342 ASP B C 1
ATOM 5436 O O . ASP B 1 342 ? -0.796 -33.969 1.339 1 88.38 342 ASP B O 1
ATOM 5440 N N . ALA B 1 343 ? -1.984 -35.156 -0.138 1 92.06 343 ALA B N 1
ATOM 5441 C CA . ALA B 1 343 ? -1.228 -36.375 0.084 1 92.06 343 ALA B CA 1
ATOM 5442 C C . ALA B 1 343 ? 0.153 -36.281 -0.56 1 92.06 343 ALA B C 1
ATOM 5444 O O . ALA B 1 343 ? 1.101 -36.938 -0.095 1 92.06 343 ALA B O 1
ATOM 5445 N N . ASN B 1 344 ? 0.254 -35.469 -1.6 1 95.38 344 ASN B N 1
ATOM 5446 C CA . ASN B 1 344 ? 1.432 -35.656 -2.441 1 95.38 344 ASN B CA 1
ATOM 5447 C C . ASN B 1 344 ? 2.227 -34.344 -2.586 1 95.38 344 ASN B C 1
ATOM 5449 O O . ASN B 1 344 ? 3.34 -34.344 -3.117 1 95.38 344 ASN B O 1
ATOM 5453 N N . ARG B 1 345 ? 1.765 -33.312 -2.1 1 94.44 345 ARG B N 1
ATOM 5454 C CA . ARG B 1 345 ? 2.361 -31.984 -2.334 1 94.44 345 ARG B CA 1
ATOM 5455 C C . ARG B 1 345 ? 3.838 -31.984 -1.953 1 94.44 345 ARG B C 1
ATOM 5457 O O . ARG B 1 345 ? 4.688 -31.594 -2.754 1 94.44 345 ARG B O 1
ATOM 5464 N N . GLU B 1 346 ? 4.094 -32.406 -0.738 1 94.38 346 GLU B N 1
ATOM 5465 C CA . GLU B 1 346 ? 5.469 -32.375 -0.247 1 94.38 346 GLU B CA 1
ATOM 5466 C C . GLU B 1 346 ? 6.383 -33.25 -1.1 1 94.38 346 GLU B C 1
ATOM 5468 O O . GLU B 1 346 ? 7.512 -32.844 -1.411 1 94.38 346 GLU B O 1
ATOM 5473 N N . ARG B 1 347 ? 5.898 -34.375 -1.427 1 96.25 347 ARG B N 1
ATOM 5474 C CA . ARG B 1 347 ? 6.672 -35.281 -2.271 1 96.25 347 ARG B CA 1
ATOM 5475 C C . ARG B 1 347 ? 6.934 -34.656 -3.641 1 96.25 347 ARG B C 1
ATOM 5477 O O . ARG B 1 347 ? 8.039 -34.781 -4.176 1 96.25 347 ARG B O 1
ATOM 5484 N N . TRP B 1 348 ? 5.895 -34.094 -4.242 1 97.44 348 TRP B N 1
ATOM 5485 C CA . TRP B 1 348 ? 6.047 -33.438 -5.543 1 97.44 348 TRP B CA 1
ATOM 5486 C C . TRP B 1 348 ? 7.055 -32.312 -5.48 1 97.44 348 TRP B C 1
ATOM 5488 O O . TRP B 1 348 ? 7.883 -32.156 -6.379 1 97.44 348 TRP B O 1
ATOM 5498 N N . ILE B 1 349 ? 7.027 -31.5 -4.414 1 96.69 349 ILE B N 1
ATOM 5499 C CA . ILE B 1 349 ? 7.949 -30.375 -4.242 1 96.69 349 ILE B CA 1
ATOM 5500 C C . ILE B 1 349 ? 9.375 -30.906 -4.082 1 96.69 349 ILE B C 1
ATOM 5502 O O . ILE B 1 349 ? 10.305 -30.375 -4.691 1 96.69 349 ILE B O 1
ATOM 5506 N N . GLU B 1 350 ? 9.547 -31.875 -3.283 1 96.69 350 GLU B N 1
ATOM 5507 C CA . GLU B 1 350 ? 10.867 -32.469 -3.062 1 96.69 350 GLU B CA 1
ATOM 5508 C C . GLU B 1 350 ? 11.453 -33 -4.359 1 96.69 350 GLU B C 1
ATOM 5510 O O . GLU B 1 350 ? 12.633 -32.812 -4.656 1 96.69 350 GLU B O 1
ATOM 5515 N N . ALA B 1 351 ? 10.648 -33.781 -5.062 1 97.5 351 ALA B N 1
ATOM 5516 C CA . ALA B 1 351 ? 11.102 -34.344 -6.336 1 97.5 351 ALA B CA 1
ATOM 5517 C C . ALA B 1 351 ? 11.484 -33.219 -7.312 1 97.5 351 ALA B C 1
ATOM 5519 O O . ALA B 1 351 ? 12.508 -33.344 -8 1 97.5 351 ALA B O 1
ATOM 5520 N N . TRP B 1 352 ? 10.648 -32.25 -7.375 1 98.25 352 TRP B N 1
ATOM 5521 C CA . TRP B 1 352 ? 10.945 -31.094 -8.211 1 98.25 352 TRP B CA 1
ATOM 5522 C C . TRP B 1 352 ? 12.273 -30.453 -7.809 1 98.25 352 TRP B C 1
ATOM 5524 O O . TRP B 1 352 ? 13.094 -30.109 -8.664 1 98.25 352 TRP B O 1
ATOM 5534 N N . THR B 1 353 ? 12.453 -30.234 -6.516 1 97.5 353 THR B N 1
ATOM 5535 C CA . THR B 1 353 ? 13.664 -29.609 -5.992 1 97.5 353 THR B CA 1
ATOM 5536 C C . THR B 1 353 ? 14.898 -30.391 -6.398 1 97.5 353 THR B C 1
ATOM 5538 O O . THR B 1 353 ? 15.922 -29.812 -6.777 1 97.5 353 THR B O 1
ATOM 5541 N N . ASN B 1 354 ? 14.828 -31.641 -6.344 1 96.44 354 ASN B N 1
ATOM 5542 C CA . ASN B 1 354 ? 15.938 -32.5 -6.727 1 96.44 354 ASN B CA 1
ATOM 5543 C C . ASN B 1 354 ? 16.281 -32.375 -8.203 1 96.44 354 ASN B C 1
ATOM 5545 O O . ASN B 1 354 ? 17.453 -32.375 -8.57 1 96.44 354 ASN B O 1
ATOM 5549 N N . VAL B 1 355 ? 15.281 -32.25 -9.008 1 96.81 355 VAL B N 1
ATOM 5550 C CA . VAL B 1 355 ? 15.484 -32.156 -10.453 1 96.81 355 VAL B CA 1
ATOM 5551 C C . VAL B 1 355 ? 16 -30.766 -10.812 1 96.81 355 VAL B C 1
ATOM 5553 O O . VAL B 1 355 ? 16.922 -30.625 -11.609 1 96.81 355 VAL B O 1
ATOM 5556 N N . MET B 1 356 ? 15.492 -29.766 -10.211 1 96.62 356 MET B N 1
ATOM 5557 C CA . MET B 1 356 ? 15.68 -28.391 -10.688 1 96.62 356 MET B CA 1
ATOM 5558 C C . MET B 1 356 ? 16.859 -27.734 -9.977 1 96.62 356 MET B C 1
ATOM 5560 O O . MET B 1 356 ? 17.531 -26.875 -10.547 1 96.62 356 MET B O 1
ATOM 5564 N N . LEU B 1 357 ? 17.047 -28.078 -8.672 1 91.19 357 LEU B N 1
ATOM 5565 C CA . LEU B 1 357 ? 17.969 -27.297 -7.871 1 91.19 357 LEU B CA 1
ATOM 5566 C C . LEU B 1 357 ? 19.156 -28.141 -7.434 1 91.19 357 LEU B C 1
ATOM 5568 O O . LEU B 1 357 ? 20.141 -27.609 -6.887 1 91.19 357 LEU B O 1
ATOM 5572 N N . ARG B 1 358 ? 19.234 -29.453 -7.559 1 85.75 358 ARG B N 1
ATOM 5573 C CA . ARG B 1 358 ? 20.344 -30.328 -7.188 1 85.75 358 ARG B CA 1
ATOM 5574 C C . ARG B 1 358 ? 20.938 -31 -8.414 1 85.75 358 ARG B C 1
ATOM 5576 O O . ARG B 1 358 ? 20.266 -31.172 -9.43 1 85.75 358 ARG B O 1
#

Nearest PDB structures (foldseek):
  8x1a-assembly1_B  TM=8.792E-01  e=8.311E-22  Vibrio cholerae O395
  6wce-assembly1_A  TM=8.467E-01  e=2.078E-20  Actinobacillus pleuropneumoniae
  2pt2-assembly1_A  TM=7.963E-01  e=1.250E-18  Synechocystis sp. PCC 6803
  8rk1-assembly1_A  TM=7.364E-01  e=2.116E-18  Prochlorococcus marinus subsp. pastoris str. CCMP1986
  6g7q-assembly1_B  TM=7.124E-01  e=5.290E-17  Trichodesmium erythraeum IMS101

pLDDT: mean 89.02, std 18.89, range [22.14, 98.88]

Foldseek 3Di:
DDDPCVPPPPPPPPPPPPPPPPPPPPPCPVPVDQAAEFEEEEAPLDDFDPVLQVVLCVVPVYHYHYHHQHALLRSLVVQLVCLVPGPGFKYWRDKLLCVLVSVVSVFFDADDFPLLVQFDPVLDDDPRRRWAWWFKFKKFKKFQPVVCVVVVHDDDQDLQVCLDLSNAQAEEEEQLNQHVLNLQQLVLLCLVQNPVGSLVSLLSNLVSNYHYHHYDCCQQCPADCQNVVRNHDHRMYTDTLLVQLVSCVVDPVNDNGGRMHTRDHASRMGMMTMIMGGTPPHPCNPVNSSVRNSSSDQSNQLRCCNSNNTHTRRNPHDHDPSRVVRGDDDDHYRDDDSVCSSVCVVVSSVSSCVSNPD/DDDPPPPPPPPPPPPPPPPPPPPPPPPCPVVVDQAAEFEEEEAPLDDFDPVLQVVLCVVPVYHYHYHHQHALLRSLVVQLVCLVPGPGFKYWRDKLLCVLVSVVSVFFDADDFPLVVQFDPVLDDDPRRRWAWWFKFKKFKKFQPVVCVVVVHDDDQDLQVCLDLSNAQAEEEEQLNQHVLNLQQLVLLCLVQNPVGSLVSLLSNLVSNYHYHHYDCCQQCPADCQNVVRNHDHRMYTDTLLVQLVSQVVDPVNDNGGRMHTRDHASRMGMMTMIMGGTPPHPCNPVNSSVRNSSSDQSNQLRCCNSNNTHTRRNPHDHDPSRVVRGDDDDHYRDDDSVCSSVCVVVSSVSSCVSNPD

Radius of gyration: 32.43 Å; Cα contacts (8 Å, |Δi|>4): 1399; chains: 2; bounding box: 116×94×136 Å

Secondary structure (DSSP, 8-state):
----------------------------------PEEEEEEE-TT----HHHHHHHHHHHTEEEEEEE-SSHHHHHHHHHHTTTS-S-SEEEEEETTTHHHHHHTT-EE----GGGGGB-GGG---TT-SSEEEEEEEEEEEEEHHHHHHHTPPPP-STGGGGSGGGTT-EEEE-TTT-HHHHHHHHHHHHHH-TTTHHHHHHHHHHTT-EEESSHHHIIIIIBTTTTTT--SBSEEEEETTHHHHHHHT-SS--SS-SEEEE--TT--EEEEEEEEEETT-S-HHHHHHHHHHHHSHHHHHHHHHHT-SEESBTTPPPPHHHHHH----SS-----HHHHHHHHHHHHHHHHHHHH-/----------------------------------PEEEEEEE-TT----HHHHHHHHHHHTEEEEEEE-SSHHHHHHHHHHTTTS-S-SEEEEEETTTHHHHHHTT-EE----GGGGGB-GGG---TT-SSEEEEEEEEEEEEEHHHHHHHTPPPP-STGGGGSGGGTT-EEEE-TTT-HHHHHHHHHHHHHH-TTTHHHHHHHHHHTT-EEESSHHHIIIIIBTTTTTT--SBSEEEEETTHHHHHHHT-SS--SS-SEEEE--TT--EEEEEEEEEETT-S-HHHHHHHHHHHHSHHHHHHHHHHT-SEESBTTPPPPHHHHHH----SS-----HHHHHHHHHHHHHHHHHHHH-

InterPro domains:
  IPR005948 Thiamine/thiamin pyrophosphate-binding periplasmic protein, ABC transporter [TIGR01254] (37-352)
  IPR005948 Thiamine/thiamin pyrophosphate-binding periplasmic protein, ABC transporter [cd13545] (37-314)